Protein AF-0000000068153414 (afdb_homodimer)

Secondary structure (DSSP, 8-state):
---GGGG-HHHHHHHHHHHHHHHHHHHHHHHHHHHHHHHHHT--HHHIIIIIIHHHHTHHHHHHHHHHHHTT-HHHHHHHHHHHHHHHHHHHHHHHHHH-SS-GGGS---HHHHHHHHHHHHHHHHHHHHHHHTT-SSS-HHHHHHHHHHHHHHHHHHHHHHHHHS-----SSSS-HHHHHHHHHHHHHHHHTS-HHHHHHHHHHHHHHHHHHHHHHHHHHHHHHHHHSSHHHHHIIIIIHHHHTHHHHHHHHHHHHTT-HHHHHHHHHHHHHHHHHHHHHHHHHT-SS-GGGG--HHHHHHHHHHHHHHHHHHHHHHHHHTT-SS-THHHHHHHHHHHHHHHHHHHHHTTTSGGG-/---GGGG-HHHHHHHHHHHHHHHHHHHHHHHHHHHHHHHHHT--HHHIIIIIIHHHHTHHHHHHHHHHHHTT-HHHHHHHHHHHHHHHHHHHHHHHHHH-SS-GGGS---HHHHHHHHHHHHHHHHHHHHHHHTT-SSS-HHHHHHHHHHHHHHHHHHHHHHHHHS-----SSSS-HHHHHHHHHHHHHHHHTS-HHHHHHHHHHHHHHHHHHHHHHHHHHHHHHHHHSSHHHHHIIIIIHHHHTHHHHHHHHHHHHTT-HHHHHHHHHHHHHHHHHHHHHHHHHT-SS-GGGG--HHHHHHHHHHHHHHHHHHHHHHHHHTT-SS-THHHHHHHHHHHHHHHHHHHHHTTTSGGG-

Solvent-accessible surface area (backbone atoms only — not comparable to full-atom values): 34802 Å² total; per-residue (Å²): 124,86,60,50,71,75,60,42,62,68,52,29,50,49,49,27,51,54,20,28,50,46,30,24,56,30,39,47,51,34,52,53,37,50,51,38,48,35,65,70,68,58,50,54,69,58,50,39,42,38,53,50,46,12,48,59,63,35,40,36,50,48,25,22,20,47,47,18,12,65,72,68,37,38,52,28,22,55,21,21,47,38,25,25,46,34,48,49,54,33,49,52,24,50,42,36,61,76,58,33,80,80,28,59,35,70,44,67,70,49,59,66,49,50,39,36,48,24,51,42,43,31,52,38,33,50,52,30,39,46,28,57,62,44,77,56,79,56,77,52,71,60,47,54,40,49,48,46,44,51,52,45,53,49,50,52,51,52,54,46,54,54,47,66,73,41,60,84,61,54,61,61,77,79,67,54,50,63,54,58,51,45,44,54,43,52,64,35,44,72,50,61,78,55,54,71,66,56,41,48,50,50,35,50,52,27,50,51,48,21,40,55,23,13,39,43,34,33,49,24,42,48,32,45,12,65,72,71,65,56,33,40,42,51,36,10,27,46,58,48,11,51,37,46,41,39,26,53,51,55,51,34,45,52,28,46,72,69,64,35,37,69,56,30,50,35,46,49,40,29,24,41,45,49,48,59,42,44,52,38,55,28,29,65,57,38,45,90,63,45,41,55,66,76,40,46,57,56,54,32,44,40,29,35,46,31,41,34,39,48,25,43,50,48,35,38,29,50,48,35,56,62,74,50,85,73,61,72,54,52,41,27,47,48,28,44,51,50,51,54,52,45,51,53,50,47,61,64,44,52,66,68,70,61,60,82,110,124,85,60,49,70,76,60,44,63,69,53,29,49,50,49,27,52,53,20,28,49,47,29,24,56,30,40,47,50,35,50,55,37,48,50,36,50,34,65,72,68,61,51,53,70,57,50,39,41,36,53,50,46,12,50,60,63,35,40,36,50,48,24,22,21,47,47,17,11,66,72,68,36,38,50,26,22,53,22,22,48,37,26,24,48,35,44,48,54,34,49,52,25,48,42,36,62,75,60,32,77,81,26,59,30,69,42,66,71,49,59,66,48,51,42,37,46,25,50,40,43,31,51,38,32,51,52,29,40,46,29,55,61,44,75,55,80,58,76,53,71,61,47,54,38,50,49,46,44,50,51,45,54,50,49,52,52,52,53,47,54,55,49,67,72,41,64,83,64,50,63,62,78,78,68,52,49,60,54,57,51,46,43,55,44,51,66,36,45,72,51,59,77,55,52,71,66,57,40,48,53,51,32,51,50,27,49,51,51,20,39,54,21,14,40,43,34,33,49,23,42,47,32,45,11,63,72,70,66,55,33,40,44,50,35,10,28,46,58,48,11,51,37,44,40,39,25,55,51,55,50,35,46,51,27,46,73,69,65,35,41,68,56,32,50,35,46,48,39,30,23,41,46,50,48,59,40,43,52,37,54,28,28,64,56,38,46,91,61,45,42,55,66,76,41,46,56,57,53,33,44,40,29,36,47,30,42,33,39,49,24,43,49,48,36,38,31,50,48,34,55,60,74,49,86,74,61,72,56,52,42,26,48,49,28,43,50,51,52,54,52,44,50,54,52,49,62,64,42,51,65,71,69,59,60,81,109

Sequence (714 aa):
MLDFAGLGLWLNLAIFAGAAVAVWMAGVKITGYANAISEKTGVGQAFIGVVLLGGITSLPELAVGVTSSLSGDASLAVNSILGGIAMQVAILALADMLIGRRALTSVIPDPVVMLQGGFKILLLSIVAASIVVGDVPVLFSGLWMWLLAAVTGFGMWVLSRTQRDRPWIANDEEVTPEKEEERARKEAEDSKKKSLREVGWATAGCGAVIIVAGYLLSRSGDAIAEATGLGQSFIGAVLVAIATSLPEVSTVFSATRAGLYTMAMSDIFGTNLIDLSLLFIIDVTGGADAVMNGAGRFEAFAALIAITVTAIFFIGLVERRDRTILRMGYDSFAVLSVYLAGLVVLYFLRDTGGGGGMLDFAGLGLWLNLAIFAGAAVAVWMAGVKITGYANAISEKTGVGQAFIGVVLLGGITSLPELAVGVTSSLSGDASLAVNSILGGIAMQVAILALADMLIGRRALTSVIPDPVVMLQGGFKILLLSIVAASIVVGDVPVLFSGLWMWLLAAVTGFGMWVLSRTQRDRPWIANDEEVTPEKEEERARKEAEDSKKKSLREVGWATAGCGAVIIVAGYLLSRSGDAIAEATGLGQSFIGAVLVAIATSLPEVSTVFSATRAGLYTMAMSDIFGTNLIDLSLLFIIDVTGGADAVMNGAGRFEAFAALIAITVTAIFFIGLVERRDRTILRMGYDSFAVLSVYLAGLVVLYFLRDTGGGGG

Organism: Rhizobium meliloti (strain 1021) (NCBI:txid266834)

Radius of gyration: 26.13 Å; Cα contacts (8 Å, |Δi|>4): 1134; chains: 2; bounding box: 64×73×58 Å

Foldseek 3Di:
DPPLLPPDQVVLVVLLVVLLVLLLVLLQVLLLLLLLLCVVVVVDPQLSLLCVNLVLLCLLLLLLLLLCLLVLNLLLSLQLLLLLLLVLLLLLLVLQQPAPPVFLLLDQPDVLLVLLLVLLLVLLVLLLVLLVVFPPVPDPNLVSLVVSLVSLVVSSVVSVVVCVPDPPPPPPPPVDPCQVCVVSVVSSVVVNVPDSVVSVVSSVVSSVSSNVSSNSNNSSLCSNCVNVVLHSNLSSSPVSSCSSCSNLSVVLNVCVNSVNSVSNSSNSSSSSSVSSNSLSVSQVSSPDCRSSNLDHPLSSLSSVLSSVLSVLVVVSSVVSNVVDDDPSNPSSVVSNVSSVVSSVVSSVVSVPSPPVD/DPPLLPPDQVVLVVLLVVLLVLLLVLLQVLLLLLLLLCVVVVVDPQLSLLCVNLVLLCLLLLLLLLLCLLVLNLLLSLQLLLLLLLVLLLLLLVLQQPAPPVFLLLDQPDVLLVLLLVLLLVLLVLLLVLLVVFPPPPPPNLVSLVVSLVSLVVSSVVSVVVPVPDPPPPPPPPVDVCLVVVVSVVSSVVVNVPDSVVSVVSSVVSSVSSNVSSNSNNSSLCSNCVNVVLHSNLSSSPVSSVSSCSNLSVVLNVCVNSVNSVSNSSNSSSSSSVSSNSLSVSQVSSPDCRSSNLDHPLSSLSSVLSSVLSVLVVVSNVVSNVVDDDPSNPSSVVSNVSSVVSSVVSSVVSVPSPPVD

InterPro domains:
  IPR004837 Sodium/calcium exchanger membrane region [PF01699] (13-152)
  IPR004837 Sodium/calcium exchanger membrane region [PF01699] (204-347)
  IPR044880 NCX, central ion-binding domain superfamily [G3DSA:1.20.1420.30] (43-349)

pLDDT: mean 77.17, std 18.64, range [23.56, 96.69]

Structure (mmCIF, N/CA/C/O backbone):
data_AF-0000000068153414-model_v1
#
loop_
_entity.id
_entity.type
_entity.pdbx_description
1 polymer 'Sodium/calcium exchanger membrane region domain-containing protein'
#
loop_
_atom_site.group_PDB
_atom_site.id
_atom_site.type_symbol
_atom_site.label_atom_id
_atom_site.label_alt_id
_atom_site.label_comp_id
_atom_site.label_asym_id
_atom_site.label_entity_id
_atom_site.label_seq_id
_atom_site.pdbx_PDB_ins_code
_atom_site.Cartn_x
_atom_site.Cartn_y
_atom_site.Cartn_z
_atom_site.occupancy
_atom_site.B_iso_or_equiv
_atom_site.auth_seq_id
_atom_site.auth_comp_id
_atom_site.auth_asym_id
_atom_site.auth_atom_id
_atom_site.pdbx_PDB_model_num
ATOM 1 N N . MET A 1 1 ? -21.281 27.75 23.875 1 49.53 1 MET A N 1
ATOM 2 C CA . MET A 1 1 ? -20.531 27.359 22.672 1 49.53 1 MET A CA 1
ATOM 3 C C . MET A 1 1 ? -21.156 27.984 21.422 1 49.53 1 MET A C 1
ATOM 5 O O . MET A 1 1 ? -22.375 28.078 21.328 1 49.53 1 MET A O 1
ATOM 9 N N . LEU A 1 2 ? -20.422 28.891 20.906 1 62.88 2 LEU A N 1
ATOM 10 C CA . LEU A 1 2 ? -20.938 29.609 19.734 1 62.88 2 LEU A CA 1
ATOM 11 C C . LEU A 1 2 ? -21.625 28.641 18.766 1 62.88 2 LEU A C 1
ATOM 13 O O . LEU A 1 2 ? -21.109 27.562 18.5 1 62.88 2 LEU A O 1
ATOM 17 N N . ASP A 1 3 ? -22.797 28.781 18.625 1 73.12 3 ASP A N 1
ATOM 18 C CA . ASP A 1 3 ? -23.578 27.953 17.703 1 73.12 3 ASP A CA 1
ATOM 19 C C . ASP A 1 3 ? -23.156 28.203 16.266 1 73.12 3 ASP A C 1
ATOM 21 O O . ASP A 1 3 ? -23.672 29.109 15.602 1 73.12 3 ASP A O 1
ATOM 25 N N . PHE A 1 4 ? -22.25 27.547 15.812 1 81.69 4 PHE A N 1
ATOM 26 C CA . PHE A 1 4 ? -21.656 27.719 14.484 1 81.69 4 PHE A CA 1
ATOM 27 C C . PHE A 1 4 ? -22.688 27.406 13.398 1 81.69 4 PHE A C 1
ATOM 29 O O . PHE A 1 4 ? -22.688 28.047 12.344 1 81.69 4 PHE A O 1
ATOM 36 N N . ALA A 1 5 ? -23.531 26.516 13.633 1 73.94 5 ALA A N 1
ATOM 37 C CA . ALA A 1 5 ? -24.562 26.156 12.656 1 73.94 5 ALA A CA 1
ATOM 38 C C . ALA A 1 5 ? -25.516 27.328 12.398 1 73.94 5 ALA A C 1
ATOM 40 O O . ALA A 1 5 ? -26.016 27.484 11.281 1 73.94 5 ALA A O 1
ATOM 41 N N . GLY A 1 6 ? -25.656 28.109 13.406 1 78.31 6 GLY A N 1
ATOM 42 C CA . GLY A 1 6 ? -26.578 29.234 13.312 1 78.31 6 GLY A CA 1
ATOM 43 C C . GLY A 1 6 ? -25.969 30.453 12.641 1 78.31 6 GLY A C 1
ATOM 44 O O . G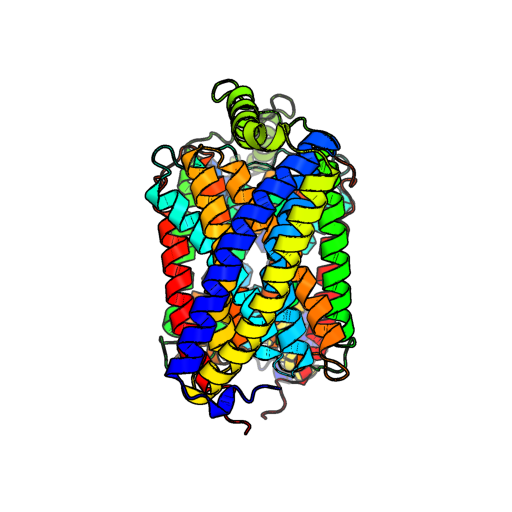LY A 1 6 ? -26.703 31.359 12.219 1 78.31 6 GLY A O 1
ATOM 45 N N . LEU A 1 7 ? -24.625 30.609 12.469 1 83.81 7 LEU A N 1
ATOM 46 C CA . LEU A 1 7 ? -23.938 31.797 11.953 1 83.81 7 LEU A CA 1
ATOM 47 C C . LEU A 1 7 ? -24.062 31.875 10.438 1 83.81 7 LEU A C 1
ATOM 49 O O . LEU A 1 7 ? -23.828 32.938 9.852 1 83.81 7 LEU A O 1
ATOM 53 N N . GLY A 1 8 ? -24.672 30.922 9.703 1 85 8 GLY A N 1
ATOM 54 C CA . GLY A 1 8 ? -24.75 30.938 8.25 1 85 8 GLY A CA 1
ATOM 55 C C . GLY A 1 8 ? -23.5 30.406 7.578 1 85 8 GLY A C 1
ATOM 56 O O . GLY A 1 8 ? -22.438 30.344 8.203 1 85 8 GLY A O 1
ATOM 57 N N . LEU A 1 9 ? -23.562 30.203 6.363 1 90.06 9 LEU A N 1
ATOM 58 C CA . LEU A 1 9 ? -22.5 29.562 5.594 1 90.06 9 LEU A CA 1
ATOM 59 C C . LEU A 1 9 ? -21.344 30.531 5.348 1 90.06 9 LEU A C 1
ATOM 61 O O . LEU A 1 9 ? -20.172 30.188 5.523 1 90.06 9 LEU A O 1
ATOM 65 N N . TRP A 1 10 ? -21.609 31.812 5.02 1 91.19 10 TRP A N 1
ATOM 66 C CA . TRP A 1 10 ? -20.594 32.781 4.656 1 91.19 10 TRP A CA 1
ATOM 67 C C . TRP A 1 10 ? -19.734 33.156 5.863 1 91.19 10 TRP A C 1
ATOM 69 O O . TRP A 1 10 ? -18.5 33.281 5.738 1 91.19 10 TRP A O 1
ATOM 79 N N . LEU A 1 11 ? -20.344 33.281 7 1 90.94 11 LEU A N 1
ATOM 80 C CA . LEU A 1 11 ? -19.578 33.562 8.203 1 90.94 11 LEU A CA 1
ATOM 81 C C . LEU A 1 11 ? -18.719 32.406 8.617 1 90.94 11 LEU A C 1
ATOM 83 O O . LEU A 1 11 ? -17.594 32.594 9.086 1 90.94 11 LEU A O 1
ATOM 87 N N . ASN A 1 12 ? -19.234 31.219 8.43 1 93.94 12 ASN A N 1
ATOM 88 C CA . ASN A 1 12 ? -18.438 30.047 8.734 1 93.94 12 ASN A CA 1
ATOM 89 C C . ASN A 1 12 ? -17.25 29.906 7.793 1 93.94 12 ASN A C 1
ATOM 91 O O . ASN A 1 12 ? -16.172 29.469 8.203 1 93.94 12 ASN A O 1
ATOM 95 N N . LEU A 1 13 ? -17.484 30.266 6.578 1 93.88 13 LEU A N 1
ATOM 96 C CA . LEU A 1 13 ? -16.391 30.234 5.617 1 93.88 13 LEU A CA 1
ATOM 97 C C . LEU A 1 13 ? -15.312 31.266 5.98 1 93.88 13 LEU A C 1
ATOM 99 O O . LEU A 1 13 ? -14.117 30.984 5.84 1 93.88 13 LEU A O 1
ATOM 103 N N . ALA A 1 14 ? -15.734 32.406 6.457 1 94.5 14 ALA A N 1
ATOM 104 C CA . ALA A 1 14 ? -14.789 33.438 6.867 1 94.5 14 ALA A CA 1
ATOM 105 C C . ALA A 1 14 ? -13.992 33 8.094 1 94.5 14 ALA A C 1
ATOM 107 O O . ALA A 1 14 ? -12.781 33.25 8.164 1 94.5 14 ALA A O 1
ATOM 108 N N . ILE A 1 15 ? -14.703 32.438 9.023 1 94.25 15 ILE A N 1
ATOM 109 C CA . ILE A 1 15 ? -14.055 31.938 10.227 1 94.25 15 ILE A CA 1
ATOM 110 C C . ILE A 1 15 ? -13.062 30.828 9.852 1 94.25 15 ILE A C 1
ATOM 112 O O . ILE A 1 15 ? -11.938 30.797 10.359 1 94.25 15 ILE A O 1
ATOM 116 N N . PHE A 1 16 ? -13.523 29.969 8.992 1 95.69 16 PHE A N 1
ATOM 117 C CA . PHE A 1 16 ? -12.672 28.875 8.531 1 95.69 16 PHE A CA 1
ATOM 118 C C . PHE A 1 16 ? -11.414 29.406 7.859 1 95.69 16 PHE A C 1
ATOM 120 O O . PHE A 1 16 ? -10.297 28.969 8.164 1 95.69 16 PHE A O 1
ATOM 127 N N . ALA A 1 17 ? -11.555 30.344 6.969 1 96.06 17 ALA A N 1
ATOM 128 C CA . ALA A 1 17 ? -10.422 30.938 6.258 1 96.06 17 ALA A CA 1
ATOM 129 C C . ALA A 1 17 ? -9.469 31.625 7.219 1 96.06 17 ALA A C 1
ATOM 131 O O . ALA A 1 17 ? -8.25 31.516 7.086 1 96.06 17 ALA A O 1
ATOM 132 N N . GLY A 1 18 ? -10.039 32.438 8.125 1 95.88 18 GLY A N 1
ATOM 133 C CA . GLY A 1 18 ? -9.219 33.094 9.125 1 95.88 18 GLY A CA 1
ATOM 134 C C . GLY A 1 18 ? -8.422 32.094 9.977 1 95.88 18 GLY A C 1
ATOM 135 O O . GLY A 1 18 ? -7.242 32.344 10.25 1 95.88 18 GLY A O 1
ATOM 136 N N . ALA A 1 19 ? -9.078 31.031 10.367 1 95.38 19 ALA A N 1
ATOM 137 C CA . ALA A 1 19 ? -8.414 30 11.156 1 95.38 19 ALA A CA 1
ATOM 138 C C . ALA A 1 19 ? -7.32 29.297 10.344 1 95.38 19 ALA A C 1
ATOM 140 O O . ALA A 1 19 ? -6.254 28.984 10.875 1 95.38 19 ALA A O 1
ATOM 141 N N . ALA A 1 20 ? -7.613 29.031 9.117 1 95.62 20 ALA A N 1
ATOM 142 C CA . ALA A 1 20 ? -6.633 28.406 8.234 1 95.62 20 ALA A CA 1
ATOM 143 C C . ALA A 1 20 ? -5.383 29.266 8.102 1 95.62 20 ALA A C 1
ATOM 145 O O . ALA A 1 20 ? -4.258 28.75 8.141 1 95.62 20 ALA A O 1
ATOM 146 N N . VAL A 1 21 ? -5.559 30.547 7.965 1 95.38 21 VAL A N 1
ATOM 147 C CA . VAL A 1 21 ? -4.441 31.484 7.852 1 95.38 21 VAL A CA 1
ATOM 148 C C . VAL A 1 21 ? -3.646 31.5 9.156 1 95.38 21 VAL A C 1
ATOM 150 O O . VAL A 1 21 ? -2.414 31.562 9.133 1 95.38 21 VAL A O 1
ATOM 153 N N . ALA A 1 22 ? -4.352 31.484 10.234 1 94.69 22 ALA A N 1
ATOM 154 C CA . ALA A 1 22 ? -3.689 31.469 11.531 1 94.69 22 ALA A CA 1
ATOM 155 C C . ALA A 1 22 ? -2.832 30.219 11.695 1 94.69 22 ALA A C 1
ATOM 157 O O . ALA A 1 22 ? -1.696 30.281 12.164 1 94.69 22 ALA A O 1
ATOM 158 N N . VAL A 1 23 ? -3.365 29.094 11.25 1 92.56 23 VAL A N 1
ATOM 159 C CA . VAL A 1 23 ? -2.629 27.844 11.32 1 92.56 23 VAL A CA 1
ATOM 160 C C . VAL A 1 23 ? -1.402 27.906 10.414 1 92.56 23 VAL A C 1
ATOM 162 O O . VAL A 1 23 ? -0.318 27.453 10.789 1 92.56 23 VAL A O 1
ATOM 165 N N . TRP A 1 24 ? -1.601 28.438 9.273 1 92.25 24 TRP A N 1
ATOM 166 C CA . TRP A 1 24 ? -0.515 28.547 8.312 1 92.25 24 TRP A CA 1
ATOM 167 C C . TRP A 1 24 ? 0.62 29.406 8.867 1 92.25 24 TRP A C 1
ATOM 169 O O . TRP A 1 24 ? 1.773 28.969 8.898 1 92.25 24 TRP A O 1
ATOM 179 N N . MET A 1 25 ? 0.356 30.609 9.375 1 92.25 25 MET A N 1
ATOM 180 C CA . MET A 1 25 ? 1.355 31.547 9.883 1 92.25 25 MET A CA 1
ATOM 181 C C . MET A 1 25 ? 2.033 31 11.133 1 92.25 25 MET A C 1
ATOM 183 O O . MET A 1 25 ? 3.262 31.016 11.234 1 92.25 25 MET A O 1
ATOM 187 N N . ALA A 1 26 ? 1.242 30.5 12.023 1 90.19 26 ALA A N 1
ATOM 188 C CA . ALA A 1 26 ? 1.794 29.938 13.258 1 90.19 26 ALA A CA 1
ATOM 189 C C . ALA A 1 26 ? 2.6 28.672 12.969 1 90.19 26 ALA A C 1
ATOM 191 O O . ALA A 1 26 ? 3.617 28.422 13.617 1 90.19 26 ALA A O 1
ATOM 192 N N . GLY A 1 27 ? 2.109 27.906 12.031 1 83.94 27 GLY A N 1
ATOM 193 C CA . GLY A 1 27 ? 2.801 26.688 11.664 1 83.94 27 GLY A CA 1
ATOM 194 C C . GLY A 1 27 ? 4.176 26.922 11.07 1 83.94 27 GLY A C 1
ATOM 195 O O . GLY A 1 27 ? 5.129 26.203 11.383 1 83.94 27 GLY A O 1
ATOM 196 N N . VAL A 1 28 ? 4.293 27.875 10.234 1 83.62 28 VAL A N 1
ATOM 197 C CA . VAL A 1 28 ? 5.574 28.219 9.625 1 83.62 28 VAL A CA 1
ATOM 198 C C . VAL A 1 28 ? 6.535 28.734 10.695 1 83.62 28 VAL A C 1
ATOM 200 O O . VAL A 1 28 ? 7.703 28.344 10.727 1 83.62 28 VAL A O 1
ATOM 203 N N . LYS A 1 29 ? 6.062 29.531 11.555 1 85.38 29 LYS A N 1
ATOM 204 C CA . LYS A 1 29 ? 6.898 30.125 12.594 1 85.38 29 LYS A CA 1
ATOM 205 C C . LYS A 1 29 ? 7.375 29.078 13.586 1 85.38 29 LYS A C 1
ATOM 207 O O . LYS A 1 29 ? 8.531 29.094 14.008 1 85.38 29 LYS A O 1
ATOM 212 N N . ILE A 1 30 ? 6.469 28.219 13.922 1 81 30 ILE A N 1
ATOM 213 C CA . ILE A 1 30 ? 6.797 27.234 14.938 1 81 30 ILE A CA 1
ATOM 214 C C . ILE A 1 30 ? 7.883 26.297 14.406 1 81 30 ILE A C 1
ATOM 216 O O . ILE A 1 30 ? 8.719 25.797 15.172 1 81 30 ILE A O 1
ATOM 220 N N . THR A 1 31 ? 7.852 25.969 13.141 1 75.44 31 THR A N 1
ATOM 221 C CA . THR A 1 31 ? 8.891 25.141 12.523 1 75.44 31 THR A CA 1
ATOM 222 C C . THR A 1 31 ? 10.25 25.812 12.648 1 75.44 31 THR A C 1
ATOM 224 O O . THR A 1 31 ? 11.258 25.141 12.914 1 75.44 31 THR A O 1
ATOM 227 N N . GLY A 1 32 ? 10.312 27.125 12.453 1 75.38 32 GLY A N 1
ATOM 228 C CA . GLY A 1 32 ? 11.547 27.859 12.656 1 75.38 32 GLY A CA 1
ATOM 229 C C . GLY A 1 32 ? 12.055 27.812 14.086 1 75.38 32 GLY A C 1
ATOM 230 O O . GLY A 1 32 ? 13.25 27.625 14.32 1 75.38 32 GLY A O 1
ATOM 231 N N . TYR A 1 33 ? 11.125 27.938 15 1 77.69 33 TYR A N 1
ATOM 232 C CA . TYR A 1 33 ? 11.492 27.859 16.406 1 77.69 33 TYR A CA 1
ATOM 233 C C . TYR A 1 33 ? 11.977 26.469 16.781 1 77.69 33 TYR A C 1
ATOM 235 O O . TYR A 1 33 ? 12.883 26.312 17.609 1 77.69 33 TYR A O 1
ATOM 243 N N . ALA A 1 34 ? 11.312 25.438 16.172 1 72.44 34 ALA A N 1
ATOM 244 C CA . ALA A 1 34 ? 11.727 24.062 16.422 1 72.44 34 ALA A CA 1
ATOM 245 C C . ALA A 1 34 ? 13.164 23.828 15.961 1 72.44 34 ALA A C 1
ATOM 247 O O . ALA A 1 34 ? 13.938 23.141 16.625 1 72.44 34 ALA A O 1
ATOM 248 N N . ASN A 1 35 ? 13.445 24.359 14.875 1 69.62 35 ASN A N 1
ATOM 249 C CA . ASN A 1 35 ? 14.805 24.266 14.367 1 69.62 35 ASN A CA 1
ATOM 250 C C . ASN A 1 35 ? 15.805 24.953 15.297 1 69.62 35 ASN A C 1
ATOM 252 O O . ASN A 1 35 ? 16.906 24.453 15.523 1 69.62 35 ASN A O 1
ATOM 256 N N . ALA A 1 36 ? 15.461 26.094 15.828 1 71.31 36 ALA A N 1
ATOM 257 C CA . ALA A 1 36 ? 16.312 26.844 16.75 1 71.31 36 ALA A CA 1
ATOM 258 C C . ALA A 1 36 ? 16.531 26.047 18.047 1 71.31 36 ALA A C 1
ATOM 260 O O . ALA A 1 36 ? 17.641 26.031 18.578 1 71.31 36 ALA A O 1
ATOM 261 N N . ILE A 1 37 ? 15.508 25.422 18.5 1 72.31 37 ILE A N 1
ATOM 262 C CA . ILE A 1 37 ? 15.594 24.609 19.703 1 72.31 37 ILE A CA 1
ATOM 263 C C . ILE A 1 37 ? 16.516 23.422 19.453 1 72.31 37 ILE A C 1
ATOM 265 O O . ILE A 1 37 ? 17.328 23.062 20.312 1 72.31 37 ILE A O 1
ATOM 269 N N . SER A 1 38 ? 16.375 22.766 18.281 1 68.5 38 SER A N 1
ATOM 270 C CA . SER A 1 38 ? 17.219 21.609 17.938 1 68.5 38 SER A CA 1
ATOM 271 C C . SER A 1 38 ? 18.688 22.016 17.875 1 68.5 38 SER A C 1
ATOM 273 O O . SER A 1 38 ? 19.562 21.266 18.312 1 68.5 38 SER A O 1
ATOM 275 N N . GLU A 1 39 ? 18.953 23.078 17.328 1 66.62 39 GLU A N 1
ATOM 276 C CA . GLU A 1 39 ? 20.328 23.562 17.219 1 66.62 39 GLU A CA 1
ATOM 277 C C . GLU A 1 39 ? 20.922 23.875 18.578 1 66.62 39 GLU A C 1
ATOM 279 O O . GLU A 1 39 ? 22.109 23.609 18.828 1 66.62 39 GLU A O 1
ATOM 284 N N . LYS A 1 40 ? 20.156 24.406 19.344 1 70.25 40 LYS A N 1
ATOM 285 C CA . LYS A 1 40 ? 20.641 24.828 20.641 1 70.25 40 LYS A CA 1
ATOM 286 C C . LYS A 1 40 ? 20.797 23.641 21.594 1 70.25 40 LYS A C 1
ATOM 288 O O . LYS A 1 40 ? 21.656 23.641 22.453 1 70.25 40 LYS A O 1
ATOM 293 N N . THR A 1 41 ? 19.922 22.703 21.547 1 68.88 41 THR A N 1
ATOM 294 C CA . THR A 1 41 ? 19.953 21.562 22.453 1 68.88 41 THR A CA 1
ATOM 295 C C . THR A 1 41 ? 20.875 20.469 21.906 1 68.88 41 THR A C 1
ATOM 297 O O . THR A 1 41 ? 21.266 19.562 22.641 1 68.88 41 THR A O 1
ATOM 300 N N . GLY A 1 42 ? 21.312 20.5 20.672 1 57.34 42 GLY A N 1
ATOM 301 C CA . GLY A 1 42 ? 22.172 19.5 20.062 1 57.34 42 GLY A CA 1
ATOM 302 C C . GLY A 1 42 ? 21.469 18.203 19.734 1 57.34 42 GLY A C 1
ATOM 303 O O . GLY A 1 42 ? 22.109 17.172 19.547 1 57.34 42 GLY A O 1
ATOM 304 N N . VAL A 1 43 ? 20.281 18.109 20.141 1 52.47 43 VAL A N 1
ATOM 305 C CA . VAL A 1 43 ? 19.594 16.859 19.828 1 52.47 43 VAL A CA 1
ATOM 306 C C . VAL A 1 43 ? 19.719 16.547 18.344 1 52.47 43 VAL A C 1
ATOM 308 O O . VAL A 1 43 ? 19.656 17.453 17.516 1 52.47 43 VAL A O 1
ATOM 311 N N . GLY A 1 44 ? 20.344 15.617 17.953 1 47.34 44 GLY A N 1
ATOM 312 C CA . GLY A 1 44 ? 20.688 15.211 16.609 1 47.34 44 GLY A CA 1
ATOM 313 C C . GLY A 1 44 ? 19.609 15.555 15.594 1 47.34 44 GLY A C 1
ATOM 314 O O . GLY A 1 44 ? 18.422 15.562 15.922 1 47.34 44 GLY A O 1
ATOM 315 N N . GLN A 1 45 ? 20 16.453 14.672 1 44.84 45 GLN A N 1
ATOM 316 C CA . GLN A 1 45 ? 19.203 17 13.578 1 44.84 45 GLN A CA 1
ATOM 317 C C . GLN A 1 45 ? 18.219 15.953 13.039 1 44.84 45 GLN A C 1
ATOM 319 O O . GLN A 1 45 ? 17.109 16.297 12.648 1 44.84 45 GLN A O 1
ATOM 324 N N . ALA A 1 46 ? 18.672 14.719 13.102 1 46.66 46 ALA A N 1
ATOM 325 C CA . ALA A 1 46 ? 17.859 13.742 12.375 1 46.66 46 ALA A CA 1
ATOM 326 C C . ALA A 1 46 ? 16.594 13.398 13.148 1 46.66 46 ALA A C 1
ATOM 328 O O . ALA A 1 46 ? 15.508 13.336 12.57 1 46.66 46 ALA A O 1
ATOM 329 N N . PHE A 1 47 ? 16.797 13.062 14.5 1 48.53 47 PHE A N 1
ATOM 330 C CA . PHE A 1 47 ? 15.664 12.688 15.336 1 48.53 47 PHE A CA 1
ATOM 331 C C . PHE A 1 47 ? 14.711 13.859 15.5 1 48.53 47 PHE A C 1
ATOM 333 O O . PHE A 1 47 ? 13.492 13.688 15.469 1 48.53 47 PHE A O 1
ATOM 340 N N . ILE A 1 48 ? 15.273 14.953 15.703 1 49.75 48 ILE A N 1
ATOM 341 C CA . ILE A 1 48 ? 14.484 16.156 15.898 1 49.75 48 ILE A CA 1
ATOM 342 C C . ILE A 1 48 ? 13.641 16.422 14.656 1 49.75 48 ILE A C 1
ATOM 344 O O . ILE A 1 48 ? 12.492 16.875 14.766 1 49.75 48 ILE A O 1
ATOM 348 N N . GLY A 1 49 ? 14.297 16.016 13.539 1 51.44 49 GLY A N 1
ATOM 349 C CA . GLY A 1 49 ? 13.547 16.312 12.328 1 51.44 49 GLY A CA 1
ATOM 350 C C . GLY A 1 49 ? 12.242 15.547 12.227 1 51.44 49 GLY A C 1
ATOM 351 O O . GLY A 1 49 ? 11.195 16.125 11.945 1 51.44 49 GLY A O 1
ATOM 352 N N . VAL A 1 50 ? 12.438 14.25 12.594 1 56.72 50 VAL A N 1
ATOM 353 C CA . VAL A 1 50 ? 11.258 13.453 12.297 1 56.72 50 VAL A CA 1
ATOM 354 C C . VAL A 1 50 ? 10.211 13.648 13.398 1 56.72 50 VAL A C 1
ATOM 356 O O . VAL A 1 50 ? 9.031 13.883 13.109 1 56.72 50 VAL A O 1
ATOM 359 N N . VAL A 1 51 ? 10.758 13.617 14.695 1 60.97 51 VAL A N 1
ATOM 360 C CA . VAL A 1 51 ? 9.781 13.578 15.781 1 60.97 51 VAL A CA 1
ATOM 361 C C . VAL A 1 51 ? 9.375 15 16.156 1 60.97 51 VAL A C 1
ATOM 363 O O . VAL A 1 51 ? 8.188 15.289 16.328 1 60.97 51 VAL A O 1
ATOM 366 N N . LEU A 1 52 ? 10.461 15.844 16.266 1 61.12 52 LEU A N 1
ATOM 367 C CA . LEU A 1 52 ? 10.148 17.188 16.734 1 61.12 52 LEU A CA 1
ATOM 368 C C . LEU A 1 52 ? 9.469 18 15.648 1 61.12 52 LEU A C 1
ATOM 370 O O . LEU A 1 52 ? 8.414 18.609 15.883 1 61.12 52 LEU A O 1
ATOM 374 N N . LEU A 1 53 ? 10.109 17.938 14.461 1 62.72 53 LEU A N 1
ATOM 375 C CA . LEU A 1 53 ? 9.531 18.719 13.375 1 62.72 53 LEU A CA 1
ATOM 376 C C . LEU A 1 53 ? 8.219 18.094 12.906 1 62.72 53 LEU A C 1
ATOM 378 O O . LEU A 1 53 ? 7.242 18.812 12.656 1 62.72 53 LEU A O 1
ATOM 382 N N . GLY A 1 54 ? 8.25 16.766 12.859 1 67.88 54 GLY A N 1
ATOM 383 C CA . GLY A 1 54 ? 7.023 16.078 12.484 1 67.88 54 GLY A CA 1
ATOM 384 C C . GLY A 1 54 ? 5.902 16.266 13.484 1 67.88 54 GLY A C 1
ATOM 385 O O . GLY A 1 54 ? 4.75 16.484 13.102 1 67.88 54 GLY A O 1
ATOM 386 N N . GLY A 1 55 ? 6.301 16.266 14.758 1 74.44 55 GLY A N 1
ATOM 387 C CA . GLY A 1 55 ? 5.32 16.438 15.82 1 74.44 55 GLY A CA 1
ATOM 388 C C . GLY A 1 55 ? 4.746 17.844 15.875 1 74.44 55 GLY A C 1
ATOM 389 O O . GLY A 1 55 ? 3.537 18.016 16.016 1 74.44 55 GLY A O 1
ATOM 390 N N . ILE A 1 56 ? 5.668 18.781 15.672 1 73.31 56 ILE A N 1
ATOM 391 C CA . ILE A 1 56 ? 5.266 20.188 15.773 1 73.31 56 ILE A CA 1
ATOM 392 C C . ILE A 1 56 ? 4.422 20.562 14.555 1 73.31 56 ILE A C 1
ATOM 394 O O . ILE A 1 56 ? 3.428 21.281 14.68 1 73.31 56 ILE A O 1
ATOM 398 N N . THR A 1 57 ? 4.801 19.969 13.383 1 74.31 57 THR A N 1
ATOM 399 C CA . THR A 1 57 ? 4.074 20.312 12.164 1 74.31 57 THR A CA 1
ATOM 400 C C . THR A 1 57 ? 2.727 19.594 12.125 1 74.31 57 THR A C 1
ATOM 402 O O . THR A 1 57 ? 1.845 19.969 11.344 1 74.31 57 THR A O 1
ATOM 405 N N . SER A 1 58 ? 2.592 18.625 12.984 1 86.56 58 SER A N 1
ATOM 406 C CA . SER A 1 58 ? 1.339 17.875 13.016 1 86.56 58 SER A CA 1
ATOM 407 C C . SER A 1 58 ? 0.381 18.438 14.062 1 86.56 58 SER A C 1
ATOM 409 O O . SER A 1 58 ? -0.682 17.875 14.305 1 86.56 58 SER A O 1
ATOM 411 N N . LEU A 1 59 ? 0.753 19.547 14.703 1 86.94 59 LEU A N 1
ATOM 412 C CA . LEU A 1 59 ? -0.069 20.125 15.758 1 86.94 59 LEU A CA 1
ATOM 413 C C . LEU A 1 59 ? -1.431 20.547 15.219 1 86.94 59 LEU A C 1
ATOM 415 O O . LEU A 1 59 ? -2.455 20.344 15.875 1 86.94 59 LEU A O 1
ATOM 419 N N . PRO A 1 60 ? -1.453 21.172 14 1 88.69 60 PRO A N 1
ATOM 420 C CA . PRO A 1 60 ? -2.766 21.516 13.445 1 88.69 60 PRO A CA 1
ATOM 421 C C . PRO A 1 60 ? -3.672 20.297 13.289 1 88.69 60 PRO A C 1
ATOM 423 O O . PRO A 1 60 ? -4.855 20.359 13.641 1 88.69 60 PRO A O 1
ATOM 426 N N . GLU A 1 61 ? -3.178 19.219 12.812 1 92.06 61 GLU A N 1
ATOM 427 C CA . GLU A 1 61 ? -3.938 17.984 12.664 1 92.06 61 GLU A CA 1
ATOM 428 C C . GLU A 1 61 ? -4.402 17.453 14.016 1 92.06 61 GLU A C 1
ATOM 430 O O . GLU A 1 61 ? -5.527 16.969 14.148 1 92.06 61 GLU A O 1
ATOM 435 N N . LEU A 1 62 ? -3.51 17.562 14.945 1 90.19 62 LEU A N 1
ATOM 436 C CA . LEU A 1 62 ? -3.854 17.109 16.297 1 90.19 62 LEU A CA 1
ATOM 437 C C . LEU A 1 62 ? -4.988 17.938 16.875 1 90.19 62 LEU A C 1
ATOM 439 O O . LEU A 1 62 ? -5.945 17.391 17.422 1 90.19 62 LEU A O 1
ATOM 443 N N . ALA A 1 63 ? -4.855 19.203 16.734 1 91.06 63 ALA A N 1
ATOM 444 C CA . ALA A 1 63 ? -5.859 20.109 17.266 1 91.06 63 ALA A CA 1
ATOM 445 C C . ALA A 1 63 ? -7.223 19.875 16.625 1 91.06 63 ALA A C 1
ATOM 447 O O . ALA A 1 63 ? -8.234 19.75 17.328 1 91.06 63 ALA A O 1
ATOM 448 N N . VAL A 1 64 ? -7.203 19.781 15.352 1 92 64 VAL A N 1
ATOM 449 C CA . VAL A 1 64 ? -8.453 19.562 14.633 1 92 64 VAL A CA 1
ATOM 450 C C . VAL A 1 64 ? -8.984 18.172 14.938 1 92 64 VAL A C 1
ATOM 452 O O . VAL A 1 64 ? -10.188 17.984 15.18 1 92 64 VAL A O 1
ATOM 455 N N . GLY A 1 65 ? -8.148 17.188 14.922 1 91.56 65 GLY A N 1
ATOM 456 C CA . GLY A 1 65 ? -8.555 15.82 15.156 1 91.56 65 GLY A CA 1
ATOM 457 C C . GLY A 1 65 ? -9.172 15.594 16.531 1 91.56 65 GLY A C 1
ATOM 458 O O . GLY A 1 65 ? -10.258 15.023 16.641 1 91.56 65 GLY A O 1
ATOM 459 N N . VAL A 1 66 ? -8.555 16.078 17.547 1 88.56 66 VAL A N 1
ATOM 460 C CA . VAL A 1 66 ? -9 15.867 18.922 1 88.56 66 VAL A CA 1
ATOM 461 C C . VAL A 1 66 ? -10.281 16.656 19.172 1 88.56 66 VAL A C 1
ATOM 463 O O . VAL A 1 66 ? -11.227 16.156 19.781 1 88.56 66 VAL A O 1
ATOM 466 N N . THR A 1 67 ? -10.344 17.859 18.656 1 88.88 67 THR A N 1
ATOM 467 C CA . THR A 1 67 ? -11.523 18.688 18.859 1 88.88 67 THR A CA 1
ATOM 468 C C . THR A 1 67 ? -12.727 18.094 18.141 1 88.88 67 THR A C 1
ATOM 470 O O . THR A 1 67 ? -13.836 18.047 18.688 1 88.88 67 THR A O 1
ATOM 473 N N . SER A 1 68 ? -12.461 17.656 16.938 1 89.38 68 SER A N 1
ATOM 474 C CA . SER A 1 68 ? -13.547 17.047 16.172 1 89.38 68 SER A CA 1
ATOM 475 C C . SER A 1 68 ? -14.039 15.758 16.828 1 89.38 68 SER A C 1
ATOM 477 O O . SER A 1 68 ? -15.242 15.492 16.875 1 89.38 68 SER A O 1
ATOM 479 N N . SER A 1 69 ? -13.172 14.992 17.281 1 86.12 69 SER A N 1
ATOM 480 C CA . SER A 1 69 ? -13.539 13.742 17.938 1 86.12 69 SER A CA 1
ATOM 481 C C . SER A 1 69 ? -14.328 13.992 19.219 1 86.12 69 SER A C 1
ATOM 483 O O . SER A 1 69 ? -15.32 13.312 19.484 1 86.12 69 SER A O 1
ATOM 485 N N . LEU A 1 70 ? -13.953 14.984 20 1 84.94 70 LEU A N 1
ATOM 486 C CA . LEU A 1 70 ? -14.602 15.312 21.266 1 84.94 70 LEU A CA 1
ATOM 487 C C . LEU A 1 70 ? -15.992 15.898 21.031 1 84.94 70 LEU A C 1
ATOM 489 O O . LEU A 1 70 ? -16.891 15.734 21.844 1 84.94 70 LEU A O 1
ATOM 493 N N . SER A 1 71 ? -16.172 16.469 19.891 1 85.25 71 SER A N 1
ATOM 494 C CA . SER A 1 71 ? -17.453 17.094 19.547 1 85.25 71 SER A CA 1
ATOM 495 C C . SER A 1 71 ? -18.391 16.109 18.859 1 85.25 71 SER A C 1
ATOM 497 O O . SER A 1 71 ? -19.469 16.469 18.422 1 85.25 71 SER A O 1
ATOM 499 N N . GLY A 1 72 ? -17.859 14.852 18.594 1 80.94 72 GLY A N 1
ATOM 500 C CA . GLY A 1 72 ? -18.703 13.812 18.031 1 80.94 72 GLY A CA 1
ATOM 501 C C . GLY A 1 72 ? -18.594 13.711 16.516 1 80.94 72 GLY A C 1
ATOM 502 O O . GLY A 1 72 ? -19.391 13.039 15.875 1 80.94 72 GLY A O 1
ATOM 503 N N . ASP A 1 73 ? -17.75 14.484 16 1 86 73 ASP A N 1
ATOM 504 C CA . ASP A 1 73 ? -17.562 14.445 14.555 1 86 73 ASP A CA 1
ATOM 505 C C . ASP A 1 73 ? -16.312 13.633 14.18 1 86 73 ASP A C 1
ATOM 507 O O . ASP A 1 73 ? -15.367 14.172 13.602 1 86 73 ASP A O 1
ATOM 511 N N . ALA A 1 74 ? -16.453 12.391 14.383 1 84.12 74 ALA A N 1
ATOM 512 C CA . ALA A 1 74 ? -15.328 11.484 14.203 1 84.12 74 ALA A CA 1
ATOM 513 C C . ALA A 1 74 ? -14.961 11.359 12.727 1 84.12 74 ALA A C 1
ATOM 515 O O . ALA A 1 74 ? -13.781 11.195 12.391 1 84.12 74 ALA A O 1
ATOM 516 N N . SER A 1 75 ? -15.953 11.469 11.93 1 87.62 75 SER A N 1
ATOM 517 C CA . SER A 1 75 ? -15.711 11.352 10.492 1 87.62 75 SER A CA 1
ATOM 518 C C . SER A 1 75 ? -14.844 12.5 9.984 1 87.62 75 SER A C 1
ATOM 520 O O . SER A 1 75 ? -13.961 12.297 9.148 1 87.62 75 SER A O 1
ATOM 522 N N . LEU A 1 76 ? -15.125 13.641 10.523 1 89.5 76 LEU A N 1
ATOM 523 C CA . LEU A 1 76 ? -14.328 14.805 10.133 1 89.5 76 LEU A CA 1
ATOM 524 C C . LEU A 1 76 ? -12.883 14.648 10.578 1 89.5 76 LEU A C 1
ATOM 526 O O . LEU A 1 76 ? -11.961 14.961 9.828 1 89.5 76 LEU A O 1
ATOM 530 N N . ALA A 1 77 ? -12.695 14.148 11.734 1 90.12 77 ALA A N 1
ATOM 531 C CA . ALA A 1 77 ? -11.367 13.961 12.305 1 90.12 77 ALA A CA 1
ATOM 532 C C . ALA A 1 77 ? -10.562 12.953 11.484 1 90.12 77 ALA A C 1
ATOM 534 O O . ALA A 1 77 ? -9.453 13.258 11.031 1 90.12 77 ALA A O 1
ATOM 535 N N . VAL A 1 78 ? -11.141 11.805 11.266 1 90.81 78 VAL A N 1
ATOM 536 C CA . VAL A 1 78 ? -10.461 10.711 10.578 1 90.81 78 VAL A CA 1
ATOM 537 C C . VAL A 1 78 ? -10.125 11.125 9.148 1 90.81 78 VAL A C 1
ATOM 539 O O . VAL A 1 78 ? -9 10.922 8.68 1 90.81 78 VAL A O 1
ATOM 542 N N . ASN A 1 79 ? -11.008 11.758 8.539 1 93.19 79 ASN A N 1
ATOM 543 C CA . ASN A 1 79 ? -10.828 12.07 7.125 1 93.19 79 ASN A CA 1
ATOM 544 C C . ASN A 1 79 ? -9.93 13.289 6.934 1 93.19 79 ASN A C 1
ATOM 546 O O . ASN A 1 79 ? -9.289 13.438 5.891 1 93.19 79 ASN A O 1
ATOM 550 N N . SER A 1 80 ? -9.891 14.188 7.914 1 94.56 80 SER A N 1
ATOM 551 C CA . SER A 1 80 ? -8.906 15.266 7.828 1 94.56 80 SER A CA 1
ATOM 552 C C . SER A 1 80 ? -7.484 14.719 7.824 1 94.56 80 SER A C 1
ATOM 554 O O . SER A 1 80 ? -6.609 15.25 7.137 1 94.56 80 SER A O 1
ATOM 556 N N . ILE A 1 81 ? -7.285 13.656 8.562 1 94.31 81 ILE A N 1
ATOM 557 C CA . ILE A 1 81 ? -5.965 13.047 8.648 1 94.31 81 ILE A CA 1
ATOM 558 C C . ILE A 1 81 ? -5.664 12.281 7.359 1 94.31 81 ILE A C 1
ATOM 560 O O . ILE A 1 81 ? -4.621 12.492 6.734 1 94.31 81 ILE A O 1
ATOM 564 N N . LEU A 1 82 ? -6.566 11.406 6.949 1 95 82 LEU A N 1
ATOM 565 C CA . LEU A 1 82 ? -6.359 10.594 5.758 1 95 82 LEU A CA 1
ATOM 566 C C . LEU A 1 82 ? -6.238 11.469 4.516 1 95 82 LEU A C 1
ATOM 568 O O . LEU A 1 82 ? -5.359 11.25 3.676 1 95 82 LEU A O 1
ATOM 572 N N . GLY A 1 83 ? -7.129 12.453 4.445 1 94.75 83 GLY A N 1
ATOM 573 C CA . GLY A 1 83 ? -7.043 13.398 3.338 1 94.75 83 GLY A CA 1
ATOM 574 C C . GLY A 1 83 ? -5.762 14.211 3.346 1 94.75 83 GLY A C 1
ATOM 575 O O . GLY A 1 83 ? -5.191 14.484 2.291 1 94.75 83 GLY A O 1
ATOM 576 N N . GLY A 1 84 ? -5.363 14.602 4.492 1 95 84 GLY A N 1
ATOM 577 C CA . GLY A 1 84 ? -4.125 15.352 4.629 1 95 84 GLY A CA 1
ATOM 578 C C . GLY A 1 84 ? -2.904 14.578 4.168 1 95 84 GLY A C 1
ATOM 579 O O . GLY A 1 84 ? -2.008 15.141 3.537 1 95 84 GLY A O 1
ATOM 580 N N . ILE A 1 85 ? -2.854 13.312 4.457 1 95.5 85 ILE A N 1
ATOM 581 C CA . ILE A 1 85 ? -1.725 12.469 4.09 1 95.5 85 ILE A CA 1
ATOM 582 C C . ILE A 1 85 ? -1.596 12.406 2.57 1 95.5 85 ILE A C 1
ATOM 584 O O . ILE A 1 85 ? -0.499 12.562 2.027 1 95.5 85 ILE A O 1
ATOM 588 N N . ALA A 1 86 ? -2.707 12.18 1.913 1 94.81 86 ALA A N 1
ATOM 589 C CA . ALA A 1 86 ? -2.693 12.141 0.454 1 94.81 86 ALA A CA 1
ATOM 590 C C . ALA A 1 86 ? -2.33 13.5 -0.132 1 94.81 86 ALA A C 1
ATOM 592 O O . ALA A 1 86 ? -1.544 13.586 -1.077 1 94.81 86 ALA A O 1
ATOM 593 N N . MET A 1 87 ? -2.83 14.531 0.439 1 94.31 87 MET A N 1
ATOM 594 C CA . MET A 1 87 ? -2.584 15.891 -0.05 1 94.31 87 MET A CA 1
ATOM 595 C C . MET A 1 87 ? -1.121 16.281 0.133 1 94.31 87 MET A C 1
ATOM 597 O O . MET A 1 87 ? -0.528 16.906 -0.743 1 94.31 87 MET A O 1
ATOM 601 N N . GLN A 1 88 ? -0.565 15.953 1.206 1 93.69 88 GLN A N 1
ATOM 602 C CA . GLN A 1 88 ? 0.817 16.312 1.498 1 93.69 88 GLN A CA 1
ATOM 603 C C . GLN A 1 88 ? 1.778 15.672 0.501 1 93.69 88 GLN A C 1
ATOM 605 O O . GLN A 1 88 ? 2.777 16.281 0.114 1 93.69 88 GLN A O 1
ATOM 610 N N . VAL A 1 89 ? 1.468 14.469 0.083 1 92.38 89 VAL A N 1
ATOM 611 C CA . VAL A 1 89 ? 2.273 13.852 -0.967 1 92.38 89 VAL A CA 1
ATOM 612 C C . VAL A 1 89 ? 2.059 14.594 -2.285 1 92.38 89 VAL A C 1
ATOM 614 O O . VAL A 1 89 ? 3 14.789 -3.057 1 92.38 89 VAL A O 1
ATOM 617 N N . ALA A 1 90 ? 0.837 15.031 -2.496 1 92.69 90 ALA A N 1
ATOM 618 C CA . ALA A 1 90 ? 0.538 15.812 -3.693 1 92.69 90 ALA A CA 1
ATOM 619 C C . ALA A 1 90 ? 1.299 17.125 -3.689 1 92.69 90 ALA A C 1
ATOM 621 O O . ALA A 1 90 ? 1.751 17.594 -4.738 1 92.69 90 ALA A O 1
ATOM 622 N N . ILE A 1 91 ? 1.434 17.719 -2.527 1 91.06 91 ILE A N 1
ATOM 623 C CA . ILE A 1 91 ? 2.191 18.953 -2.379 1 91.06 91 ILE A CA 1
ATOM 624 C C . ILE A 1 91 ? 3.654 18.719 -2.736 1 91.06 91 ILE A C 1
ATOM 626 O O . ILE A 1 91 ? 4.277 19.531 -3.422 1 91.06 91 ILE A O 1
ATOM 630 N N . LEU A 1 92 ? 4.184 17.609 -2.252 1 88.44 92 LEU A N 1
ATOM 631 C CA . LEU A 1 92 ? 5.555 17.234 -2.586 1 88.44 92 LEU A CA 1
ATOM 632 C C . LEU A 1 92 ? 5.727 17.094 -4.094 1 88.44 92 LEU A C 1
ATOM 634 O O . LEU A 1 92 ? 6.699 17.578 -4.668 1 88.44 92 LEU A O 1
ATOM 638 N N . ALA A 1 93 ? 4.781 16.422 -4.711 1 89.12 93 ALA A N 1
ATOM 639 C CA . ALA A 1 93 ? 4.82 16.234 -6.16 1 89.12 93 ALA A CA 1
ATOM 640 C C . ALA A 1 93 ? 4.703 17.578 -6.891 1 89.12 93 ALA A C 1
ATOM 642 O O . ALA A 1 93 ? 5.375 17.797 -7.902 1 89.12 93 ALA A O 1
ATOM 643 N N . LEU A 1 94 ? 3.846 18.422 -6.359 1 88.25 94 LEU A N 1
ATOM 644 C CA . LEU A 1 94 ? 3.666 19.75 -6.965 1 88.25 94 LEU A CA 1
ATOM 645 C C . LEU A 1 94 ? 4.941 20.578 -6.852 1 88.25 94 LEU A C 1
ATOM 647 O O . LEU A 1 94 ? 5.344 21.234 -7.812 1 88.25 94 LEU A O 1
ATOM 651 N N . ALA A 1 95 ? 5.562 20.547 -5.719 1 86.12 95 ALA A N 1
ATOM 652 C CA . ALA A 1 95 ? 6.82 21.266 -5.512 1 86.12 95 ALA A CA 1
ATOM 653 C C . ALA A 1 95 ? 7.91 20.734 -6.438 1 86.12 95 ALA A C 1
ATOM 655 O O . ALA A 1 95 ? 8.703 21.5 -6.977 1 86.12 95 ALA A O 1
ATOM 656 N N . ASP A 1 96 ? 7.914 19.453 -6.527 1 82.31 96 ASP A N 1
ATOM 657 C CA . ASP A 1 96 ? 8.891 18.828 -7.418 1 82.31 96 ASP A CA 1
ATOM 658 C C . ASP A 1 96 ? 8.664 19.266 -8.867 1 82.31 96 ASP A C 1
ATOM 660 O O . ASP A 1 96 ? 9.617 19.516 -9.602 1 82.31 96 ASP A O 1
ATOM 664 N N . MET A 1 97 ? 7.449 19.328 -9.242 1 80.69 97 MET A N 1
ATOM 665 C CA . MET A 1 97 ? 7.086 19.688 -10.609 1 80.69 97 MET A CA 1
ATOM 666 C C . MET A 1 97 ? 7.438 21.141 -10.906 1 80.69 97 MET A C 1
ATOM 668 O O . MET A 1 97 ? 7.898 21.453 -12 1 80.69 97 MET A O 1
ATOM 672 N N . LEU A 1 98 ? 7.289 22.047 -10 1 78.38 98 LEU A N 1
ATOM 673 C CA . LEU A 1 98 ? 7.434 23.469 -10.227 1 78.38 98 LEU A CA 1
ATOM 674 C C . LEU A 1 98 ? 8.891 23.906 -10.07 1 78.38 98 LEU A C 1
ATOM 676 O O . LEU A 1 98 ? 9.352 24.812 -10.781 1 78.38 98 LEU A O 1
ATOM 680 N N . ILE A 1 99 ? 9.578 23.406 -9.18 1 69.38 99 ILE A N 1
ATOM 681 C CA . ILE A 1 99 ? 10.906 23.922 -8.852 1 69.38 99 ILE A CA 1
ATOM 682 C C . ILE A 1 99 ? 11.969 22.938 -9.336 1 69.38 99 ILE A C 1
ATOM 684 O O . ILE A 1 99 ? 13.078 23.344 -9.68 1 69.38 99 ILE A O 1
ATOM 688 N N . GLY A 1 100 ? 11.773 21.672 -9.305 1 58.44 100 GLY A N 1
ATOM 689 C CA . GLY A 1 100 ? 12.797 20.656 -9.469 1 58.44 100 GLY A CA 1
ATOM 690 C C . GLY A 1 100 ? 13.32 20.562 -10.891 1 58.44 100 GLY A C 1
ATOM 691 O O . GLY A 1 100 ? 12.695 19.938 -11.75 1 58.44 100 GLY A O 1
ATOM 692 N N . ARG A 1 101 ? 13.906 21.859 -11.375 1 51.31 101 ARG A N 1
ATOM 693 C CA . ARG A 1 101 ? 14.648 21.641 -12.609 1 51.31 101 ARG A CA 1
ATOM 694 C C . ARG A 1 101 ? 15.375 20.297 -12.57 1 51.31 101 ARG A C 1
ATOM 696 O O . ARG A 1 101 ? 15.484 19.609 -13.594 1 51.31 101 ARG A O 1
ATOM 703 N N . ARG A 1 102 ? 16.531 20.359 -11.656 1 48.5 102 ARG A N 1
ATOM 704 C CA . ARG A 1 102 ? 17.281 19.125 -11.414 1 48.5 102 ARG A CA 1
ATOM 705 C C . ARG A 1 102 ? 16.484 18.172 -10.523 1 48.5 102 ARG A C 1
ATOM 707 O O . ARG A 1 102 ? 16.172 18.5 -9.375 1 48.5 102 ARG A O 1
ATOM 714 N N . ALA A 1 103 ? 15.609 17.406 -10.992 1 44.12 103 ALA A N 1
ATOM 715 C CA . ALA A 1 103 ? 14.5 16.562 -10.562 1 44.12 103 ALA A CA 1
ATOM 716 C C . ALA A 1 103 ? 14.734 16.031 -9.148 1 44.12 103 ALA A C 1
ATOM 718 O O . ALA A 1 103 ? 15.859 15.688 -8.789 1 44.12 103 ALA A O 1
ATOM 719 N N . LEU A 1 104 ? 14.07 16.5 -8.047 1 43.97 104 LEU A N 1
ATOM 720 C CA . LEU A 1 104 ? 14.047 15.977 -6.684 1 43.97 104 LEU A CA 1
ATOM 721 C C . LEU A 1 104 ? 14.617 14.562 -6.637 1 43.97 104 LEU A C 1
ATOM 723 O O . LEU A 1 104 ? 15.266 14.18 -5.66 1 43.97 104 LEU A O 1
ATOM 727 N N . THR A 1 105 ? 14.25 13.781 -7.734 1 45 105 THR A N 1
ATOM 728 C CA . THR A 1 105 ? 14.453 12.344 -7.801 1 45 105 THR A CA 1
ATOM 729 C C . THR A 1 105 ? 15.883 12.008 -8.219 1 45 105 THR A C 1
ATOM 731 O O . THR A 1 105 ? 16.234 10.844 -8.391 1 45 105 THR A O 1
ATOM 734 N N . SER A 1 106 ? 16.641 13.047 -8.641 1 45.25 106 SER A N 1
ATOM 735 C CA . SER A 1 106 ? 18.016 12.695 -8.984 1 45.25 106 SER A CA 1
ATOM 736 C C . SER A 1 106 ? 18.812 12.32 -7.738 1 45.25 106 SER A C 1
ATOM 738 O O . SER A 1 106 ? 20.016 12.047 -7.824 1 45.25 106 SER A O 1
ATOM 740 N N . VAL A 1 107 ? 18.25 12.469 -6.723 1 49.44 107 VAL A N 1
ATOM 741 C CA . VAL A 1 107 ? 18.969 12.188 -5.48 1 49.44 107 VAL A CA 1
ATOM 742 C C . VAL A 1 107 ? 18.859 10.703 -5.145 1 49.44 107 VAL A C 1
ATOM 744 O O . VAL A 1 107 ? 17.812 10.086 -5.387 1 49.44 107 VAL A O 1
ATOM 747 N N . ILE A 1 108 ? 19.938 10.062 -5.094 1 51.16 108 ILE A N 1
ATOM 748 C CA . ILE A 1 108 ? 20.031 8.703 -4.578 1 51.16 108 ILE A CA 1
ATOM 749 C C . ILE A 1 108 ? 18.953 8.477 -3.52 1 51.16 108 ILE A C 1
ATOM 751 O O . ILE A 1 108 ? 18.781 9.289 -2.613 1 51.16 108 ILE A O 1
ATOM 755 N N . PRO A 1 109 ? 18.172 7.578 -3.855 1 61.22 109 PRO A N 1
ATOM 756 C CA . PRO A 1 109 ? 17.125 7.297 -2.863 1 61.22 109 PRO A CA 1
ATOM 757 C C . PRO A 1 109 ? 17.688 7.164 -1.447 1 61.22 109 PRO A C 1
ATOM 759 O O . PRO A 1 109 ? 18.547 6.316 -1.197 1 61.22 109 PRO A O 1
ATOM 762 N N . ASP A 1 110 ? 17.453 8.172 -0.554 1 72.12 110 ASP A N 1
ATOM 763 C CA . ASP A 1 110 ? 17.812 8.172 0.86 1 72.12 110 ASP A CA 1
ATOM 764 C C . ASP A 1 110 ? 17.094 7.055 1.613 1 72.12 110 ASP A C 1
ATOM 766 O O . ASP A 1 110 ? 15.875 6.902 1.5 1 72.12 110 ASP A O 1
ATOM 770 N N . PRO A 1 111 ? 17.875 6.141 2.213 1 76.25 111 PRO A N 1
ATOM 771 C CA . PRO A 1 111 ? 17.281 5.012 2.932 1 76.25 111 PRO A CA 1
ATOM 772 C C . PRO A 1 111 ? 16.234 5.449 3.963 1 76.25 111 PRO A C 1
ATOM 774 O O . PRO A 1 111 ? 15.273 4.727 4.215 1 76.25 111 PRO A O 1
ATOM 777 N N . VAL A 1 112 ? 16.484 6.609 4.523 1 79.94 112 VAL A N 1
ATOM 778 C CA . VAL A 1 112 ? 15.547 7.098 5.539 1 79.94 112 VAL A CA 1
ATOM 779 C C . VAL A 1 112 ? 14.195 7.402 4.898 1 79.94 112 VAL A C 1
ATOM 781 O O . VAL A 1 112 ? 13.148 7.035 5.441 1 79.94 112 VAL A O 1
ATOM 784 N N . VAL A 1 113 ? 14.258 8.023 3.771 1 82.56 113 VAL A N 1
ATOM 785 C CA . VAL A 1 113 ? 13.031 8.367 3.053 1 82.56 113 VAL A CA 1
ATOM 786 C C . VAL A 1 113 ? 12.32 7.086 2.613 1 82.56 113 VAL A C 1
ATOM 788 O O . VAL A 1 113 ? 11.094 6.992 2.701 1 82.56 113 VAL A O 1
ATOM 791 N N . MET A 1 114 ? 13.094 6.137 2.252 1 85.06 114 MET A N 1
ATOM 792 C CA . MET A 1 114 ? 12.523 4.867 1.81 1 85.06 114 MET A CA 1
ATOM 793 C C . MET A 1 114 ? 11.883 4.121 2.977 1 85.06 114 MET A C 1
ATOM 795 O O . MET A 1 114 ? 10.82 3.521 2.826 1 85.06 114 MET A O 1
ATOM 799 N N . LEU A 1 115 ? 12.547 4.156 4.062 1 86.44 115 LEU A N 1
ATOM 800 C CA . LEU A 1 115 ? 12.016 3.506 5.258 1 86.44 115 LEU A CA 1
ATOM 801 C C . LEU A 1 115 ? 10.734 4.188 5.723 1 86.44 115 LEU A C 1
ATOM 803 O O . LEU A 1 115 ? 9.766 3.514 6.086 1 86.44 115 LEU A O 1
ATOM 807 N N . GLN A 1 116 ? 10.75 5.496 5.691 1 87.38 116 GLN A N 1
ATOM 808 C CA . GLN A 1 116 ? 9.555 6.246 6.082 1 87.38 116 GLN A CA 1
ATOM 809 C C . GLN A 1 116 ? 8.383 5.93 5.164 1 87.38 116 GLN A C 1
ATOM 811 O O . GLN A 1 116 ? 7.25 5.766 5.629 1 87.38 116 GLN A O 1
ATOM 816 N N . GLY A 1 117 ? 8.727 5.867 3.914 1 89 117 GLY A N 1
ATOM 817 C CA . GLY A 1 117 ? 7.684 5.52 2.959 1 89 117 GLY A CA 1
ATOM 818 C C . GLY A 1 117 ? 7.125 4.125 3.17 1 89 117 GLY A C 1
ATOM 819 O O . GLY A 1 117 ? 5.91 3.92 3.082 1 89 117 GLY A O 1
ATOM 820 N N . GLY A 1 118 ? 8.008 3.186 3.449 1 91.75 118 GLY A N 1
ATOM 821 C CA . GLY A 1 118 ? 7.57 1.827 3.73 1 91.75 118 GLY A CA 1
ATOM 822 C C . GLY A 1 118 ? 6.656 1.733 4.938 1 91.75 118 GLY A C 1
ATOM 823 O O . GLY A 1 118 ? 5.617 1.077 4.887 1 91.75 118 GLY A O 1
ATOM 824 N N . PHE A 1 119 ? 7.039 2.365 6.004 1 92.38 119 PHE A N 1
ATOM 825 C CA . PHE A 1 119 ? 6.227 2.361 7.215 1 92.38 119 PHE A CA 1
ATOM 826 C C . PHE A 1 119 ? 4.887 3.041 6.969 1 92.38 119 PHE A C 1
ATOM 828 O O . PHE A 1 119 ? 3.863 2.623 7.516 1 92.38 119 PHE A O 1
ATOM 835 N N . LYS A 1 120 ? 4.949 4.129 6.199 1 93.81 120 LYS A N 1
ATOM 836 C CA . LYS A 1 120 ? 3.715 4.836 5.875 1 93.81 120 LYS A CA 1
ATOM 837 C C . LYS A 1 120 ? 2.723 3.91 5.176 1 93.81 120 LYS A C 1
ATOM 839 O O . LYS A 1 120 ? 1.546 3.863 5.543 1 93.81 120 LYS A O 1
ATOM 844 N N . ILE A 1 121 ? 3.193 3.143 4.195 1 95.88 121 ILE A N 1
ATOM 845 C CA . ILE A 1 121 ? 2.342 2.209 3.471 1 95.88 121 ILE A CA 1
ATOM 846 C C . ILE A 1 121 ? 1.812 1.142 4.426 1 95.88 121 ILE A C 1
ATOM 848 O O . ILE A 1 121 ? 0.632 0.79 4.383 1 95.88 121 ILE A O 1
ATOM 852 N N . LEU A 1 122 ? 2.664 0.676 5.266 1 95.62 122 LEU A N 1
ATOM 853 C CA . LEU A 1 122 ? 2.287 -0.337 6.246 1 95.62 122 LEU A CA 1
ATOM 854 C C . LEU A 1 122 ? 1.181 0.178 7.16 1 95.62 122 LEU A C 1
ATOM 856 O O . LEU A 1 122 ? 0.164 -0.494 7.352 1 95.62 122 LEU A O 1
ATOM 860 N N . LEU A 1 123 ? 1.352 1.335 7.688 1 96.06 123 LEU A N 1
ATOM 861 C CA . LEU A 1 123 ? 0.384 1.906 8.617 1 96.06 123 LEU A CA 1
ATOM 862 C C . LEU A 1 123 ? -0.943 2.182 7.922 1 96.06 123 LEU A C 1
ATOM 864 O O . LEU A 1 123 ? -2.01 1.922 8.484 1 96.06 123 LEU A O 1
ATOM 868 N N . LEU A 1 124 ? -0.875 2.727 6.699 1 96.62 124 LEU A N 1
ATOM 869 C CA . LEU A 1 124 ? -2.088 2.984 5.934 1 96.62 124 LEU A CA 1
ATOM 870 C C . LEU A 1 124 ? -2.834 1.685 5.645 1 96.62 124 LEU A C 1
ATOM 872 O O . LEU A 1 124 ? -4.066 1.662 5.637 1 96.62 124 LEU A O 1
ATOM 876 N N . SER A 1 125 ? -2.059 0.652 5.367 1 95.44 125 SER A N 1
ATOM 877 C CA . SER A 1 125 ? -2.682 -0.644 5.117 1 95.44 125 SER A CA 1
ATOM 878 C C . SER A 1 125 ? -3.402 -1.156 6.363 1 95.44 125 SER A C 1
ATOM 880 O O . SER A 1 125 ? -4.477 -1.756 6.262 1 95.44 125 SER A O 1
ATOM 882 N N . ILE A 1 126 ? -2.854 -0.958 7.52 1 92.81 126 ILE A N 1
ATOM 883 C CA . ILE A 1 126 ? -3.477 -1.354 8.773 1 92.81 126 ILE A CA 1
ATOM 884 C C . ILE A 1 126 ? -4.773 -0.571 8.977 1 92.81 126 ILE A C 1
ATOM 886 O O . ILE A 1 126 ? -5.793 -1.141 9.367 1 92.81 126 ILE A O 1
ATOM 890 N N . VAL A 1 127 ? -4.723 0.691 8.672 1 92 127 VAL A N 1
ATOM 891 C CA . VAL A 1 127 ? -5.906 1.533 8.805 1 92 127 VAL A CA 1
ATOM 892 C C . VAL A 1 127 ? -6.996 1.051 7.855 1 92 127 VAL A C 1
ATOM 894 O O . VAL A 1 127 ? -8.148 0.866 8.266 1 92 127 VAL A O 1
ATOM 897 N N . ALA A 1 128 ? -6.625 0.857 6.609 1 92.75 128 ALA A N 1
ATOM 898 C CA . ALA A 1 128 ? -7.594 0.383 5.625 1 92.75 128 ALA A CA 1
ATOM 899 C C . ALA A 1 128 ? -8.164 -0.976 6.023 1 92.75 128 ALA A C 1
ATOM 901 O O . ALA A 1 128 ? -9.359 -1.221 5.879 1 92.75 128 ALA A O 1
ATOM 902 N N . ALA A 1 129 ? -7.316 -1.864 6.523 1 90.88 129 ALA A N 1
ATOM 903 C CA . ALA A 1 129 ? -7.75 -3.186 6.965 1 90.88 129 ALA A CA 1
ATOM 904 C C . ALA A 1 129 ? -8.734 -3.08 8.133 1 90.88 129 ALA A C 1
ATOM 906 O O . ALA A 1 129 ? -9.719 -3.814 8.188 1 90.88 129 ALA A O 1
ATOM 907 N N . SER A 1 130 ? -8.469 -2.189 9.055 1 87.69 130 SER A N 1
ATOM 908 C CA . SER A 1 130 ? -9.352 -2.002 10.195 1 87.69 130 SER A CA 1
ATOM 909 C C . SER A 1 130 ? -10.742 -1.56 9.758 1 87.69 130 SER A C 1
ATOM 911 O O . SER A 1 130 ? -11.742 -1.961 10.352 1 87.69 130 SER A O 1
ATOM 913 N N . ILE A 1 131 ? -10.836 -0.766 8.734 1 86.62 131 ILE A N 1
ATOM 914 C CA . ILE A 1 131 ? -12.102 -0.244 8.234 1 86.62 131 ILE A CA 1
ATOM 915 C C . ILE A 1 131 ? -12.859 -1.343 7.484 1 86.62 131 ILE A C 1
ATOM 917 O O . ILE A 1 131 ? -14.07 -1.495 7.648 1 86.62 131 ILE A O 1
ATOM 921 N N . VAL A 1 132 ? -12.117 -2.121 6.707 1 85.81 132 VAL A N 1
ATOM 922 C CA . VAL A 1 132 ? -12.727 -3.156 5.879 1 85.81 132 VAL A CA 1
ATOM 923 C C . VAL A 1 132 ? -13.258 -4.281 6.766 1 85.81 132 VAL A C 1
ATOM 925 O O . VAL A 1 132 ? -14.328 -4.836 6.504 1 85.81 132 VAL A O 1
ATOM 928 N N . VAL A 1 133 ? -12.461 -4.676 7.738 1 82.19 133 VAL A N 1
ATOM 929 C CA . VAL A 1 133 ? -12.875 -5.754 8.625 1 82.19 133 VAL A CA 1
ATOM 930 C C . VAL A 1 133 ? -14.062 -5.301 9.469 1 82.19 133 VAL A C 1
ATOM 932 O O . VAL A 1 133 ? -15 -6.066 9.695 1 82.19 133 VAL A O 1
ATOM 935 N N . GLY A 1 134 ? -14.234 -4.031 9.68 1 70.75 134 GLY A N 1
ATOM 936 C CA . GLY A 1 134 ? -15.352 -3.484 10.438 1 70.75 134 GLY A CA 1
ATOM 937 C C . GLY A 1 134 ? -15.438 -4.043 11.844 1 70.75 134 GLY A C 1
ATOM 938 O O . GLY A 1 134 ? -14.414 -4.262 12.5 1 70.75 134 GLY A O 1
ATOM 939 N N . ASP A 1 135 ? -16.812 -4.25 12.367 1 58.38 135 ASP A N 1
ATOM 940 C CA . ASP A 1 135 ? -17.203 -4.645 13.711 1 58.38 135 ASP A CA 1
ATOM 941 C C . ASP A 1 135 ? -17.094 -6.156 13.898 1 58.38 135 ASP A C 1
ATOM 943 O O . ASP A 1 135 ? -17.75 -6.73 14.773 1 58.38 135 ASP A O 1
ATOM 947 N N . VAL A 1 136 ? -16.578 -6.789 12.953 1 54.19 136 VAL A N 1
ATOM 948 C CA . VAL A 1 136 ? -16.594 -8.211 13.281 1 54.19 136 VAL A CA 1
ATOM 949 C C . VAL A 1 136 ? -16.031 -8.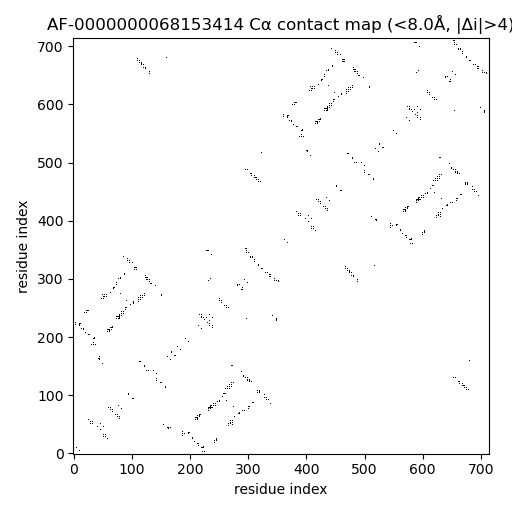43 14.688 1 54.19 136 VAL A C 1
ATOM 951 O O . VAL A 1 136 ? -15.039 -7.809 15.062 1 54.19 136 VAL A O 1
ATOM 954 N N . PRO A 1 137 ? -16.984 -8.805 15.617 1 45 137 PRO A N 1
ATOM 955 C CA . PRO A 1 137 ? -16.641 -9.109 17 1 45 137 PRO A CA 1
ATOM 956 C C . PRO A 1 137 ? -15.227 -9.656 17.172 1 45 137 PRO A C 1
ATOM 958 O O . PRO A 1 137 ? -14.875 -10.156 18.234 1 45 137 PRO A O 1
ATOM 961 N N . VAL A 1 138 ? -14.773 -9.969 16.172 1 48.03 138 VAL A N 1
ATOM 962 C CA . VAL A 1 138 ? -13.484 -10.531 16.562 1 48.03 138 VAL A CA 1
ATOM 963 C C . VAL A 1 138 ? -12.734 -9.547 17.453 1 48.03 138 VAL A C 1
ATOM 965 O O . VAL A 1 138 ? -13.25 -8.469 17.766 1 48.03 138 VAL A O 1
ATOM 968 N N . LEU A 1 139 ? -11.312 -9.188 17.094 1 50.72 139 LEU A N 1
ATOM 969 C CA . LEU A 1 139 ? -10.5 -8.438 18.047 1 50.72 139 LEU A CA 1
ATOM 970 C C . LEU A 1 139 ? -11 -7.004 18.172 1 50.72 139 LEU A C 1
ATOM 972 O O . LEU A 1 139 ? -11.414 -6.391 17.188 1 50.72 139 LEU A O 1
ATOM 976 N N . PHE A 1 140 ? -11.422 -6.543 19.266 1 49.78 140 PHE A N 1
ATOM 977 C CA . PHE A 1 140 ? -11.828 -5.227 19.734 1 49.78 140 PHE A CA 1
ATOM 978 C C . PHE A 1 140 ? -11.227 -4.125 18.875 1 49.78 140 PHE A C 1
ATOM 980 O O . PHE A 1 140 ? -10.07 -4.215 18.469 1 49.78 140 PHE A O 1
ATOM 987 N N . SER A 1 141 ? -12.211 -3.561 17.938 1 56.09 141 SER A N 1
ATOM 988 C CA . SER A 1 141 ? -11.82 -2.355 17.219 1 56.09 141 SER A CA 1
ATOM 989 C C . SER A 1 141 ? -10.602 -1.697 17.859 1 56.09 141 SER A C 1
ATOM 991 O O . SER A 1 141 ? -9.727 -1.186 17.156 1 56.09 141 SER A O 1
ATOM 993 N N . GLY A 1 142 ? -10.562 -2.008 19.062 1 65.94 142 GLY A N 1
ATOM 994 C CA . GLY A 1 142 ? -9.484 -1.424 19.828 1 65.94 142 GLY A CA 1
ATOM 995 C C . GLY A 1 142 ? -8.133 -2.043 19.531 1 65.94 142 GLY A C 1
ATOM 996 O O . GLY A 1 142 ? -7.102 -1.379 19.656 1 65.94 142 GLY A O 1
ATOM 997 N N . LEU A 1 143 ? -8.227 -3.256 18.922 1 76.56 143 LEU A N 1
ATOM 998 C CA . LEU A 1 143 ? -6.957 -3.943 18.719 1 76.56 143 LEU A CA 1
ATOM 999 C C . LEU A 1 143 ? -6.203 -3.357 17.531 1 76.56 143 LEU A C 1
ATOM 1001 O O . LEU A 1 143 ? -4.977 -3.23 17.578 1 76.56 143 LEU A O 1
ATOM 1005 N N . TRP A 1 144 ? -6.988 -2.977 16.547 1 82.44 144 TRP A N 1
ATOM 1006 C CA . TRP A 1 144 ? -6.359 -2.41 15.367 1 82.44 144 TRP A CA 1
ATOM 1007 C C . TRP A 1 144 ? -5.656 -1.097 15.695 1 82.44 144 TRP A C 1
ATOM 1009 O O . TRP A 1 144 ? -4.562 -0.828 15.195 1 82.44 144 TRP A O 1
ATOM 1019 N N . MET A 1 145 ? -6.246 -0.305 16.578 1 82.56 145 MET A N 1
ATOM 1020 C CA . MET A 1 145 ? -5.656 0.986 16.922 1 82.56 145 MET A CA 1
ATOM 1021 C C . MET A 1 145 ? -4.43 0.804 17.812 1 82.56 145 MET A C 1
ATOM 1023 O O . MET A 1 145 ? -3.463 1.561 17.703 1 82.56 145 MET A O 1
ATOM 1027 N N . TRP A 1 146 ? -4.508 -0.223 18.641 1 84 146 TRP A N 1
ATOM 1028 C CA . TRP A 1 146 ? -3.326 -0.529 19.438 1 84 146 TRP A CA 1
ATOM 1029 C C . TRP A 1 146 ? -2.189 -1.034 18.547 1 84 146 TRP A C 1
ATOM 1031 O O . TRP A 1 146 ? -1.021 -0.718 18.781 1 84 146 TRP A O 1
ATOM 1041 N N . LEU A 1 147 ? -2.598 -1.823 17.547 1 87.81 147 LEU A N 1
ATOM 1042 C CA . LEU A 1 147 ? -1.601 -2.281 16.594 1 87.81 147 LEU A CA 1
ATOM 1043 C C . LEU A 1 147 ? -0.987 -1.104 15.844 1 87.81 147 LEU A C 1
ATOM 1045 O O . LEU A 1 147 ? 0.228 -1.06 15.633 1 87.81 147 LEU A O 1
ATOM 1049 N N . LEU A 1 148 ? -1.85 -0.182 15.484 1 89.38 148 LEU A N 1
ATOM 1050 C CA . LEU A 1 148 ? -1.382 1.014 14.797 1 89.38 148 LEU A CA 1
ATOM 1051 C C . LEU A 1 148 ? -0.386 1.785 15.656 1 89.38 148 LEU A C 1
ATOM 1053 O O . LEU A 1 148 ? 0.681 2.178 15.172 1 89.38 148 LEU A O 1
ATOM 1057 N N . ALA A 1 149 ? -0.712 1.95 16.938 1 88.38 149 ALA A N 1
ATOM 1058 C CA . ALA A 1 149 ? 0.154 2.67 17.875 1 88.38 149 ALA A CA 1
ATOM 1059 C C . ALA A 1 149 ? 1.478 1.937 18.062 1 88.38 149 ALA A C 1
ATOM 1061 O O . ALA A 1 149 ? 2.545 2.557 18.062 1 88.38 149 ALA A O 1
ATOM 1062 N N . ALA A 1 150 ? 1.403 0.646 18.156 1 90.88 150 ALA A N 1
ATOM 1063 C CA . ALA A 1 150 ? 2.6 -0.162 18.375 1 90.88 150 ALA A CA 1
ATOM 1064 C C . ALA A 1 150 ? 3.529 -0.113 17.172 1 90.88 150 ALA A C 1
ATOM 1066 O O . ALA A 1 150 ? 4.742 0.062 17.312 1 90.88 150 ALA A O 1
ATOM 1067 N N . VAL A 1 151 ? 2.963 -0.25 16.016 1 91.56 151 VAL A N 1
ATOM 1068 C CA . VAL A 1 151 ? 3.77 -0.258 14.805 1 91.56 151 VAL A CA 1
ATOM 1069 C C . VAL A 1 151 ? 4.367 1.128 14.578 1 91.56 151 VAL A C 1
ATOM 1071 O O . VAL A 1 151 ? 5.508 1.25 14.117 1 91.56 151 VAL A O 1
ATOM 1074 N N . THR A 1 152 ? 3.598 2.191 14.852 1 90.12 152 THR A N 1
ATOM 1075 C CA . THR A 1 152 ? 4.141 3.539 14.719 1 90.12 152 THR A CA 1
ATOM 1076 C C . THR A 1 152 ? 5.305 3.75 15.68 1 90.12 152 THR A C 1
ATOM 1078 O O . THR A 1 152 ? 6.34 4.301 15.297 1 90.12 152 THR A O 1
ATOM 1081 N N . GLY A 1 153 ? 5.102 3.334 16.938 1 87 153 GLY A N 1
ATOM 1082 C CA . GLY A 1 153 ? 6.188 3.43 17.906 1 87 153 GLY A CA 1
ATOM 1083 C C . GLY A 1 153 ? 7.434 2.674 17.484 1 87 153 GLY A C 1
ATOM 1084 O O . GLY A 1 153 ? 8.547 3.193 17.578 1 87 153 GLY A O 1
ATOM 1085 N N . PHE A 1 154 ? 7.18 1.513 16.984 1 87.62 154 PHE A N 1
ATOM 1086 C CA . PHE A 1 154 ? 8.281 0.695 16.5 1 87.62 154 PHE A CA 1
ATOM 1087 C C . PHE A 1 154 ? 8.953 1.354 15.297 1 87.62 154 PHE A C 1
ATOM 1089 O O . PHE A 1 154 ? 10.188 1.365 15.195 1 87.62 154 PHE A O 1
ATOM 1096 N N . GLY A 1 155 ? 8.18 1.828 14.367 1 85.31 155 GLY A N 1
ATOM 1097 C CA . GLY A 1 155 ? 8.727 2.518 13.211 1 85.31 155 GLY A CA 1
ATOM 1098 C C . GLY A 1 155 ? 9.57 3.725 13.586 1 85.31 155 GLY A C 1
ATOM 1099 O O . GLY A 1 155 ? 10.656 3.92 13.039 1 85.31 155 GLY A O 1
ATOM 1100 N N . MET A 1 156 ? 9.086 4.516 14.539 1 82.69 156 MET A N 1
ATOM 1101 C CA . MET A 1 156 ? 9.828 5.691 14.992 1 82.69 156 MET A CA 1
ATOM 1102 C C . MET A 1 156 ? 11.133 5.281 15.664 1 82.69 156 MET A C 1
ATOM 1104 O O . MET A 1 156 ? 12.148 5.965 15.523 1 82.69 156 MET A O 1
ATOM 1108 N N . TRP A 1 157 ? 11.055 4.191 16.375 1 81.62 157 TRP A N 1
ATOM 1109 C CA . TRP A 1 157 ? 12.25 3.672 17.031 1 81.62 157 TRP A CA 1
ATOM 1110 C C . TRP A 1 157 ? 13.289 3.24 16 1 81.62 157 TRP A C 1
ATOM 1112 O O . TRP A 1 157 ? 14.469 3.578 16.125 1 81.62 157 TRP A O 1
ATOM 1122 N N . VAL A 1 158 ? 12.883 2.561 14.984 1 80.56 158 VAL A N 1
ATOM 1123 C CA . VAL A 1 158 ? 13.773 2.1 13.922 1 80.56 158 VAL A CA 1
ATOM 1124 C C . VAL A 1 158 ? 14.367 3.301 13.188 1 80.56 158 VAL A C 1
ATOM 1126 O O . VAL A 1 158 ? 15.562 3.324 12.891 1 80.56 158 VAL A O 1
ATOM 1129 N N . LEU A 1 159 ? 13.562 4.25 12.898 1 79.75 159 LEU A N 1
ATOM 1130 C CA . LEU A 1 159 ? 14 5.438 12.172 1 79.75 159 LEU A CA 1
ATOM 1131 C C . LEU A 1 159 ? 14.992 6.242 13 1 79.75 159 LEU A C 1
ATOM 1133 O O . LEU A 1 159 ? 15.93 6.828 12.453 1 79.75 159 LEU A O 1
ATOM 1137 N N . SER A 1 160 ? 14.859 6.301 14.312 1 74.5 160 SER A N 1
ATOM 1138 C CA . SER A 1 160 ? 15.758 7.027 15.195 1 74.5 160 SER A CA 1
ATOM 1139 C C . SER A 1 160 ? 17.125 6.367 15.258 1 74.5 160 SER A C 1
ATOM 1141 O O . SER A 1 160 ? 18.141 7.043 15.43 1 74.5 160 SER A O 1
ATOM 1143 N N . ARG A 1 161 ? 17.125 5.102 15.086 1 71.56 161 ARG A N 1
ATOM 1144 C CA . ARG A 1 161 ? 18.391 4.355 15.141 1 71.56 161 ARG A CA 1
ATOM 1145 C C . ARG A 1 161 ? 19.141 4.457 13.812 1 71.56 161 ARG A C 1
ATOM 1147 O O . ARG A 1 161 ? 20.375 4.438 13.789 1 71.56 161 ARG A O 1
ATOM 1154 N N . THR A 1 162 ? 18.422 4.418 12.797 1 67 162 THR A N 1
ATOM 1155 C CA . THR A 1 162 ? 19.031 4.504 11.477 1 67 162 THR A CA 1
ATOM 1156 C C . THR A 1 162 ? 19.688 5.867 11.273 1 67 162 THR A C 1
ATOM 1158 O O . THR A 1 162 ? 20.75 5.973 10.641 1 67 162 THR A O 1
ATOM 1161 N N . GLN A 1 163 ? 19.125 6.871 11.648 1 57.31 163 GLN A N 1
ATOM 1162 C CA . GLN A 1 163 ? 19.641 8.227 11.508 1 57.31 163 GLN A CA 1
ATOM 1163 C C . GLN A 1 163 ? 20.875 8.438 12.375 1 57.31 163 GLN A C 1
ATOM 1165 O O . GLN A 1 163 ? 21.734 9.273 12.055 1 57.31 163 GLN A O 1
ATOM 1170 N N . ARG A 1 164 ? 21.078 7.711 13.484 1 51.5 164 ARG A N 1
ATOM 1171 C CA . ARG A 1 164 ? 22.25 7.863 14.352 1 51.5 164 ARG A CA 1
ATOM 1172 C C . ARG A 1 164 ? 23.516 7.387 13.648 1 51.5 164 ARG A C 1
ATOM 1174 O O . ARG A 1 164 ? 24.594 7.953 13.844 1 51.5 164 ARG A O 1
ATOM 1181 N N . ASP A 1 165 ? 23.531 6.289 12.945 1 44.97 165 ASP A N 1
ATOM 1182 C CA . ASP A 1 165 ? 24.75 5.699 12.406 1 44.97 165 ASP A CA 1
ATOM 1183 C C . ASP A 1 165 ? 25.172 6.387 11.109 1 44.97 165 ASP A C 1
ATOM 1185 O O . ASP A 1 165 ? 26.25 6.133 10.586 1 44.97 165 ASP A O 1
ATOM 1189 N N . ARG A 1 166 ? 24.438 6.809 10.477 1 41.06 166 ARG A N 1
ATOM 1190 C CA . ARG A 1 166 ? 24.906 7.496 9.273 1 41.06 166 ARG A CA 1
ATOM 1191 C C . ARG A 1 166 ? 24.859 9.008 9.453 1 41.06 166 ARG A C 1
ATOM 1193 O O . ARG A 1 166 ? 23.781 9.578 9.625 1 41.06 166 ARG A O 1
ATOM 1200 N N . PRO A 1 167 ? 25.969 9.539 9.961 1 30.47 167 PRO A N 1
ATOM 1201 C CA . PRO A 1 167 ? 25.906 11 9.852 1 30.47 167 PRO A CA 1
ATOM 1202 C C . PRO A 1 167 ? 25.125 11.469 8.625 1 30.47 167 PRO A C 1
ATOM 1204 O O . PRO A 1 167 ? 25.031 10.742 7.633 1 30.47 167 PRO A O 1
ATOM 1207 N N . TRP A 1 168 ? 24.047 12.148 8.734 1 30.45 168 TRP A N 1
ATOM 1208 C CA . TRP A 1 168 ? 23.578 12.75 7.488 1 30.45 168 TRP A CA 1
ATOM 1209 C C . TRP A 1 168 ? 24.688 12.781 6.445 1 30.45 168 TRP A C 1
ATOM 1211 O O . TRP A 1 168 ? 25.625 13.57 6.555 1 30.45 168 TRP A O 1
ATOM 1221 N N . ILE A 1 169 ? 25.422 11.766 6.27 1 29.45 169 ILE A N 1
ATOM 1222 C CA . ILE A 1 169 ? 26.344 11.906 5.152 1 29.45 169 ILE A CA 1
ATOM 1223 C C . ILE A 1 169 ? 25.609 12.461 3.936 1 29.45 169 ILE A C 1
ATOM 1225 O O . ILE A 1 169 ? 24.672 11.844 3.432 1 29.45 169 ILE A O 1
ATOM 1229 N N . ALA A 1 170 ? 25.531 13.672 3.779 1 29.14 170 ALA A N 1
ATOM 1230 C CA . ALA A 1 170 ? 25.531 14.336 2.477 1 29.14 170 ALA A CA 1
ATOM 1231 C C . ALA A 1 170 ? 26.25 13.477 1.43 1 29.14 170 ALA A C 1
ATOM 1233 O O . ALA A 1 170 ? 27.469 13.539 1.302 1 29.14 170 ALA A O 1
ATOM 1234 N N . ASN A 1 171 ? 26.094 12.281 1.468 1 27.8 171 ASN A N 1
ATOM 1235 C CA . ASN A 1 171 ? 26.953 11.445 0.629 1 27.8 171 ASN A CA 1
ATOM 1236 C C . ASN A 1 171 ? 27.172 12.07 -0.744 1 27.8 171 ASN A C 1
ATOM 1238 O O . ASN A 1 171 ? 27.797 11.461 -1.616 1 27.8 171 ASN A O 1
ATOM 1242 N N . ASP A 1 172 ? 26.156 12.43 -1.585 1 29.03 172 ASP A N 1
ATOM 1243 C CA . ASP A 1 172 ? 26.906 12.906 -2.744 1 29.03 172 ASP A CA 1
ATOM 1244 C C . ASP A 1 172 ? 27.984 13.914 -2.33 1 29.03 172 ASP A C 1
ATOM 1246 O O . ASP A 1 172 ? 27.719 14.836 -1.562 1 29.03 172 ASP A O 1
ATOM 1250 N N . GLU A 1 173 ? 29.234 13.688 -2.275 1 31.11 173 GLU A N 1
ATOM 1251 C CA . GLU A 1 173 ? 30.406 14.539 -2.441 1 31.11 173 GLU A CA 1
ATOM 1252 C C . GLU A 1 173 ? 30.047 15.883 -3.061 1 31.11 173 GLU A C 1
ATOM 1254 O O . GLU A 1 173 ? 30.672 16.906 -2.756 1 31.11 173 GLU A O 1
ATOM 1259 N N . GLU A 1 174 ? 29.469 15.93 -4.246 1 31.67 174 GLU A N 1
ATOM 1260 C CA . GLU A 1 174 ? 29.422 17.188 -4.988 1 31.67 174 GLU A CA 1
ATOM 1261 C C . GLU A 1 174 ? 28.328 18.109 -4.426 1 31.67 174 GLU A C 1
ATOM 1263 O O . GLU A 1 174 ? 28.219 19.266 -4.836 1 31.67 174 GLU A O 1
ATOM 1268 N N . VAL A 1 175 ? 27.078 17.688 -4.203 1 34.25 175 VAL A N 1
ATOM 1269 C CA . VAL A 1 175 ? 26.312 18.797 -3.619 1 34.25 175 VAL A CA 1
ATOM 1270 C C . VAL A 1 175 ? 26.641 18.922 -2.133 1 34.25 175 VAL A C 1
ATOM 1272 O O . VAL A 1 175 ? 26.516 17.953 -1.375 1 34.25 175 VAL A O 1
ATOM 1275 N N . THR A 1 176 ? 27.594 19.781 -1.521 1 32.38 176 THR A N 1
ATOM 1276 C CA . THR A 1 176 ? 28.234 20.234 -0.297 1 32.38 176 THR A CA 1
ATOM 1277 C C . THR A 1 176 ? 27.234 20.297 0.854 1 32.38 176 THR A C 1
ATOM 1279 O O . THR A 1 176 ? 26.219 21 0.768 1 32.38 176 THR A O 1
ATOM 1282 N N . PRO A 1 177 ? 26.922 19.359 1.725 1 36.5 177 PRO A N 1
ATOM 1283 C CA . PRO A 1 177 ? 26.375 19.547 3.072 1 36.5 177 PRO A CA 1
ATOM 1284 C C . PRO A 1 177 ? 26.609 20.969 3.611 1 36.5 177 PRO A C 1
ATOM 1286 O O . PRO A 1 177 ? 25.938 21.391 4.555 1 36.5 177 PRO A O 1
ATOM 1289 N N . GLU A 1 178 ? 27.703 21.469 3.336 1 36.38 178 GLU A N 1
ATOM 1290 C CA . GLU A 1 178 ? 28.109 22.781 3.814 1 36.38 178 GLU A CA 1
ATOM 1291 C C . GLU A 1 178 ? 27.062 23.844 3.486 1 36.38 178 GLU A C 1
ATOM 1293 O O . GLU A 1 178 ? 26.859 24.781 4.258 1 36.38 178 GLU A O 1
ATOM 1298 N N . LYS A 1 179 ? 26.547 23.641 2.271 1 40.75 179 LYS A N 1
ATOM 1299 C CA . LYS A 1 179 ? 25.594 24.703 1.937 1 40.75 179 LYS A CA 1
ATOM 1300 C C . LYS A 1 179 ? 24.234 24.453 2.598 1 40.75 179 LYS A C 1
ATOM 1302 O O . LYS A 1 179 ? 23.5 25.391 2.902 1 40.75 179 LYS A O 1
ATOM 1307 N N . GLU A 1 180 ? 23.781 23.125 2.566 1 39.59 180 GLU A N 1
ATOM 1308 C CA . GLU A 1 180 ? 22.547 22.844 3.275 1 39.59 180 GLU A CA 1
ATOM 1309 C C . GLU A 1 180 ? 22.625 23.297 4.734 1 39.59 180 GLU A C 1
ATOM 1311 O O . GLU A 1 180 ? 21.688 23.875 5.27 1 39.59 180 GLU A O 1
ATOM 1316 N N . GLU A 1 181 ? 23.641 22.734 5.398 1 41.69 181 GLU A N 1
ATOM 1317 C CA . GLU A 1 181 ? 23.922 23.172 6.766 1 41.69 181 GLU A CA 1
ATOM 1318 C C . GLU A 1 181 ? 24.109 24.688 6.844 1 41.69 181 GLU A C 1
ATOM 1320 O O . GLU A 1 181 ? 23.734 25.312 7.828 1 41.69 181 GLU A O 1
ATOM 1325 N N . GLU A 1 182 ? 24.875 25.141 5.906 1 43.53 182 GLU A N 1
ATOM 1326 C CA . GLU A 1 182 ? 25.156 26.562 5.973 1 43.53 182 GLU A CA 1
ATOM 1327 C C . GLU A 1 182 ? 23.875 27.391 5.887 1 43.53 182 GLU A C 1
ATOM 1329 O O . GLU A 1 182 ? 23.703 28.375 6.602 1 43.53 182 GLU A O 1
ATOM 1334 N N . ARG A 1 183 ? 22.984 26.922 5.016 1 41.09 183 ARG A N 1
ATOM 1335 C CA . ARG A 1 183 ? 21.797 27.75 4.867 1 41.09 183 ARG A CA 1
ATOM 1336 C C . ARG A 1 183 ? 20.828 27.531 6.02 1 41.09 183 ARG A C 1
ATOM 1338 O O . ARG A 1 183 ? 20.203 28.484 6.512 1 41.09 183 ARG A O 1
ATOM 1345 N N . ALA A 1 184 ? 20.594 26.188 6.359 1 44.66 184 ALA A N 1
ATOM 1346 C CA . ALA A 1 184 ? 19.844 25.969 7.598 1 44.66 184 ALA A CA 1
ATOM 1347 C C . ALA A 1 184 ? 20.453 26.766 8.75 1 44.66 184 ALA A C 1
ATOM 1349 O O . ALA A 1 184 ? 19.734 27.312 9.586 1 44.66 184 ALA A O 1
ATOM 1350 N N . ARG A 1 185 ? 21.719 26.719 8.758 1 45.53 185 ARG A N 1
ATOM 1351 C CA . ARG A 1 185 ? 22.422 27.578 9.703 1 45.53 185 ARG A CA 1
ATOM 1352 C C . ARG A 1 185 ? 22.078 29.047 9.484 1 45.53 185 ARG A C 1
ATOM 1354 O O . ARG A 1 185 ? 21.953 29.812 10.438 1 45.53 185 ARG A O 1
ATOM 1361 N N . LYS A 1 186 ? 22 29.5 8.281 1 45.16 186 LYS A N 1
ATOM 1362 C CA . LYS A 1 186 ? 21.734 30.906 8.039 1 45.16 186 LYS A CA 1
ATOM 1363 C C . LYS A 1 186 ? 20.328 31.297 8.492 1 45.16 186 LYS A C 1
ATOM 1365 O O . LYS A 1 186 ? 20.125 32.406 9.016 1 45.16 186 LYS A O 1
ATOM 1370 N N . GLU A 1 187 ? 19.406 30.391 8.109 1 44.59 187 GLU A N 1
ATOM 1371 C CA . GLU A 1 187 ? 18.062 30.719 8.578 1 44.59 187 GLU A CA 1
ATOM 1372 C C . GLU A 1 187 ? 17.969 30.641 10.102 1 44.59 187 GLU A C 1
ATOM 1374 O O . GLU A 1 187 ? 17.25 31.422 10.727 1 44.59 187 GLU A O 1
ATOM 1379 N N . ALA A 1 188 ? 18.703 29.625 10.703 1 45.34 188 ALA A N 1
ATOM 1380 C CA . ALA A 1 188 ? 18.891 29.531 12.148 1 45.34 188 ALA A CA 1
ATOM 1381 C C . ALA A 1 188 ? 19.656 30.719 12.688 1 45.34 188 ALA A C 1
ATOM 1383 O O . ALA A 1 188 ? 19.672 30.969 13.898 1 45.34 188 ALA A O 1
ATOM 1384 N N . GLU A 1 189 ? 20.438 31.188 11.93 1 45.81 189 GLU A N 1
ATOM 1385 C CA . GLU A 1 189 ? 21.203 32.312 12.414 1 45.81 189 GLU A CA 1
ATOM 1386 C C . GLU A 1 189 ? 20.281 33.406 12.969 1 45.81 189 GLU A C 1
ATOM 1388 O O . GLU A 1 189 ? 20.625 34.062 13.945 1 45.81 189 GLU A O 1
ATOM 1393 N N . ASP A 1 190 ? 19.234 33.719 12.227 1 45.72 190 ASP A N 1
ATOM 1394 C CA . ASP A 1 190 ? 18.484 34.844 12.797 1 45.72 190 ASP A CA 1
ATOM 1395 C C . ASP A 1 190 ? 17.938 34.5 14.188 1 45.72 190 ASP A C 1
ATOM 1397 O O . ASP A 1 190 ? 17.672 35.375 15 1 45.72 190 ASP A O 1
ATOM 1401 N N . SER A 1 191 ? 17.609 33.219 14.367 1 50.59 191 SER A N 1
ATOM 1402 C CA . SER A 1 191 ? 17.062 32.844 15.664 1 50.59 191 SER A CA 1
ATOM 1403 C C . SER A 1 191 ? 18.156 32.562 16.672 1 50.59 191 SER A C 1
ATOM 1405 O O . SER A 1 191 ? 17.891 32.219 17.828 1 50.59 191 SER A O 1
ATOM 1407 N N . LYS A 1 192 ? 19.391 32.438 16.219 1 52.28 192 LYS A N 1
ATOM 1408 C CA . LYS A 1 192 ? 20.531 32.219 17.094 1 52.28 192 LYS A CA 1
ATOM 1409 C C . LYS A 1 192 ? 20.547 33.219 18.25 1 52.28 192 LYS A C 1
ATOM 1411 O O . LYS A 1 192 ? 21.094 32.938 19.312 1 52.28 192 LYS A O 1
ATOM 1416 N N . LYS A 1 193 ? 20.094 34.438 17.969 1 57.91 193 LYS A N 1
ATOM 1417 C CA . LYS A 1 193 ? 20.344 35.406 19.031 1 57.91 193 LYS A CA 1
ATOM 1418 C C . LYS A 1 193 ? 19.344 35.25 20.172 1 57.91 193 LYS A C 1
ATOM 1420 O O . LYS A 1 193 ? 19.5 35.875 21.219 1 57.91 193 LYS A O 1
ATOM 1425 N N . LYS A 1 194 ? 18.266 34.469 19.922 1 67.75 194 LYS A N 1
ATOM 1426 C CA . LYS A 1 194 ? 17.281 34.406 20.984 1 67.75 194 LYS A CA 1
ATOM 1427 C C . LYS A 1 194 ? 17.594 33.281 21.969 1 67.75 194 LYS A C 1
ATOM 1429 O O . LYS A 1 194 ? 18.172 32.25 21.594 1 67.75 194 LYS A O 1
ATOM 1434 N N . SER A 1 195 ? 17.422 33.5 23.281 1 78.19 195 SER A N 1
ATOM 1435 C CA . SER A 1 195 ? 17.656 32.531 24.359 1 78.19 195 SER A CA 1
ATOM 1436 C C . SER A 1 195 ? 16.688 31.359 24.25 1 78.19 195 SER A C 1
ATOM 1438 O O . SER A 1 195 ? 15.648 31.453 23.594 1 78.19 195 SER A O 1
ATOM 1440 N N . LEU A 1 196 ? 16.984 30.188 24.734 1 80 196 LEU A N 1
ATOM 1441 C CA . LEU A 1 196 ? 16.188 28.969 24.734 1 80 196 LEU A CA 1
ATOM 1442 C C . LEU A 1 196 ? 14.82 29.219 25.359 1 80 196 LEU A C 1
ATOM 1444 O O . LEU A 1 196 ? 13.812 28.672 24.922 1 80 196 LEU A O 1
ATOM 1448 N N . ARG A 1 197 ? 14.883 30.062 26.375 1 82.12 197 ARG A N 1
ATOM 1449 C CA . ARG A 1 197 ? 13.625 30.391 27.047 1 82.12 197 ARG A CA 1
ATOM 1450 C C . ARG A 1 197 ? 12.703 31.188 26.141 1 82.12 197 ARG A C 1
ATOM 1452 O O . ARG A 1 197 ? 11.492 30.953 26.109 1 82.12 197 ARG A O 1
ATOM 1459 N N . GLU A 1 198 ? 13.289 32.062 25.438 1 84.5 198 GLU A N 1
ATOM 1460 C CA . GLU A 1 198 ? 12.492 32.875 24.531 1 84.5 198 GLU A CA 1
ATOM 1461 C C . GLU A 1 198 ? 11.922 32.062 23.391 1 84.5 198 GLU A C 1
ATOM 1463 O O . GLU A 1 198 ? 10.766 32.25 23 1 84.5 198 GLU A O 1
ATOM 1468 N N . VAL A 1 199 ? 12.695 31.172 22.969 1 83.88 199 VAL A N 1
ATOM 1469 C CA . VAL A 1 199 ? 12.266 30.312 21.875 1 83.88 199 VAL A CA 1
ATOM 1470 C C . VAL A 1 199 ? 11.188 29.344 22.375 1 83.88 199 VAL A C 1
ATOM 1472 O O . VAL A 1 199 ? 10.242 29.031 21.641 1 83.88 199 VAL A O 1
ATOM 1475 N N . GLY A 1 200 ? 11.328 28.984 23.547 1 82.94 200 GLY A N 1
ATOM 1476 C CA . GLY A 1 200 ? 10.336 28.109 24.156 1 82.94 200 GLY A CA 1
ATOM 1477 C C . GLY A 1 200 ? 8.977 28.766 24.297 1 82.94 200 GLY A C 1
ATOM 1478 O O . GLY A 1 200 ? 7.953 28.172 23.969 1 82.94 200 GLY A O 1
ATOM 1479 N N . TRP A 1 201 ? 9.039 30.016 24.75 1 88.12 201 TRP A N 1
ATOM 1480 C CA . TRP A 1 201 ? 7.789 30.734 24.938 1 88.12 201 TRP A CA 1
ATOM 1481 C C . TRP A 1 201 ? 7.148 31.062 23.578 1 88.12 201 TRP A C 1
ATOM 1483 O O . TRP A 1 201 ? 5.922 31.016 23.453 1 88.12 201 TRP A O 1
ATOM 1493 N N . ALA A 1 202 ? 7.984 31.359 22.672 1 86.94 202 ALA A N 1
ATOM 1494 C CA . ALA A 1 202 ? 7.473 31.625 21.328 1 86.94 202 ALA A CA 1
ATOM 1495 C C . ALA A 1 202 ? 6.848 30.375 20.719 1 86.94 202 ALA A C 1
ATOM 1497 O O . ALA A 1 202 ? 5.816 30.469 20.047 1 86.94 202 ALA A O 1
ATOM 1498 N N . THR A 1 203 ? 7.492 29.328 21 1 84.81 203 THR A N 1
ATOM 1499 C CA . THR A 1 203 ? 6.969 28.062 20.516 1 84.81 203 THR A CA 1
ATOM 1500 C C . THR A 1 203 ? 5.625 27.75 21.172 1 84.81 203 THR A C 1
ATOM 1502 O O . THR A 1 203 ? 4.688 27.312 20.5 1 84.81 203 THR A O 1
ATOM 1505 N N . ALA A 1 204 ? 5.531 27.969 22.406 1 86.5 204 ALA A N 1
ATOM 1506 C CA . ALA A 1 204 ? 4.293 27.734 23.141 1 86.5 204 ALA A CA 1
ATOM 1507 C C . ALA A 1 204 ? 3.182 28.656 22.641 1 86.5 204 ALA A C 1
ATOM 1509 O O . ALA A 1 204 ? 2.018 28.266 22.578 1 86.5 204 ALA A O 1
ATOM 1510 N N . GLY A 1 205 ? 3.568 29.875 22.438 1 90.12 205 GLY A N 1
ATOM 1511 C CA . GLY A 1 205 ? 2.607 30.828 21.891 1 90.12 205 GLY A CA 1
ATOM 1512 C C . GLY A 1 205 ? 2.055 30.406 20.547 1 90.12 205 GLY A C 1
ATOM 1513 O O . GLY A 1 205 ? 0.843 30.453 20.328 1 90.12 205 GLY A O 1
ATOM 1514 N N . CYS A 1 206 ? 2.898 29.969 19.656 1 89.62 206 CYS A N 1
ATOM 1515 C CA . CYS A 1 206 ? 2.473 29.484 18.344 1 89.62 206 CYS A CA 1
ATOM 1516 C C . CYS A 1 206 ? 1.604 28.234 18.484 1 89.62 206 CYS A C 1
ATOM 1518 O O . CYS A 1 206 ? 0.612 28.078 17.781 1 89.62 206 CYS A O 1
ATOM 1520 N N . GLY A 1 207 ? 1.977 27.406 19.375 1 88.31 207 GLY A N 1
ATOM 1521 C CA . GLY A 1 207 ? 1.184 26.219 19.641 1 88.31 207 GLY A CA 1
ATOM 1522 C C . GLY A 1 207 ? -0.226 26.547 20.109 1 88.31 207 GLY A C 1
ATOM 1523 O O . GLY A 1 207 ? -1.187 25.906 19.672 1 88.31 207 GLY A O 1
ATOM 1524 N N . ALA A 1 208 ? -0.344 27.531 20.969 1 91.06 208 ALA A N 1
ATOM 1525 C CA . ALA A 1 208 ? -1.652 27.953 21.469 1 91.06 208 ALA A CA 1
ATOM 1526 C C . ALA A 1 208 ? -2.527 28.469 20.344 1 91.06 208 ALA A C 1
ATOM 1528 O O . ALA A 1 208 ? -3.727 28.188 20.297 1 91.06 208 ALA A O 1
ATOM 1529 N N . VAL A 1 209 ? -1.891 29.219 19.5 1 92.62 209 VAL A N 1
ATOM 1530 C CA . VAL A 1 209 ? -2.617 29.766 18.344 1 92.62 209 VAL A CA 1
ATOM 1531 C C . VAL A 1 209 ? -3.123 28.609 17.469 1 92.62 209 VAL A C 1
ATOM 1533 O O . VAL A 1 209 ? -4.266 28.641 17.016 1 92.62 209 VAL A O 1
ATOM 1536 N N . ILE A 1 210 ? -2.342 27.609 17.328 1 90.56 210 ILE A N 1
ATOM 1537 C CA . ILE A 1 210 ? -2.686 26.469 16.469 1 90.56 210 ILE A CA 1
ATOM 1538 C C . ILE A 1 210 ? -3.834 25.688 17.094 1 90.56 210 ILE A C 1
ATOM 1540 O O . ILE A 1 210 ? -4.754 25.25 16.406 1 90.56 210 ILE A O 1
ATOM 1544 N N . ILE A 1 211 ? -3.807 25.578 18.359 1 89.31 211 ILE A N 1
ATOM 1545 C CA . ILE A 1 211 ? -4.848 24.828 19.062 1 89.31 211 ILE A CA 1
ATOM 1546 C C . ILE A 1 211 ? -6.188 25.547 18.922 1 89.31 211 ILE A C 1
ATOM 1548 O O . ILE A 1 211 ? -7.195 24.938 18.578 1 89.31 211 ILE A O 1
ATOM 1552 N N . VAL A 1 212 ? -6.176 26.812 19.156 1 92.69 212 VAL A N 1
ATOM 1553 C CA . VAL A 1 212 ? -7.395 27.609 19.047 1 92.69 212 VAL A CA 1
ATOM 1554 C C . VAL A 1 212 ? -7.879 27.609 17.594 1 92.69 212 VAL A C 1
ATOM 1556 O O . VAL A 1 212 ? -9.078 27.453 17.344 1 92.69 212 VAL A O 1
ATOM 1559 N N . ALA A 1 213 ? -6.977 27.828 16.703 1 93.62 213 ALA A N 1
ATOM 1560 C CA . ALA A 1 213 ? -7.324 27.812 15.289 1 93.62 213 ALA A CA 1
ATOM 1561 C C . ALA A 1 213 ? -7.848 26.438 14.867 1 93.62 213 ALA A C 1
ATOM 1563 O O . ALA A 1 213 ? -8.758 26.344 14.047 1 93.62 213 ALA A O 1
ATOM 1564 N N . GLY A 1 214 ? -7.23 25.422 15.383 1 91.25 214 GLY A N 1
ATOM 1565 C CA . GLY A 1 214 ? -7.711 24.078 15.109 1 91.25 214 GLY A CA 1
ATOM 1566 C C . GLY A 1 214 ? -9.141 23.859 15.562 1 91.25 214 GLY A C 1
ATOM 1567 O O . GLY A 1 214 ? -9.922 23.203 14.867 1 91.25 214 GLY A O 1
ATOM 1568 N N . TYR A 1 215 ? -9.445 24.375 16.719 1 91.19 215 TYR A N 1
ATOM 1569 C CA . TYR A 1 215 ? -10.812 24.312 17.219 1 91.19 215 TYR A CA 1
ATOM 1570 C C . TYR A 1 215 ? -11.781 25.016 16.281 1 91.19 215 TYR A C 1
ATOM 1572 O O . TYR A 1 215 ? -12.836 24.469 15.953 1 91.19 215 TYR A O 1
ATOM 1580 N N . LEU A 1 216 ? -11.383 26.141 15.867 1 93.31 216 LEU A N 1
ATOM 1581 C CA . LEU A 1 216 ? -12.227 26.906 14.977 1 93.31 216 LEU A CA 1
ATOM 1582 C C . LEU A 1 216 ? -12.383 26.219 13.625 1 93.31 216 LEU A C 1
ATOM 1584 O O . LEU A 1 216 ? -13.453 26.25 13.023 1 93.31 216 LEU A O 1
ATOM 1588 N N . LEU A 1 217 ? -11.336 25.594 13.172 1 93.44 217 LEU A N 1
ATOM 1589 C CA . LEU A 1 217 ? -11.398 24.844 11.922 1 93.44 217 LEU A CA 1
ATOM 1590 C C . LEU A 1 217 ? -12.367 23.672 12.047 1 93.44 217 LEU A C 1
ATOM 1592 O O . LEU A 1 217 ? -13.164 23.422 11.133 1 93.44 217 LEU A O 1
ATOM 1596 N N . SER A 1 218 ? -12.273 23.016 13.117 1 91.44 218 SER A N 1
ATOM 1597 C CA . SER A 1 218 ? -13.125 21.844 13.352 1 91.44 218 SER A CA 1
ATOM 1598 C C . SER A 1 218 ? -14.594 22.25 13.391 1 91.44 218 SER A C 1
ATOM 1600 O O . SER A 1 218 ? -15.414 21.672 12.68 1 91.44 218 SER A O 1
ATOM 1602 N N . ARG A 1 219 ? -14.898 23.281 14.133 1 91.75 219 ARG A N 1
ATOM 1603 C CA . ARG A 1 219 ? -16.297 23.688 14.32 1 91.75 219 ARG A CA 1
ATOM 1604 C C . ARG A 1 219 ? -16.844 24.312 13.047 1 91.75 219 ARG A C 1
ATOM 1606 O O . ARG A 1 219 ? -17.984 24.031 12.65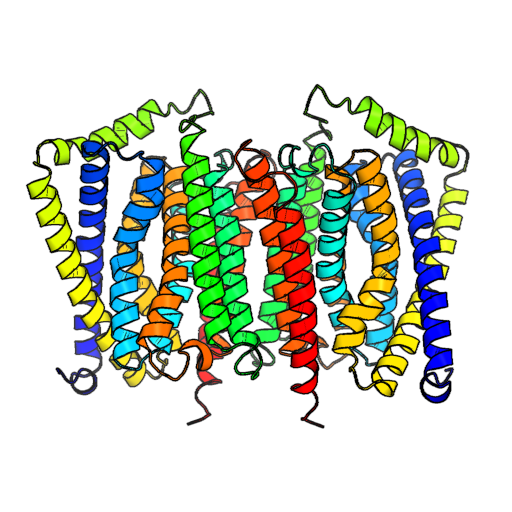6 1 91.75 219 ARG A O 1
ATOM 1613 N N . SER A 1 220 ? -16.078 25.125 12.5 1 93.5 220 SER A N 1
ATOM 1614 C CA . SER A 1 220 ? -16.531 25.734 11.258 1 93.5 220 SER A CA 1
ATOM 1615 C C . SER A 1 220 ? -16.609 24.703 10.133 1 93.5 220 SER A C 1
ATOM 1617 O O . SER A 1 220 ? -17.5 24.766 9.289 1 93.5 220 SER A O 1
ATOM 1619 N N . GLY A 1 221 ? -15.656 23.781 10.117 1 92.75 221 GLY A N 1
ATOM 1620 C CA . GLY A 1 221 ? -15.703 22.703 9.133 1 92.75 221 GLY A CA 1
ATOM 1621 C C . GLY A 1 221 ? -16.969 21.875 9.234 1 92.75 221 GLY A C 1
ATOM 1622 O O . GLY A 1 221 ? -17.562 21.516 8.211 1 92.75 221 GLY A O 1
ATOM 1623 N N . ASP A 1 222 ? -17.312 21.578 10.406 1 90.5 222 ASP A N 1
ATOM 1624 C CA . ASP A 1 222 ? -18.531 20.812 10.656 1 90.5 222 ASP A CA 1
ATOM 1625 C C . ASP A 1 222 ? -19.766 21.578 10.188 1 90.5 222 ASP A C 1
ATOM 1627 O O . ASP A 1 222 ? -20.672 21 9.57 1 90.5 222 ASP A O 1
ATOM 1631 N N . ALA A 1 223 ? -19.812 22.828 10.5 1 91.62 223 ALA A N 1
ATOM 1632 C CA . ALA A 1 223 ? -20.938 23.672 10.102 1 91.62 223 ALA A CA 1
ATOM 1633 C C . ALA A 1 223 ? -21.031 23.781 8.578 1 91.62 223 ALA A C 1
ATOM 1635 O O . ALA A 1 223 ? -22.125 23.766 8.016 1 91.62 223 ALA A O 1
ATOM 1636 N N . ILE A 1 224 ? -19.906 23.906 7.941 1 92.25 224 ILE A N 1
ATOM 1637 C CA . ILE A 1 224 ? -19.875 24 6.484 1 92.25 224 ILE A CA 1
ATOM 1638 C C . ILE A 1 224 ? -20.344 22.688 5.875 1 92.25 224 ILE A C 1
ATOM 1640 O O . ILE A 1 224 ? -21.078 22.688 4.879 1 92.25 224 ILE A O 1
ATOM 1644 N N . ALA A 1 225 ? -19.938 21.578 6.461 1 91.19 225 ALA A N 1
ATOM 1645 C CA . ALA A 1 225 ? -20.359 20.266 5.996 1 91.19 225 ALA A CA 1
ATOM 1646 C C . ALA A 1 225 ? -21.891 20.125 6.047 1 91.19 225 ALA A C 1
ATOM 1648 O O . ALA A 1 225 ? -22.5 19.641 5.105 1 91.19 225 ALA A O 1
ATOM 1649 N N . GLU A 1 226 ? -22.484 20.594 7.094 1 88.5 226 GLU A N 1
ATOM 1650 C CA . GLU A 1 226 ? -23.922 20.516 7.277 1 88.5 226 GLU A CA 1
ATOM 1651 C C . GLU A 1 226 ? -24.656 21.469 6.336 1 88.5 226 GLU A C 1
ATOM 1653 O O . GLU A 1 226 ? -25.672 21.125 5.75 1 88.5 226 GLU A O 1
ATOM 1658 N N . ALA A 1 227 ? -24.109 22.578 6.207 1 90.12 227 ALA A N 1
ATOM 1659 C CA . ALA A 1 227 ? -24.781 23.609 5.414 1 90.12 227 ALA A CA 1
ATOM 1660 C C . ALA A 1 227 ? -24.703 23.281 3.926 1 90.12 227 ALA A C 1
ATOM 1662 O O . ALA A 1 227 ? -25.656 23.562 3.18 1 90.12 227 ALA A O 1
ATOM 1663 N N . THR A 1 228 ? -23.641 22.688 3.426 1 90.62 228 THR A N 1
ATOM 1664 C CA . THR A 1 228 ? -23.453 22.422 2.006 1 90.62 228 THR A CA 1
ATOM 1665 C C . THR A 1 228 ? -23.984 21.047 1.644 1 90.62 228 THR A C 1
ATOM 1667 O O . THR A 1 228 ? -24.234 20.75 0.47 1 90.62 228 THR A O 1
ATOM 1670 N N . GLY A 1 229 ? -24.062 20.141 2.615 1 88.81 229 GLY A N 1
ATOM 1671 C CA . GLY A 1 229 ? -24.5 18.781 2.361 1 88.81 229 GLY A CA 1
ATOM 1672 C C . GLY A 1 229 ? -23.391 17.891 1.846 1 88.81 229 GLY A C 1
ATOM 1673 O O . GLY A 1 229 ? -23.656 16.75 1.432 1 88.81 229 GLY A O 1
ATOM 1674 N N . LEU A 1 230 ? -22.219 18.391 1.887 1 90 230 LEU A N 1
ATOM 1675 C CA . LEU A 1 230 ? -21.094 17.625 1.367 1 90 230 LEU A CA 1
ATOM 1676 C C . LEU A 1 230 ? -20.672 16.547 2.363 1 90 230 LEU A C 1
ATOM 1678 O O . LEU A 1 230 ? -19.969 15.602 1.998 1 90 230 LEU A O 1
ATOM 1682 N N . GLY A 1 231 ? -21.125 16.672 3.562 1 89.5 231 GLY A N 1
ATOM 1683 C CA . GLY A 1 231 ? -20.797 15.68 4.57 1 89.5 231 GLY A CA 1
ATOM 1684 C C . GLY A 1 231 ? -19.484 15.953 5.289 1 89.5 231 GLY A C 1
ATOM 1685 O O . GLY A 1 231 ? -18.609 16.625 4.746 1 89.5 231 GLY A O 1
ATOM 1686 N N . GLN A 1 232 ? -19.391 15.492 6.418 1 89.75 232 GLN A N 1
ATOM 1687 C CA . GLN A 1 232 ? -18.219 15.703 7.273 1 89.75 232 GLN A CA 1
ATOM 1688 C C . GLN A 1 232 ? -17 14.977 6.727 1 89.75 232 GLN A C 1
ATOM 1690 O O . GLN A 1 232 ? -15.867 15.461 6.859 1 89.75 232 GLN A O 1
ATOM 1695 N N . SER A 1 233 ? -17.25 13.875 6.082 1 90.94 233 SER A N 1
ATOM 1696 C CA . SER A 1 233 ? -16.141 13.094 5.539 1 90.94 233 SER A CA 1
ATOM 1697 C C . SER A 1 233 ? -15.43 13.844 4.414 1 90.94 233 SER A C 1
ATOM 1699 O O . SER A 1 233 ? -14.203 13.961 4.41 1 90.94 233 SER A O 1
ATOM 1701 N N . PHE A 1 234 ? -16.203 14.367 3.564 1 92.94 234 PHE A N 1
ATOM 1702 C CA . PHE A 1 234 ? -15.625 15.055 2.414 1 92.94 234 PHE A CA 1
ATOM 1703 C C . PHE A 1 234 ? -14.977 16.375 2.834 1 92.94 234 PHE A C 1
ATOM 1705 O O . PHE A 1 234 ? -13.875 16.688 2.396 1 92.94 234 PHE A O 1
ATOM 1712 N N . ILE A 1 235 ? -15.664 17.156 3.635 1 92.31 235 ILE A N 1
ATOM 1713 C CA . ILE A 1 235 ? -15.125 18.422 4.113 1 92.31 235 ILE A CA 1
ATOM 1714 C C . ILE A 1 235 ? -13.844 18.172 4.906 1 92.31 235 ILE A C 1
ATOM 1716 O O . ILE A 1 235 ? -12.883 18.953 4.812 1 92.31 235 ILE A O 1
ATOM 1720 N N . GLY A 1 236 ? -13.766 17.156 5.664 1 93 236 GLY A N 1
ATOM 1721 C CA . GLY A 1 236 ? -12.562 16.781 6.387 1 93 236 GLY A CA 1
ATOM 1722 C C . GLY A 1 236 ? -11.414 16.406 5.473 1 93 236 GLY A C 1
ATOM 1723 O O . GLY A 1 236 ? -10.289 16.875 5.645 1 93 236 GLY A O 1
ATOM 1724 N N . ALA A 1 237 ? -11.727 15.609 4.488 1 93.25 237 ALA A N 1
ATOM 1725 C CA . ALA A 1 237 ? -10.703 15.039 3.615 1 93.25 237 ALA A CA 1
ATOM 1726 C C . ALA A 1 237 ? -10.156 16.094 2.656 1 93.25 237 ALA A C 1
ATOM 1728 O O . ALA A 1 237 ? -9.039 15.953 2.15 1 93.25 237 ALA A O 1
ATOM 1729 N N . VAL A 1 238 ? -10.922 17.141 2.412 1 93.56 238 VAL A N 1
ATOM 1730 C CA . VAL A 1 238 ? -10.5 18.094 1.387 1 93.56 238 VAL A CA 1
ATOM 1731 C C . VAL A 1 238 ? -10.203 19.453 2.025 1 93.56 238 VAL A C 1
ATOM 1733 O O . VAL A 1 238 ? -9.047 19.844 2.152 1 93.56 238 VAL A O 1
ATOM 1736 N N . LEU A 1 239 ? -11.289 20.094 2.619 1 93.88 239 LEU A N 1
ATOM 1737 C CA . LEU A 1 239 ? -11.172 21.469 3.094 1 93.88 239 LEU A CA 1
ATOM 1738 C C . LEU A 1 239 ? -10.305 21.531 4.344 1 93.88 239 LEU A C 1
ATOM 1740 O O . LEU A 1 239 ? -9.352 22.328 4.398 1 93.88 239 LEU A O 1
ATOM 1744 N N . VAL A 1 240 ? -10.609 20.75 5.305 1 94.25 240 VAL A N 1
ATOM 1745 C CA . VAL A 1 240 ? -9.867 20.766 6.559 1 94.25 240 VAL A CA 1
ATOM 1746 C C . VAL A 1 240 ? -8.438 20.281 6.32 1 94.25 240 VAL A C 1
ATOM 1748 O O . VAL A 1 240 ? -7.484 20.828 6.871 1 94.25 240 VAL A O 1
ATOM 1751 N N . ALA A 1 241 ? -8.328 19.234 5.488 1 93.94 241 ALA A N 1
ATOM 1752 C CA . ALA A 1 241 ? -7.012 18.703 5.145 1 93.94 241 ALA A CA 1
ATOM 1753 C C . ALA A 1 241 ? -6.141 19.766 4.496 1 93.94 241 ALA A C 1
ATOM 1755 O O . ALA A 1 241 ? -4.953 19.891 4.809 1 93.94 241 ALA A O 1
ATOM 1756 N N . ILE A 1 242 ? -6.695 20.578 3.641 1 93 242 ILE A N 1
ATOM 1757 C CA . ILE A 1 242 ? -5.965 21.656 2.986 1 93 242 ILE A CA 1
ATOM 1758 C C . ILE A 1 242 ? -5.504 22.672 4.031 1 93 242 ILE A C 1
ATOM 1760 O O . ILE A 1 242 ? -4.34 23.078 4.035 1 93 242 ILE A O 1
ATOM 1764 N N . ALA A 1 243 ? -6.395 23.031 4.902 1 93.94 243 ALA A N 1
ATOM 1765 C CA . ALA A 1 243 ? -6.117 24.062 5.902 1 93.94 243 ALA A CA 1
ATOM 1766 C C . ALA A 1 243 ? -4.996 23.625 6.844 1 93.94 243 ALA A C 1
ATOM 1768 O O . ALA A 1 243 ? -4.121 24.422 7.188 1 93.94 243 ALA A O 1
ATOM 1769 N N . THR A 1 244 ? -4.977 22.344 7.23 1 92.5 244 THR A N 1
ATOM 1770 C CA . THR A 1 244 ? -4.004 21.859 8.211 1 92.5 244 THR A CA 1
ATOM 1771 C C . THR A 1 244 ? -2.672 21.547 7.535 1 92.5 244 THR A C 1
ATOM 1773 O O . THR A 1 244 ? -1.651 21.375 8.211 1 92.5 244 THR A O 1
ATOM 1776 N N . SER A 1 245 ? -2.645 21.453 6.211 1 91.56 245 SER A N 1
ATOM 1777 C CA . SER A 1 245 ? -1.421 21.078 5.504 1 91.56 245 SER A CA 1
ATOM 1778 C C . SER A 1 245 ? -0.687 22.312 4.992 1 91.56 245 SER A C 1
ATOM 1780 O O . SER A 1 245 ? 0.364 22.203 4.355 1 91.56 245 SER A O 1
ATOM 1782 N N . LEU A 1 246 ? -1.207 23.547 5.25 1 89.94 246 LEU A N 1
ATOM 1783 C CA . LEU A 1 246 ? -0.631 24.781 4.734 1 89.94 246 LEU A CA 1
ATOM 1784 C C . LEU A 1 246 ? 0.771 25 5.293 1 89.94 246 LEU A C 1
ATOM 1786 O O . LEU A 1 246 ? 1.671 25.438 4.566 1 89.94 246 LEU A O 1
ATOM 1790 N N . PRO A 1 247 ? 1.022 24.766 6.582 1 85.56 247 PRO A N 1
ATOM 1791 C CA . PRO A 1 247 ? 2.395 24.891 7.082 1 85.56 247 PRO A CA 1
ATOM 1792 C C . PRO A 1 247 ? 3.379 24.016 6.312 1 85.56 247 PRO A C 1
ATOM 1794 O O . PRO A 1 247 ? 4.496 24.438 6.016 1 85.56 247 PRO A O 1
ATOM 1797 N N . GLU A 1 248 ? 2.98 22.797 5.973 1 86.12 248 GLU A N 1
ATOM 1798 C CA . GLU A 1 248 ? 3.828 21.891 5.215 1 86.12 248 GLU A CA 1
ATOM 1799 C C . GLU A 1 248 ? 4.09 22.422 3.805 1 86.12 248 GLU A C 1
ATOM 1801 O O . GLU A 1 248 ? 5.168 22.219 3.25 1 86.12 248 GLU A O 1
ATOM 1806 N N . VAL A 1 249 ? 3.049 23.062 3.219 1 87.75 249 VAL A N 1
ATOM 1807 C CA . VAL A 1 249 ? 3.244 23.656 1.899 1 87.75 249 VAL A CA 1
ATOM 1808 C C . VAL A 1 249 ? 4.418 24.641 1.938 1 87.75 249 VAL A C 1
ATOM 1810 O O . VAL A 1 249 ? 5.305 24.578 1.082 1 87.75 249 VAL A O 1
ATOM 1813 N N . SER A 1 250 ? 4.52 25.438 2.898 1 86 250 SER A N 1
ATOM 1814 C CA . SER A 1 250 ? 5.566 26.453 3.018 1 86 250 SER A CA 1
ATOM 1815 C C . SER A 1 250 ? 6.934 25.812 3.242 1 86 250 SER A C 1
ATOM 1817 O O . SER A 1 250 ? 7.922 26.203 2.621 1 86 250 SER A O 1
ATOM 1819 N N . THR A 1 251 ? 6.965 24.812 4.09 1 79.38 251 THR A N 1
ATOM 1820 C CA . THR A 1 251 ? 8.234 24.156 4.41 1 79.38 251 THR A CA 1
ATOM 1821 C C . THR A 1 251 ? 8.75 23.359 3.217 1 79.38 251 THR A C 1
ATOM 1823 O O . THR A 1 251 ? 9.945 23.375 2.922 1 79.38 251 THR A O 1
ATOM 1826 N N . VAL A 1 252 ? 7.832 22.688 2.564 1 83.31 252 VAL A N 1
ATOM 1827 C CA . VAL A 1 252 ? 8.219 21.875 1.421 1 83.31 252 VAL A CA 1
ATOM 1828 C C . VAL A 1 252 ? 8.719 22.766 0.29 1 83.31 252 VAL A C 1
ATOM 1830 O O . VAL A 1 252 ? 9.75 22.484 -0.326 1 83.31 252 VAL A O 1
ATOM 1833 N N . PHE A 1 253 ? 8.047 23.859 0.039 1 85.12 253 PHE A N 1
ATOM 1834 C CA . PHE A 1 253 ? 8.445 24.75 -1.046 1 85.12 253 PHE A CA 1
ATOM 1835 C C . PHE A 1 253 ? 9.766 25.438 -0.725 1 85.12 253 PHE A C 1
ATOM 1837 O O . PHE A 1 253 ? 10.617 25.609 -1.601 1 85.12 253 PHE A O 1
ATOM 1844 N N . SER A 1 254 ? 9.977 25.766 0.497 1 78.31 254 SER A N 1
ATOM 1845 C CA . SER A 1 254 ? 11.234 26.391 0.908 1 78.31 254 SER A CA 1
ATOM 1846 C C . SER A 1 254 ? 12.398 25.422 0.8 1 78.31 254 SER A C 1
ATOM 1848 O O . SER A 1 254 ? 13.461 25.766 0.276 1 78.31 254 SER A O 1
ATOM 1850 N N . ALA A 1 255 ? 12.18 24.219 1.289 1 75.94 255 ALA A N 1
ATOM 1851 C CA . ALA A 1 255 ? 13.227 23.203 1.231 1 75.94 255 ALA A CA 1
ATOM 1852 C C . ALA A 1 255 ? 13.547 22.828 -0.213 1 75.94 255 ALA A C 1
ATOM 1854 O O . ALA A 1 255 ? 14.719 22.672 -0.572 1 75.94 255 ALA A O 1
ATOM 1855 N N . THR A 1 256 ? 12.516 22.703 -1.009 1 78.75 256 THR A N 1
ATOM 1856 C CA . THR A 1 256 ? 12.711 22.344 -2.408 1 78.75 256 THR A CA 1
ATOM 1857 C C . THR A 1 256 ? 13.43 23.453 -3.16 1 78.75 256 THR A C 1
ATOM 1859 O O . THR A 1 256 ? 14.305 23.188 -3.986 1 78.75 256 THR A O 1
ATOM 1862 N N . ARG A 1 257 ? 13.133 24.719 -2.838 1 80.56 257 ARG A N 1
ATOM 1863 C CA . ARG A 1 257 ? 13.805 25.859 -3.461 1 80.56 257 ARG A CA 1
ATOM 1864 C C . ARG A 1 257 ? 15.273 25.922 -3.064 1 80.56 257 ARG A C 1
ATOM 1866 O O . ARG A 1 257 ? 16.125 26.328 -3.855 1 80.56 257 ARG A O 1
ATOM 1873 N N . ALA A 1 258 ? 15.531 25.391 -1.96 1 74.06 258 ALA A N 1
ATOM 1874 C CA . ALA A 1 258 ? 16.906 25.359 -1.452 1 74.06 258 ALA A CA 1
ATOM 1875 C C . ALA A 1 258 ? 17.641 24.125 -1.935 1 74.06 258 ALA A C 1
ATOM 1877 O O . ALA A 1 258 ? 18.812 23.906 -1.586 1 74.06 258 ALA A O 1
ATOM 1878 N N . GLY A 1 259 ? 16.922 23.266 -2.555 1 73.75 259 GLY A N 1
ATOM 1879 C CA . GLY A 1 259 ? 17.531 22.062 -3.09 1 73.75 259 GLY A CA 1
ATOM 1880 C C . GLY A 1 259 ? 17.609 20.922 -2.08 1 73.75 259 GLY A C 1
ATOM 1881 O O . GLY A 1 259 ? 18.359 19.969 -2.27 1 73.75 259 GLY A O 1
ATOM 1882 N N . LEU A 1 260 ? 17 21.141 -1.029 1 74.5 260 LEU A N 1
ATOM 1883 C CA . LEU A 1 260 ? 17 20.141 0.024 1 74.5 260 LEU A CA 1
ATOM 1884 C C . LEU A 1 260 ? 15.844 19.156 -0.153 1 74.5 260 LEU A C 1
ATOM 1886 O O . LEU A 1 260 ? 14.945 19.094 0.689 1 74.5 260 LEU A O 1
ATOM 1890 N N . TYR A 1 261 ? 15.992 18.328 -1.066 1 75.12 261 TYR A N 1
ATOM 1891 C CA . TYR A 1 261 ? 14.891 17.453 -1.475 1 75.12 261 TYR A CA 1
ATOM 1892 C C . TYR A 1 261 ? 14.672 16.328 -0.462 1 75.12 261 TYR A C 1
ATOM 1894 O O . TYR A 1 261 ? 13.531 15.984 -0.145 1 75.12 261 TYR A O 1
ATOM 1902 N N . THR A 1 262 ? 15.734 15.781 0.008 1 76.12 262 THR A N 1
ATOM 1903 C CA . THR A 1 262 ? 15.633 14.727 1.006 1 76.12 262 THR A CA 1
ATOM 1904 C C . THR A 1 262 ? 14.945 15.234 2.268 1 76.12 262 THR A C 1
ATOM 1906 O O . THR A 1 262 ? 14.133 14.523 2.867 1 76.12 262 THR A O 1
ATOM 1909 N N . MET A 1 263 ? 15.273 16.469 2.527 1 75.06 263 MET A N 1
ATOM 1910 C CA . MET A 1 263 ? 14.648 17.062 3.705 1 75.06 263 MET A CA 1
ATOM 1911 C C . MET A 1 263 ? 13.156 17.266 3.479 1 75.06 263 MET A C 1
ATOM 1913 O O . MET A 1 263 ? 12.344 17.016 4.379 1 75.06 263 MET A O 1
ATOM 1917 N N . ALA A 1 264 ? 12.797 17.734 2.311 1 79.56 264 ALA A N 1
ATOM 1918 C CA . ALA A 1 264 ? 11.391 17.953 1.973 1 79.56 264 ALA A CA 1
ATOM 1919 C C . ALA A 1 264 ? 10.602 16.656 2.041 1 79.56 264 ALA A C 1
ATOM 1921 O O . ALA A 1 264 ? 9.508 16.625 2.617 1 79.56 264 ALA A O 1
ATOM 1922 N N . MET A 1 265 ? 11.18 15.625 1.548 1 84.38 265 MET A N 1
ATOM 1923 C CA . MET A 1 265 ? 10.508 14.328 1.532 1 84.38 265 MET A CA 1
ATOM 1924 C C . MET A 1 265 ? 10.398 13.75 2.941 1 84.38 265 MET A C 1
ATOM 1926 O O . MET A 1 265 ? 9.359 13.227 3.322 1 84.38 265 MET A O 1
ATOM 1930 N N . SER A 1 266 ? 11.438 13.875 3.605 1 80.94 266 SER A N 1
ATOM 1931 C CA . SER A 1 266 ? 11.461 13.352 4.965 1 80.94 266 SER A CA 1
ATOM 1932 C C . SER A 1 266 ? 10.477 14.094 5.859 1 80.94 266 SER A C 1
ATOM 1934 O O . SER A 1 266 ? 9.875 13.5 6.762 1 80.94 266 SER A O 1
ATOM 1936 N N . ASP A 1 267 ? 10.375 15.344 5.598 1 80.31 267 ASP A N 1
ATOM 1937 C CA . ASP A 1 267 ? 9.43 16.141 6.363 1 80.31 267 ASP A CA 1
ATOM 1938 C C . ASP A 1 267 ? 7.996 15.664 6.141 1 80.31 267 ASP A C 1
ATOM 1940 O O . ASP A 1 267 ? 7.25 15.453 7.102 1 80.31 267 ASP A O 1
ATOM 1944 N N . ILE A 1 268 ? 7.641 15.43 4.949 1 87.5 268 ILE A N 1
ATOM 1945 C CA . ILE A 1 268 ? 6.285 15.023 4.602 1 87.5 268 ILE A CA 1
ATOM 1946 C C . ILE A 1 268 ? 6.035 13.594 5.078 1 87.5 268 ILE A C 1
ATOM 1948 O O . ILE A 1 268 ? 5.035 13.32 5.746 1 87.5 268 ILE A O 1
ATOM 1952 N N . PHE A 1 269 ? 6.938 12.711 4.824 1 88.94 269 PHE A N 1
ATOM 1953 C CA . PHE A 1 269 ? 6.746 11.312 5.188 1 88.94 269 PHE A CA 1
ATOM 1954 C C . PHE A 1 269 ? 6.809 11.133 6.699 1 88.94 269 PHE A C 1
ATOM 1956 O O . PHE A 1 269 ? 6.059 10.336 7.266 1 88.94 269 PHE A O 1
ATOM 1963 N N . GLY A 1 270 ? 7.727 11.891 7.309 1 84.94 270 GLY A N 1
ATOM 1964 C CA . GLY A 1 270 ? 7.785 11.859 8.758 1 84.94 270 GLY A CA 1
ATOM 1965 C C . GLY A 1 270 ? 6.512 12.352 9.422 1 84.94 270 GLY A C 1
ATOM 1966 O O . GLY A 1 270 ? 6.008 11.734 10.359 1 84.94 270 GLY A O 1
ATOM 1967 N N . THR A 1 271 ? 6.055 13.422 8.891 1 87.69 271 THR A N 1
ATOM 1968 C CA . THR A 1 271 ? 4.812 13.984 9.414 1 87.69 271 THR A CA 1
ATOM 1969 C C . THR A 1 271 ? 3.654 13.008 9.211 1 87.69 271 THR A C 1
ATOM 1971 O O . THR A 1 271 ? 2.785 12.883 10.078 1 87.69 271 THR A O 1
ATOM 1974 N N . ASN A 1 272 ? 3.639 12.328 8.141 1 93.12 272 ASN A N 1
ATOM 1975 C CA . ASN A 1 272 ? 2.572 11.375 7.855 1 93.12 272 ASN A CA 1
ATOM 1976 C C . ASN A 1 272 ? 2.57 10.219 8.852 1 93.12 272 ASN A C 1
ATOM 1978 O O . ASN A 1 272 ? 1.511 9.711 9.211 1 93.12 272 ASN A O 1
ATOM 1982 N N . LEU A 1 273 ? 3.725 9.828 9.273 1 91.62 273 LEU A N 1
ATOM 1983 C CA . LEU A 1 273 ? 3.803 8.758 10.273 1 91.62 273 LEU A CA 1
ATOM 1984 C C . LEU A 1 273 ? 3.176 9.203 11.586 1 91.62 273 LEU A C 1
ATOM 1986 O O . LEU A 1 273 ? 2.422 8.445 12.203 1 91.62 273 LEU A O 1
ATOM 1990 N N . ILE A 1 274 ? 3.461 10.391 11.906 1 89.06 274 ILE A N 1
ATOM 1991 C CA . ILE A 1 274 ? 2.92 10.93 13.148 1 89.06 274 ILE A CA 1
ATOM 1992 C C . ILE A 1 274 ? 1.413 11.133 13.016 1 89.06 274 ILE A C 1
ATOM 1994 O O . ILE A 1 274 ? 0.65 10.797 13.922 1 89.06 274 ILE A O 1
ATOM 1998 N N . ASP A 1 275 ? 1.003 11.664 11.906 1 92.88 275 ASP A N 1
ATOM 1999 C CA . ASP A 1 275 ? -0.418 11.891 11.664 1 92.88 275 ASP A CA 1
ATOM 2000 C C . ASP A 1 275 ? -1.212 10.594 11.773 1 92.88 275 ASP A C 1
ATOM 2002 O O . ASP A 1 275 ? -2.322 10.586 12.312 1 92.88 275 ASP A O 1
ATOM 2006 N N . LEU A 1 276 ? -0.666 9.547 11.266 1 93.31 276 LEU A N 1
ATOM 2007 C CA . LEU A 1 276 ? -1.357 8.266 11.328 1 93.31 276 LEU A CA 1
ATOM 2008 C C . LEU A 1 276 ? -1.494 7.793 12.773 1 93.31 276 LEU A C 1
ATOM 2010 O O . LEU A 1 276 ? -2.498 7.176 13.141 1 93.31 276 LEU A O 1
ATOM 2014 N N . SER A 1 277 ? -0.548 8.133 13.578 1 88.81 277 SER A N 1
ATOM 2015 C CA . SER A 1 277 ? -0.62 7.773 14.992 1 88.81 277 SER A CA 1
ATOM 2016 C C . SER A 1 277 ? -1.706 8.57 15.711 1 88.81 277 SER A C 1
ATOM 2018 O O . SER A 1 277 ? -2.229 8.125 16.734 1 88.81 277 SER A O 1
ATOM 2020 N N . LEU A 1 278 ? -2 9.688 15.18 1 90.31 278 LEU A N 1
ATOM 2021 C CA . LEU A 1 278 ? -3.035 10.516 15.789 1 90.31 278 LEU A CA 1
ATOM 2022 C C . LEU A 1 278 ? -4.398 9.844 15.688 1 90.31 278 LEU A C 1
ATOM 2024 O O . LEU A 1 278 ? -5.312 10.172 16.453 1 90.31 278 LEU A O 1
ATOM 2028 N N . LEU A 1 279 ? -4.531 8.945 14.703 1 90.19 279 LEU A N 1
ATOM 2029 C CA . LEU A 1 279 ? -5.789 8.219 14.594 1 90.19 279 LEU A CA 1
ATOM 2030 C C . LEU A 1 279 ? -6.066 7.418 15.867 1 90.19 279 LEU A C 1
ATOM 2032 O O . LEU A 1 279 ? -7.223 7.25 16.266 1 90.19 279 LEU A O 1
ATOM 2036 N N . PHE A 1 280 ? -4.984 7.004 16.484 1 86.56 280 PHE A N 1
ATOM 2037 C CA . PHE A 1 280 ? -5.125 6.316 17.766 1 86.56 280 PHE A CA 1
ATOM 2038 C C . PHE A 1 280 ? -5.652 7.262 18.844 1 86.56 280 PHE A C 1
ATOM 2040 O O . PHE A 1 280 ? -6.555 6.906 19.594 1 86.56 280 PHE A O 1
ATOM 2047 N N . ILE A 1 281 ? -5.113 8.406 18.875 1 84.81 281 ILE A N 1
ATOM 2048 C CA . ILE A 1 281 ? -5.52 9.406 19.859 1 84.81 281 ILE A CA 1
ATOM 2049 C C . ILE A 1 281 ? -6.973 9.805 19.609 1 84.81 281 ILE A C 1
ATOM 2051 O O . ILE A 1 281 ? -7.754 9.945 20.562 1 84.81 281 ILE A O 1
ATOM 2055 N N . ILE A 1 282 ? -7.324 9.969 18.391 1 85.81 282 ILE A N 1
ATOM 2056 C CA . ILE A 1 282 ? -8.68 10.344 18 1 85.81 282 ILE A CA 1
ATOM 2057 C C . ILE A 1 282 ? -9.656 9.234 18.406 1 85.81 282 ILE A C 1
ATOM 2059 O O . ILE A 1 282 ? -10.766 9.508 18.859 1 85.81 282 ILE A O 1
ATOM 2063 N N . ASP A 1 283 ? -9.227 8.016 18.188 1 82.56 283 ASP A N 1
ATOM 2064 C CA . ASP A 1 283 ? -10.078 6.883 18.547 1 82.56 283 ASP A CA 1
ATOM 2065 C C . ASP A 1 283 ? -10.32 6.816 20.047 1 82.56 283 ASP A C 1
ATOM 2067 O O . ASP A 1 283 ? -11.438 6.547 20.5 1 82.56 283 ASP A O 1
ATOM 2071 N N . VAL A 1 284 ? -9.312 7.055 20.859 1 79.88 284 VAL A N 1
ATOM 2072 C CA . VAL A 1 284 ? -9.406 6.984 22.312 1 79.88 284 VAL A CA 1
ATOM 2073 C C . VAL A 1 284 ? -10.234 8.148 22.844 1 79.88 284 VAL A C 1
ATOM 2075 O O . VAL A 1 284 ? -11 7.992 23.797 1 79.88 284 VAL A O 1
ATOM 2078 N N . THR A 1 285 ? -10.172 9.258 22.203 1 81.62 285 THR A N 1
ATOM 2079 C CA . THR A 1 285 ? -10.875 10.445 22.672 1 81.62 285 THR A CA 1
ATOM 2080 C C . THR A 1 285 ? -12.328 10.422 22.219 1 81.62 285 THR A C 1
ATOM 2082 O O . THR A 1 285 ? -13.188 11.086 22.812 1 81.62 285 THR A O 1
ATOM 2085 N N . GLY A 1 286 ? -12.625 9.797 21.016 1 75.38 286 GLY A N 1
ATOM 2086 C CA . GLY A 1 286 ? -13.984 9.734 20.516 1 75.38 286 GLY A CA 1
ATOM 2087 C C . GLY A 1 286 ? -14.898 8.867 21.344 1 75.38 286 GLY A C 1
ATOM 2088 O O . GLY A 1 286 ? -16.125 8.93 21.203 1 75.38 286 GLY A O 1
ATOM 2089 N N . GLY A 1 287 ? -14.469 8.227 22.469 1 64.88 287 GLY A N 1
ATOM 2090 C CA . GLY A 1 287 ? -15.289 7.5 23.422 1 64.88 287 GLY A CA 1
ATOM 2091 C C . GLY A 1 287 ? -15.5 6.047 23.047 1 64.88 287 GLY A C 1
ATOM 2092 O O . GLY A 1 287 ? -14.68 5.465 22.328 1 64.88 287 GLY A O 1
ATOM 2093 N N . ALA A 1 288 ? -16.719 5.375 23.531 1 53.06 288 ALA A N 1
ATOM 2094 C CA . ALA A 1 288 ? -17.047 3.953 23.578 1 53.06 288 ALA A CA 1
ATOM 2095 C C . ALA A 1 288 ? -17.141 3.373 22.172 1 53.06 288 ALA A C 1
ATOM 2097 O O . ALA A 1 288 ? -16.828 2.201 21.953 1 53.06 288 ALA A O 1
ATOM 2098 N N . ASP A 1 289 ? -17.766 4.203 21.219 1 55.75 289 ASP A N 1
ATOM 2099 C CA . ASP A 1 289 ? -17.922 3.615 19.891 1 55.75 289 ASP A CA 1
ATOM 2100 C C . ASP A 1 289 ? -16.703 3.895 19.016 1 55.75 289 ASP A C 1
ATOM 2102 O O . ASP A 1 289 ? -16.344 5.051 18.797 1 55.75 289 ASP A O 1
ATOM 2106 N N . ALA A 1 290 ? -15.789 2.939 19.031 1 58.5 290 ALA A N 1
ATOM 2107 C CA . ALA A 1 290 ? -14.562 3.039 18.266 1 58.5 290 ALA A CA 1
ATOM 2108 C C . ALA A 1 290 ? -14.789 3.809 16.969 1 58.5 290 ALA A C 1
ATOM 2110 O O . ALA A 1 290 ? -15.688 3.471 16.188 1 58.5 290 ALA A O 1
ATOM 2111 N N . VAL A 1 291 ? -14.289 5.223 16.922 1 61.72 291 VAL A N 1
ATOM 2112 C CA . VAL A 1 291 ? -14.406 6.145 15.789 1 61.72 291 VAL A CA 1
ATOM 2113 C C . VAL A 1 291 ? -14.25 5.379 14.477 1 61.72 291 VAL A C 1
ATOM 2115 O O . VAL A 1 291 ? -14.953 5.652 13.508 1 61.72 291 VAL A O 1
ATOM 2118 N N . MET A 1 292 ? -13.594 4.258 14.641 1 64.94 292 MET A N 1
ATOM 2119 C CA . MET A 1 292 ? -13.305 3.531 13.406 1 64.94 292 MET A CA 1
ATOM 2120 C C . MET A 1 292 ? -14.469 2.629 13.023 1 64.94 292 MET A C 1
ATOM 2122 O O . MET A 1 292 ? -14.562 2.186 11.875 1 64.94 292 MET A O 1
ATOM 2126 N N . ASN A 1 293 ? -15.367 2.527 13.93 1 64.69 293 ASN A N 1
ATOM 2127 C CA . ASN A 1 293 ? -16.562 1.75 13.617 1 64.69 293 ASN A CA 1
ATOM 2128 C C . ASN A 1 293 ? -17.5 2.508 12.68 1 64.69 293 ASN A C 1
ATOM 2130 O O . ASN A 1 293 ? -18.312 1.9 11.977 1 64.69 293 ASN A O 1
ATOM 2134 N N . GLY A 1 294 ? -17.359 3.85 12.727 1 68.06 294 GLY A N 1
ATOM 2135 C CA . GLY A 1 294 ? -18.172 4.668 11.836 1 68.06 294 GLY A CA 1
ATOM 2136 C C . GLY A 1 294 ? -17.531 4.879 10.477 1 68.06 294 GLY A C 1
ATOM 2137 O O . GLY A 1 294 ? -18.172 5.398 9.555 1 68.06 294 GLY A O 1
ATOM 2138 N N . ALA A 1 295 ? -16.281 4.336 10.383 1 77.31 295 ALA A N 1
ATOM 2139 C CA . ALA A 1 295 ? -15.57 4.492 9.117 1 77.31 295 ALA A CA 1
ATOM 2140 C C . ALA A 1 295 ? -16.078 3.494 8.078 1 77.31 295 ALA A C 1
ATOM 2142 O O . ALA A 1 295 ? -16.344 2.336 8.406 1 77.31 295 ALA A O 1
ATOM 2143 N N . GLY A 1 296 ? -16.312 3.998 6.848 1 85.69 296 GLY A N 1
ATOM 2144 C CA . GLY A 1 296 ? -16.859 3.164 5.789 1 85.69 296 GLY A CA 1
ATOM 2145 C C . GLY A 1 296 ? -16.031 3.184 4.52 1 85.69 296 GLY A C 1
ATOM 2146 O O . GLY A 1 296 ? -14.805 3.27 4.578 1 85.69 296 GLY A O 1
ATOM 2147 N N . ARG A 1 297 ? -16.719 3.057 3.484 1 86.62 297 ARG A N 1
ATOM 2148 C CA . ARG A 1 297 ? -16.094 2.943 2.17 1 86.62 297 ARG A CA 1
ATOM 2149 C C . ARG A 1 297 ? -15.312 4.203 1.823 1 86.62 297 ARG A C 1
ATOM 2151 O O . ARG A 1 297 ? -14.258 4.133 1.181 1 86.62 297 ARG A O 1
ATOM 2158 N N . PHE A 1 298 ? -15.852 5.344 2.295 1 89.75 298 PHE A N 1
ATOM 2159 C CA . PHE A 1 298 ? -15.203 6.617 2.012 1 89.75 298 PHE A CA 1
ATOM 2160 C C . PHE A 1 298 ? -13.805 6.656 2.619 1 89.75 298 PHE A C 1
ATOM 2162 O O . PHE A 1 298 ? -12.828 6.973 1.933 1 89.75 298 PHE A O 1
ATOM 2169 N N . GLU A 1 299 ? -13.695 6.297 3.85 1 91 299 GLU A N 1
ATOM 2170 C CA . GLU A 1 299 ? -12.43 6.328 4.574 1 91 299 GLU A CA 1
ATOM 2171 C C . GLU A 1 299 ? -11.453 5.285 4.039 1 91 299 GLU A C 1
ATOM 2173 O O . GLU A 1 299 ? -10.25 5.535 3.957 1 91 299 GLU A O 1
ATOM 2178 N N . ALA A 1 300 ? -11.992 4.129 3.754 1 91.25 300 ALA A N 1
ATOM 2179 C CA . ALA A 1 300 ? -11.148 3.076 3.188 1 91.25 300 ALA A CA 1
ATOM 2180 C C . ALA A 1 300 ? -10.531 3.52 1.867 1 91.25 300 ALA A C 1
ATOM 2182 O O . ALA A 1 300 ? -9.336 3.305 1.631 1 91.25 300 ALA A O 1
ATOM 2183 N N . PHE A 1 301 ? -11.336 4.109 1.069 1 92.81 301 PHE A N 1
ATOM 2184 C CA . PHE A 1 301 ? -10.852 4.582 -0.222 1 92.81 301 PHE A CA 1
ATOM 2185 C C . PHE A 1 301 ? -9.828 5.699 -0.041 1 92.81 301 PHE A C 1
ATOM 2187 O O . PHE A 1 301 ? -8.836 5.762 -0.766 1 92.81 301 PHE A O 1
ATOM 2194 N N . ALA A 1 302 ? -10.117 6.586 0.864 1 94.25 302 ALA A N 1
ATOM 2195 C CA . ALA A 1 302 ? -9.172 7.66 1.15 1 94.25 302 ALA A CA 1
ATOM 2196 C C . ALA A 1 302 ? -7.809 7.102 1.54 1 94.25 302 ALA A C 1
ATOM 2198 O O . ALA A 1 302 ? -6.773 7.609 1.099 1 94.25 302 ALA A O 1
ATOM 2199 N N . ALA A 1 303 ? -7.781 6.066 2.371 1 94.94 303 ALA A N 1
ATOM 2200 C CA . ALA A 1 303 ? -6.535 5.414 2.768 1 94.94 303 ALA A CA 1
ATOM 2201 C C . ALA A 1 303 ? -5.832 4.801 1.561 1 94.94 303 ALA A C 1
ATOM 2203 O O . ALA A 1 303 ? -4.605 4.871 1.447 1 94.94 303 ALA A O 1
ATOM 2204 N N . LEU A 1 304 ? -6.594 4.254 0.679 1 95.5 304 LEU A N 1
ATOM 2205 C CA . LEU A 1 304 ? -6.035 3.598 -0.497 1 95.5 304 LEU A CA 1
ATOM 2206 C C . LEU A 1 304 ? -5.438 4.621 -1.457 1 95.5 304 LEU A C 1
ATOM 2208 O O . LEU A 1 304 ? -4.43 4.348 -2.115 1 95.5 304 LEU A O 1
ATOM 2212 N N . ILE A 1 305 ? -6.051 5.809 -1.58 1 95.62 305 ILE A N 1
ATOM 2213 C CA . ILE A 1 305 ? -5.469 6.883 -2.381 1 95.62 305 ILE A CA 1
ATOM 2214 C C . ILE A 1 305 ? -4.09 7.25 -1.833 1 95.62 305 ILE A C 1
ATOM 2216 O O . ILE A 1 305 ? -3.141 7.43 -2.596 1 95.62 305 ILE A O 1
ATOM 2220 N N . ALA A 1 306 ? -4.051 7.336 -0.528 1 96.19 306 ALA A N 1
ATOM 2221 C CA . ALA A 1 306 ? -2.791 7.688 0.118 1 96.19 306 ALA A CA 1
ATOM 2222 C C . ALA A 1 306 ? -1.719 6.637 -0.159 1 96.19 306 ALA A C 1
ATOM 2224 O O . ALA A 1 306 ? -0.561 6.977 -0.416 1 96.19 306 ALA A O 1
ATOM 2225 N N . ILE A 1 307 ? -2.072 5.363 -0.149 1 96.31 307 ILE A N 1
ATOM 2226 C CA . ILE A 1 307 ? -1.143 4.285 -0.471 1 96.31 307 ILE A CA 1
ATOM 2227 C C . ILE A 1 307 ? -0.693 4.41 -1.926 1 96.31 307 ILE A C 1
ATOM 2229 O O . ILE A 1 307 ? 0.498 4.305 -2.225 1 96.31 307 ILE A O 1
ATOM 2233 N N . THR A 1 308 ? -1.674 4.664 -2.789 1 96.12 308 THR A N 1
ATOM 2234 C CA . THR A 1 308 ? -1.428 4.707 -4.227 1 96.12 308 THR A CA 1
ATOM 2235 C C . THR A 1 308 ? -0.459 5.832 -4.574 1 96.12 308 THR A C 1
ATOM 2237 O O . THR A 1 308 ? 0.524 5.617 -5.285 1 96.12 308 THR A O 1
ATOM 2240 N N . VAL A 1 309 ? -0.694 7.031 -4.066 1 95.12 309 VAL A N 1
ATOM 2241 C CA . VAL A 1 309 ? 0.16 8.164 -4.395 1 95.12 309 VAL A CA 1
ATOM 2242 C C . VAL A 1 309 ? 1.555 7.953 -3.811 1 95.12 309 VAL A C 1
ATOM 2244 O O . VAL A 1 309 ? 2.555 8.344 -4.414 1 95.12 309 VAL A O 1
ATOM 2247 N N . THR A 1 310 ? 1.642 7.348 -2.643 1 93.12 310 THR A N 1
ATOM 2248 C CA . THR A 1 310 ? 2.936 7.055 -2.037 1 93.12 310 THR A CA 1
ATOM 2249 C C . THR A 1 310 ? 3.705 6.039 -2.877 1 93.12 310 THR A C 1
ATOM 2251 O O . THR A 1 310 ? 4.91 6.191 -3.094 1 93.12 310 THR A O 1
ATOM 2254 N N . ALA A 1 311 ? 2.982 4.996 -3.326 1 93.62 311 ALA A N 1
ATOM 2255 C CA . ALA A 1 311 ? 3.611 3.982 -4.168 1 93.62 311 ALA A CA 1
ATOM 2256 C C . ALA A 1 311 ? 4.152 4.598 -5.457 1 93.62 311 ALA A C 1
ATOM 2258 O O . ALA A 1 311 ? 5.266 4.285 -5.883 1 93.62 311 ALA A O 1
ATOM 2259 N N . ILE A 1 312 ? 3.379 5.473 -6.086 1 92.56 312 ILE A N 1
ATOM 2260 C CA . ILE A 1 312 ? 3.805 6.137 -7.312 1 92.56 312 ILE A CA 1
ATOM 2261 C C . ILE A 1 312 ? 5.055 6.973 -7.039 1 92.56 312 ILE A C 1
ATOM 2263 O O . ILE A 1 312 ? 6.004 6.953 -7.828 1 92.56 312 ILE A O 1
ATOM 2267 N N . PHE A 1 313 ? 5.004 7.668 -5.926 1 87.81 313 PHE A N 1
ATOM 2268 C CA . PHE A 1 313 ? 6.156 8.477 -5.555 1 87.81 313 PHE A CA 1
ATOM 2269 C C . PHE A 1 313 ? 7.391 7.605 -5.367 1 87.81 313 PHE A C 1
ATOM 2271 O O . PHE A 1 313 ? 8.484 7.957 -5.828 1 87.81 313 PHE A O 1
ATOM 2278 N N . PHE A 1 314 ? 7.191 6.441 -4.773 1 84.38 314 PHE A N 1
ATOM 2279 C CA . PHE A 1 314 ? 8.281 5.504 -4.531 1 84.38 314 PHE A CA 1
ATOM 2280 C C . PHE A 1 314 ? 8.836 4.973 -5.848 1 84.38 314 PHE A C 1
ATOM 2282 O O . PHE A 1 314 ? 10.055 4.891 -6.023 1 84.38 314 PHE A O 1
ATOM 2289 N N . ILE A 1 315 ? 8 4.582 -6.723 1 87.06 315 ILE A N 1
ATOM 2290 C CA . ILE A 1 315 ? 8.398 4.082 -8.031 1 87.06 315 ILE A CA 1
ATOM 2291 C C . ILE A 1 315 ? 9.211 5.145 -8.766 1 87.06 315 ILE A C 1
ATOM 2293 O O . ILE A 1 315 ? 10.25 4.836 -9.367 1 87.06 315 ILE A O 1
ATOM 2297 N N . GLY A 1 316 ? 8.781 6.387 -8.68 1 83.31 316 GLY A N 1
ATOM 2298 C CA . GLY A 1 316 ? 9.508 7.48 -9.305 1 83.31 316 GLY A CA 1
ATOM 2299 C C . GLY A 1 316 ? 10.883 7.691 -8.703 1 83.31 316 GLY A C 1
ATOM 2300 O O . GLY A 1 316 ? 11.844 7.973 -9.43 1 83.31 316 GLY A O 1
ATOM 2301 N N . LEU A 1 317 ? 11.023 7.531 -7.418 1 78.38 317 LEU A N 1
ATOM 2302 C CA . LEU A 1 317 ? 12.289 7.723 -6.723 1 78.38 317 LEU A CA 1
ATOM 2303 C C . LEU A 1 317 ? 13.297 6.645 -7.121 1 78.38 317 LEU A C 1
ATOM 2305 O O . LEU A 1 317 ? 14.477 6.934 -7.305 1 78.38 317 LEU A O 1
ATOM 2309 N N . VAL A 1 318 ? 12.844 5.406 -7.258 1 76.62 318 VAL A N 1
ATOM 2310 C CA . VAL A 1 318 ? 13.727 4.281 -7.559 1 76.62 318 VAL A CA 1
ATOM 2311 C C . VAL A 1 318 ? 14.125 4.316 -9.031 1 76.62 318 VAL A C 1
ATOM 2313 O O . VAL A 1 318 ? 15.266 4 -9.383 1 76.62 318 VAL A O 1
ATOM 2316 N N . GLU A 1 319 ? 13.211 4.598 -9.859 1 74.94 319 GLU A N 1
ATOM 2317 C CA . GLU A 1 319 ? 13.484 4.645 -11.297 1 74.94 319 GLU A CA 1
ATOM 2318 C C . GLU A 1 319 ? 14.508 5.727 -11.625 1 74.94 319 GLU A C 1
ATOM 2320 O O . GLU A 1 319 ? 15.305 5.57 -12.555 1 74.94 319 GLU A O 1
ATOM 2325 N N . ARG A 1 320 ? 14.367 6.785 -10.938 1 61.44 320 ARG A N 1
ATOM 2326 C CA . ARG A 1 320 ? 15.258 7.914 -11.18 1 61.44 320 ARG A CA 1
ATOM 2327 C C . ARG A 1 320 ? 16.703 7.551 -10.844 1 61.44 320 ARG A C 1
ATOM 2329 O O . ARG A 1 320 ? 17.641 8.109 -11.414 1 61.44 320 ARG A O 1
ATOM 2336 N N . ARG A 1 321 ? 16.875 6.824 -9.891 1 54.47 321 ARG A N 1
ATOM 2337 C CA . ARG A 1 321 ? 18.219 6.383 -9.57 1 54.47 321 ARG A CA 1
ATOM 2338 C C . ARG A 1 321 ? 18.891 5.758 -10.789 1 54.47 321 ARG A C 1
ATOM 2340 O O . ARG A 1 321 ? 20.109 5.918 -10.984 1 54.47 321 ARG A O 1
ATOM 2347 N N . ASP A 1 322 ? 18.156 5.074 -11.57 1 49.59 322 ASP A N 1
ATOM 2348 C CA . ASP A 1 322 ? 18.781 4.363 -12.68 1 49.59 322 ASP A CA 1
ATOM 2349 C C . ASP A 1 322 ? 18.656 5.16 -13.977 1 49.59 322 ASP A C 1
ATOM 2351 O O . ASP A 1 322 ? 18.922 4.629 -15.062 1 49.59 322 ASP A O 1
ATOM 2355 N N . ARG A 1 323 ? 19.047 6.398 -13.938 1 48.84 323 ARG A N 1
ATOM 2356 C CA . ARG A 1 323 ? 19.141 7.332 -15.055 1 48.84 323 ARG A CA 1
ATOM 2357 C C . ARG A 1 323 ? 18.172 6.953 -16.172 1 48.84 323 ARG A C 1
ATOM 2359 O O . ARG A 1 323 ? 18.359 7.352 -17.328 1 48.84 323 ARG A O 1
ATOM 2366 N N . THR A 1 324 ? 17.344 6.078 -15.922 1 46.53 324 THR A N 1
ATOM 2367 C CA . THR A 1 324 ? 16.672 5.668 -17.141 1 46.53 324 THR A CA 1
ATOM 2368 C C . THR A 1 324 ? 15.703 6.75 -17.625 1 46.53 324 THR A C 1
ATOM 2370 O O . THR A 1 324 ? 15.523 7.766 -16.938 1 46.53 324 THR A O 1
ATOM 2373 N N . ILE A 1 325 ? 14.594 6.457 -18.516 1 43.94 325 ILE A N 1
ATOM 2374 C CA . ILE A 1 325 ? 13.883 7.184 -19.562 1 43.94 325 ILE A CA 1
ATOM 2375 C C . ILE A 1 325 ? 12.891 8.156 -18.922 1 43.94 325 ILE A C 1
ATOM 2377 O O . ILE A 1 325 ? 12.492 9.141 -19.547 1 43.94 325 ILE A O 1
ATOM 2381 N N . LEU A 1 326 ? 12.312 7.875 -17.906 1 45.75 326 LEU A N 1
ATOM 2382 C CA . LEU A 1 326 ? 11.188 8.773 -17.688 1 45.75 326 LEU A CA 1
ATOM 2383 C C . LEU A 1 326 ? 11.641 10.07 -17.031 1 45.75 326 LEU A C 1
ATOM 2385 O O . LEU A 1 326 ? 12.312 10.039 -15.992 1 45.75 326 LEU A O 1
ATOM 2389 N N . ARG A 1 327 ? 11.773 11.062 -17.797 1 43.69 327 ARG A N 1
ATOM 2390 C CA . ARG A 1 327 ? 12.094 12.414 -17.344 1 43.69 327 ARG A CA 1
ATOM 2391 C C . ARG A 1 327 ? 11.297 12.789 -16.109 1 43.69 327 ARG A C 1
ATOM 2393 O O . ARG A 1 327 ? 10.211 12.25 -15.875 1 43.69 327 ARG A O 1
ATOM 2400 N N . MET A 1 328 ? 11.977 13.531 -15 1 48.06 328 MET A N 1
ATOM 2401 C CA . MET A 1 328 ? 11.695 14.07 -13.68 1 48.06 328 MET A CA 1
ATOM 2402 C C . MET A 1 328 ? 10.227 14.484 -13.555 1 48.06 328 MET A C 1
ATOM 2404 O O . MET A 1 328 ? 9.641 14.383 -12.477 1 48.06 328 MET A O 1
ATOM 2408 N N . GLY A 1 329 ? 9.383 14.531 -14.539 1 56.62 329 GLY A N 1
ATOM 2409 C CA . GLY A 1 329 ? 8.109 15.234 -14.586 1 56.62 329 GLY A CA 1
ATOM 2410 C C . GLY A 1 329 ? 6.918 14.305 -14.695 1 56.62 329 GLY A C 1
ATOM 2411 O O . GLY A 1 329 ? 5.816 14.648 -14.258 1 56.62 329 GLY A O 1
ATOM 2412 N N . TYR A 1 330 ? 7.277 13.109 -14.797 1 67.94 330 TYR A N 1
ATOM 2413 C CA . TYR A 1 330 ? 6.121 12.273 -15.102 1 67.94 330 TYR A CA 1
ATOM 2414 C C . TYR A 1 330 ? 5.582 11.609 -13.836 1 67.94 330 TYR A C 1
ATOM 2416 O O . TYR A 1 330 ? 4.375 11.398 -13.711 1 67.94 330 TYR A O 1
ATOM 2424 N N . ASP A 1 331 ? 6.449 11.406 -12.906 1 79.06 331 ASP A N 1
ATOM 2425 C CA . ASP A 1 331 ? 5.996 10.797 -11.656 1 79.06 331 ASP A CA 1
ATOM 2426 C C . ASP A 1 331 ? 5.152 11.781 -10.844 1 79.06 331 ASP A C 1
ATOM 2428 O O . ASP A 1 331 ? 4.105 11.414 -10.305 1 79.06 331 ASP A O 1
ATOM 2432 N N . SER A 1 332 ? 5.648 13.047 -10.836 1 83.38 332 SER A N 1
ATOM 2433 C CA . SER A 1 332 ? 4.906 14.078 -10.117 1 83.38 332 SER A CA 1
ATOM 2434 C C . SER A 1 332 ? 3.537 14.32 -10.742 1 83.38 332 SER A C 1
ATOM 2436 O O . SER A 1 332 ? 2.551 14.516 -10.031 1 83.38 332 SER A O 1
ATOM 2438 N N . PHE A 1 333 ? 3.518 14.234 -12.008 1 86.12 333 PHE A N 1
ATOM 2439 C CA . PHE A 1 333 ? 2.25 14.391 -12.711 1 86.12 333 PHE A CA 1
ATOM 2440 C C . PHE A 1 333 ? 1.31 13.234 -12.391 1 86.12 333 PHE A C 1
ATOM 2442 O O . PHE A 1 333 ? 0.105 13.438 -12.219 1 86.12 333 PHE A O 1
ATOM 2449 N N . ALA A 1 334 ? 1.911 12.078 -12.352 1 89.88 334 ALA A N 1
ATOM 2450 C CA . ALA A 1 334 ? 1.104 10.906 -12.031 1 89.88 334 ALA A CA 1
ATOM 2451 C C . ALA A 1 334 ? 0.51 11.008 -10.633 1 89.88 334 ALA A C 1
ATOM 2453 O O . ALA A 1 334 ? -0.666 10.695 -10.422 1 89.88 334 ALA A O 1
ATOM 2454 N N . VAL A 1 335 ? 1.318 11.469 -9.734 1 92.06 335 VAL A N 1
ATOM 2455 C CA . VAL A 1 335 ? 0.867 11.625 -8.352 1 92.06 335 VAL A CA 1
ATOM 2456 C C . VAL A 1 335 ? -0.281 12.633 -8.289 1 92.06 335 VAL A C 1
ATOM 2458 O O . VAL A 1 335 ? -1.32 12.359 -7.688 1 92.06 335 VAL A O 1
ATOM 2461 N N . LEU A 1 336 ? -0.153 13.781 -8.961 1 92.44 336 LEU A N 1
ATOM 2462 C CA . LEU A 1 336 ? -1.159 14.836 -8.945 1 92.44 336 LEU A CA 1
ATOM 2463 C C . LEU A 1 336 ? -2.439 14.383 -9.633 1 92.44 336 LEU A C 1
ATOM 2465 O O . LEU A 1 336 ? -3.541 14.648 -9.148 1 92.44 336 LEU A O 1
ATOM 2469 N N . SER A 1 337 ? -2.297 13.688 -10.703 1 93.62 337 SER A N 1
ATOM 2470 C CA . SER A 1 337 ? -3.453 13.195 -11.445 1 93.62 337 SER A CA 1
ATOM 2471 C C . SER A 1 337 ? -4.242 12.18 -10.625 1 93.62 337 SER A C 1
ATOM 2473 O O . SER A 1 337 ? -5.477 12.227 -10.594 1 93.62 337 SER A O 1
ATOM 2475 N N . VAL A 1 338 ? -3.535 11.289 -10.016 1 92.94 338 VAL A N 1
ATOM 2476 C CA . VAL A 1 338 ? -4.184 10.266 -9.203 1 92.94 338 VAL A CA 1
ATOM 2477 C C . VAL A 1 338 ? -4.859 10.914 -7.996 1 92.94 338 VAL A C 1
ATOM 2479 O O . VAL A 1 338 ? -5.965 10.523 -7.613 1 92.94 338 VAL A O 1
ATOM 2482 N N . TYR A 1 339 ? -4.211 11.898 -7.387 1 94.25 339 TYR A N 1
ATOM 2483 C CA . TYR A 1 339 ? -4.801 12.602 -6.254 1 94.25 339 TYR A CA 1
ATOM 2484 C C . TYR A 1 339 ? -6.105 13.281 -6.656 1 94.25 339 TYR A C 1
ATOM 2486 O O . TYR A 1 339 ? -7.133 13.109 -5.996 1 94.25 339 TYR A O 1
ATOM 2494 N N . LEU A 1 340 ? -6.078 13.969 -7.746 1 94.31 340 LEU A N 1
ATOM 2495 C CA . LEU A 1 340 ? -7.258 14.695 -8.203 1 94.31 340 LEU A CA 1
ATOM 2496 C C . LEU A 1 340 ? -8.367 13.734 -8.609 1 94.31 340 LEU A C 1
ATOM 2498 O O . LEU A 1 340 ? -9.539 13.961 -8.289 1 94.31 340 LEU A O 1
ATOM 2502 N N . ALA A 1 341 ? -7.977 12.695 -9.305 1 92.5 341 ALA A N 1
ATOM 2503 C CA . ALA A 1 341 ? -8.961 11.68 -9.664 1 92.5 341 ALA A CA 1
ATOM 2504 C C . ALA A 1 341 ? -9.562 11.031 -8.422 1 92.5 341 ALA A C 1
ATOM 2506 O O . ALA A 1 341 ? -10.758 10.727 -8.398 1 92.5 341 ALA A O 1
ATOM 2507 N N . GLY A 1 342 ? -8.711 10.805 -7.434 1 92.75 342 GLY A N 1
ATOM 2508 C CA . GLY A 1 342 ? -9.195 10.25 -6.176 1 92.75 342 GLY A CA 1
ATOM 2509 C C . GLY A 1 342 ? -10.203 11.141 -5.484 1 92.75 342 GLY A C 1
ATOM 2510 O O . GLY A 1 342 ? -11.188 10.656 -4.914 1 92.75 342 GLY A O 1
ATOM 2511 N N . LEU A 1 343 ? -10.008 12.461 -5.559 1 92.94 343 LEU A N 1
ATOM 2512 C CA . LEU A 1 343 ? -10.938 13.406 -4.949 1 92.94 343 LEU A CA 1
ATOM 2513 C C . LEU A 1 343 ? -12.297 13.352 -5.641 1 92.94 343 LEU A C 1
ATOM 2515 O O . LEU A 1 343 ? -13.336 13.469 -4.988 1 92.94 343 LEU A O 1
ATOM 2519 N N . VAL A 1 344 ? -12.25 13.156 -6.914 1 91.25 344 VAL A N 1
ATOM 2520 C CA . VAL A 1 344 ? -13.484 13.062 -7.676 1 91.25 344 VAL A CA 1
ATOM 2521 C C . VAL A 1 344 ? -14.258 11.812 -7.258 1 91.25 344 VAL A C 1
ATOM 2523 O O . VAL A 1 344 ? -15.477 11.875 -7.051 1 91.25 344 VAL A O 1
ATOM 2526 N N . VAL A 1 345 ? -13.594 10.734 -7.129 1 89.31 345 VAL A N 1
ATOM 2527 C CA . VAL A 1 345 ? -14.242 9.5 -6.711 1 89.31 345 VAL A CA 1
ATOM 2528 C C . VAL A 1 345 ? -14.789 9.656 -5.293 1 89.31 345 VAL A C 1
ATOM 2530 O O . VAL A 1 345 ? -15.891 9.195 -4.992 1 89.31 345 VAL A O 1
ATOM 2533 N N . LEU A 1 346 ? -14.016 10.305 -4.43 1 91.56 346 LEU A N 1
ATOM 2534 C CA . LEU A 1 346 ? -14.461 10.539 -3.061 1 91.56 346 LEU A CA 1
ATOM 2535 C C . LEU A 1 346 ? -15.742 11.367 -3.039 1 91.56 346 LEU A C 1
ATOM 2537 O O . LEU A 1 346 ? -16.609 11.141 -2.199 1 91.56 346 LEU A O 1
ATOM 2541 N N . TYR A 1 347 ? -15.836 12.297 -3.953 1 90 347 TYR A N 1
ATOM 2542 C CA . TYR A 1 347 ? -17.031 13.117 -4.047 1 90 347 TYR A CA 1
ATOM 2543 C C . TYR A 1 347 ? -18.266 12.266 -4.34 1 90 347 TYR A C 1
ATOM 2545 O O . TYR A 1 347 ? -19.328 12.477 -3.758 1 90 347 TYR A O 1
ATOM 2553 N N . PHE A 1 348 ? -18.094 11.25 -5.156 1 85.69 348 PHE A N 1
ATOM 2554 C CA . PHE A 1 348 ? -19.219 10.391 -5.52 1 85.69 348 PHE A CA 1
ATOM 2555 C C . PHE A 1 348 ? -19.484 9.367 -4.426 1 85.69 348 PHE A C 1
ATOM 2557 O O . PHE A 1 348 ? -20.609 8.883 -4.285 1 85.69 348 PHE A O 1
ATOM 2564 N N . LEU A 1 349 ? -18.516 8.984 -3.676 1 85.25 349 LEU A N 1
ATOM 2565 C CA . LEU A 1 349 ? -18.688 8 -2.607 1 85.25 349 LEU A CA 1
ATOM 2566 C C . LEU A 1 349 ? -19.344 8.633 -1.384 1 85.25 349 LEU A C 1
ATOM 2568 O O . LEU A 1 349 ? -19.859 7.926 -0.522 1 85.25 349 LEU A O 1
ATOM 2572 N N . ARG A 1 350 ? -19.312 9.922 -1.196 1 77 350 ARG A N 1
ATOM 2573 C CA . ARG A 1 350 ? -19.875 10.617 -0.042 1 77 350 ARG A CA 1
ATOM 2574 C C . ARG A 1 350 ? -21.391 10.398 0.047 1 77 350 ARG A C 1
ATOM 2576 O O . ARG A 1 350 ? -21.969 10.445 1.136 1 77 350 ARG A O 1
ATOM 2583 N N . ASP A 1 351 ? -22.078 10.266 -1.039 1 61.44 351 ASP A N 1
ATOM 2584 C CA . ASP A 1 351 ? -23.531 10.18 -1.157 1 61.44 351 ASP A CA 1
ATOM 2585 C C . ASP A 1 351 ? -24.031 8.812 -0.698 1 61.44 351 ASP A C 1
ATOM 2587 O O . ASP A 1 351 ? -25.156 8.688 -0.206 1 61.44 351 ASP A O 1
ATOM 2591 N N . THR A 1 352 ? -23.328 7.785 -0.855 1 50.16 352 THR A N 1
ATOM 2592 C CA . THR A 1 352 ? -23.828 6.441 -0.607 1 50.16 352 THR A CA 1
ATOM 2593 C C . THR A 1 352 ? -23.781 6.109 0.881 1 50.16 352 THR A C 1
ATOM 2595 O O . THR A 1 352 ? -24.469 5.191 1.342 1 50.16 352 THR A O 1
ATOM 2598 N N . GLY A 1 353 ? -22.906 6.543 1.692 1 46.38 353 GLY A N 1
ATOM 2599 C CA . GLY A 1 353 ? -22.875 6.258 3.117 1 46.38 353 GLY A CA 1
ATOM 2600 C C . GLY A 1 353 ? -23.969 6.977 3.893 1 46.38 353 GLY A C 1
ATOM 2601 O O . GLY A 1 353 ? -24.141 6.738 5.086 1 46.38 353 GLY A O 1
ATOM 2602 N N . GLY A 1 354 ? -24.469 8.117 3.598 1 37.03 354 GLY A N 1
ATOM 2603 C CA . GLY A 1 354 ? -25.5 8.859 4.301 1 37.03 354 GLY A CA 1
ATOM 2604 C C . GLY A 1 354 ? -26.859 8.188 4.254 1 37.03 354 GLY A C 1
ATOM 2605 O O . GLY A 1 354 ? -27.844 8.742 4.73 1 37.03 354 GLY A O 1
ATOM 2606 N N . GLY A 1 355 ? -27.219 7.293 3.4 1 32.12 355 GLY A N 1
ATOM 2607 C CA . GLY A 1 355 ? -28.625 6.926 3.475 1 32.12 355 GLY A CA 1
ATOM 2608 C C . GLY A 1 355 ? -29 6.254 4.781 1 32.12 355 GLY A C 1
ATOM 2609 O O . GLY A 1 355 ? -30.125 5.801 4.953 1 32.12 355 GLY A O 1
ATOM 2610 N N . GLY A 1 356 ? -28.172 5.629 5.57 1 29.2 356 GLY A N 1
ATOM 2611 C CA . GLY A 1 356 ? -28.875 5.121 6.734 1 29.2 356 GLY A CA 1
ATOM 2612 C C . GLY A 1 356 ? -29.328 6.211 7.68 1 29.2 356 GLY A C 1
ATOM 2613 O O . GLY A 1 356 ? -29.625 5.949 8.852 1 29.2 356 GLY A O 1
ATOM 2614 N N . GLY A 1 357 ? -29.391 7.43 7.41 1 23.56 357 GLY A N 1
ATOM 2615 C CA . GLY A 1 357 ? -30.391 8.078 8.25 1 23.56 357 GLY A CA 1
ATOM 2616 C C . GLY A 1 357 ? -31.812 7.699 7.898 1 23.56 357 GLY A C 1
ATOM 2617 O O . GLY A 1 357 ? -32.094 7.258 6.781 1 23.56 357 GLY A O 1
ATOM 2618 N N . MET B 1 1 ? -19.688 -33.281 -18.219 1 49.53 1 MET B N 1
ATOM 2619 C CA . MET B 1 1 ? -18.766 -32.688 -17.266 1 49.53 1 MET B CA 1
ATOM 2620 C C . MET B 1 1 ? -18.859 -33.406 -15.914 1 49.53 1 MET B C 1
ATOM 2622 O O . MET B 1 1 ? -19.953 -33.781 -15.484 1 49.53 1 MET B O 1
ATOM 2626 N N . LEU B 1 2 ? -17.828 -34.094 -15.625 1 63.22 2 LEU B N 1
ATOM 2627 C CA . LEU B 1 2 ? -17.812 -34.844 -14.391 1 63.22 2 LEU B CA 1
ATOM 2628 C C . LEU B 1 2 ? -18.406 -34.062 -13.242 1 63.22 2 LEU B C 1
ATOM 2630 O O . LEU B 1 2 ? -18.125 -32.875 -13.078 1 63.22 2 LEU B O 1
ATOM 2634 N N . ASP B 1 3 ? -19.422 -34.469 -12.781 1 73.56 3 ASP B N 1
ATOM 2635 C CA . ASP B 1 3 ? -20.109 -33.844 -11.656 1 73.56 3 ASP B CA 1
ATOM 2636 C C . ASP B 1 3 ? -19.266 -33.906 -10.391 1 73.56 3 ASP B C 1
ATOM 2638 O O . ASP B 1 3 ? -19.328 -34.906 -9.656 1 73.56 3 ASP B O 1
ATOM 2642 N N . PHE B 1 4 ? -18.438 -33.062 -10.172 1 81.81 4 PHE B N 1
ATOM 2643 C CA . PHE B 1 4 ? -17.484 -33.031 -9.062 1 81.81 4 PHE B CA 1
ATOM 2644 C C . PHE B 1 4 ? -18.219 -32.938 -7.727 1 81.81 4 PHE B C 1
ATOM 2646 O O . PHE B 1 4 ? -17.781 -33.531 -6.73 1 81.81 4 PHE B O 1
ATOM 2653 N N . ALA B 1 5 ? -19.297 -32.281 -7.715 1 73.75 5 ALA B N 1
ATOM 2654 C CA . ALA B 1 5 ? -20.062 -32.156 -6.48 1 73.75 5 ALA B CA 1
ATOM 2655 C C . ALA B 1 5 ? -20.594 -33.5 -6.016 1 73.75 5 ALA B C 1
ATOM 2657 O O . ALA B 1 5 ? -20.719 -33.75 -4.812 1 73.75 5 ALA B O 1
ATOM 2658 N N . GLY B 1 6 ? -20.828 -34.344 -6.969 1 79.25 6 GLY B N 1
ATOM 2659 C CA . GLY B 1 6 ? -21.391 -35.656 -6.676 1 79.25 6 GLY B CA 1
ATOM 2660 C C . GLY B 1 6 ? -20.344 -36.688 -6.234 1 79.25 6 GLY B C 1
ATOM 2661 O O . GLY B 1 6 ? -20.688 -37.719 -5.668 1 79.25 6 GLY B O 1
ATOM 2662 N N . LEU B 1 7 ? -19.031 -36.5 -6.426 1 83.69 7 LEU B N 1
ATOM 2663 C CA . LEU B 1 7 ? -17.969 -37.469 -6.16 1 83.69 7 LEU B CA 1
ATOM 2664 C C . LEU B 1 7 ? -17.656 -37.531 -4.668 1 83.69 7 LEU B C 1
ATOM 2666 O O . LEU B 1 7 ? -17.031 -38.469 -4.203 1 83.69 7 LEU B O 1
ATOM 2670 N N . GLY B 1 8 ? -18.25 -36.719 -3.766 1 85.31 8 GLY B N 1
ATOM 2671 C CA . GLY B 1 8 ? -17.938 -36.688 -2.346 1 85.31 8 GLY B CA 1
ATOM 2672 C C . GLY B 1 8 ? -16.703 -35.844 -2.021 1 85.31 8 GLY B C 1
ATOM 2673 O O . GLY B 1 8 ? -15.898 -35.562 -2.908 1 85.31 8 GLY B O 1
ATOM 2674 N N . LEU B 1 9 ? -16.484 -35.625 -0.818 1 90.12 9 LEU B N 1
ATOM 2675 C CA . LEU B 1 9 ? -15.43 -34.719 -0.34 1 90.12 9 LEU B CA 1
ATOM 2676 C C . LEU B 1 9 ? -14.062 -35.375 -0.448 1 90.12 9 LEU B C 1
ATOM 2678 O O . LEU B 1 9 ? -13.102 -34.781 -0.912 1 90.12 9 LEU B O 1
ATOM 2682 N N . TRP B 1 10 ? -13.914 -36.688 -0.109 1 91.12 10 TRP B N 1
ATOM 2683 C CA . TRP B 1 10 ? -12.641 -37.375 -0.07 1 91.12 10 TRP B CA 1
ATOM 2684 C C . TRP B 1 10 ? -12.07 -37.562 -1.474 1 91.12 10 TRP B C 1
ATOM 2686 O O . TRP B 1 10 ? -10.867 -37.375 -1.689 1 91.12 10 TRP B O 1
ATOM 2696 N N . LEU B 1 11 ? -12.922 -37.875 -2.4 1 90.94 11 LEU B N 1
ATOM 2697 C CA . LEU B 1 11 ? -12.469 -38.031 -3.777 1 90.94 11 LEU B CA 1
ATOM 2698 C C . LEU B 1 11 ? -12.047 -36.688 -4.367 1 90.94 11 LEU B C 1
ATOM 2700 O O . LEU B 1 11 ? -11.078 -36.594 -5.129 1 90.94 11 LEU B O 1
ATOM 2704 N N . ASN B 1 12 ? -12.766 -35.656 -4.012 1 93.88 12 ASN B N 1
ATOM 2705 C CA . ASN B 1 12 ? -12.391 -34.344 -4.484 1 93.88 12 ASN B CA 1
ATOM 2706 C C . ASN B 1 12 ? -11.055 -33.875 -3.893 1 93.88 12 ASN B C 1
ATOM 2708 O O . ASN B 1 12 ? -10.266 -33.219 -4.57 1 93.88 12 ASN B O 1
ATOM 2712 N N . LEU B 1 13 ? -10.852 -34.25 -2.674 1 93.88 13 LEU B N 1
ATOM 2713 C CA . LEU B 1 13 ? -9.57 -33.938 -2.043 1 93.88 13 LEU B CA 1
ATOM 2714 C C . LEU B 1 13 ? -8.43 -34.688 -2.721 1 93.88 13 LEU B C 1
ATOM 2716 O O . LEU B 1 13 ? -7.34 -34.125 -2.904 1 93.88 13 LEU B O 1
ATOM 2720 N N . ALA B 1 14 ? -8.68 -35.906 -3.104 1 94.5 14 ALA B N 1
ATOM 2721 C CA . ALA B 1 14 ? -7.664 -36.719 -3.789 1 94.5 14 ALA B CA 1
ATOM 2722 C C . ALA B 1 14 ? -7.355 -36.156 -5.168 1 94.5 14 ALA B C 1
ATOM 2724 O O . ALA B 1 14 ? -6.191 -36.062 -5.574 1 94.5 14 ALA B O 1
ATOM 2725 N N . ILE B 1 15 ? -8.422 -35.781 -5.855 1 94.25 15 ILE B N 1
ATOM 2726 C CA . ILE B 1 15 ? -8.258 -35.188 -7.172 1 94.25 15 ILE B CA 1
ATOM 2727 C C . ILE B 1 15 ? -7.496 -33.875 -7.051 1 94.25 15 ILE B C 1
ATOM 2729 O O . ILE B 1 15 ? -6.594 -33.594 -7.844 1 94.25 15 ILE B O 1
ATOM 2733 N N . PHE B 1 16 ? -7.887 -33.094 -6.059 1 95.69 16 PHE B N 1
ATOM 2734 C CA . PHE B 1 16 ? -7.227 -31.828 -5.812 1 95.69 16 PHE B CA 1
ATOM 2735 C C . PHE B 1 16 ? -5.742 -32.031 -5.527 1 95.69 16 PHE B C 1
ATOM 2737 O O . PHE B 1 16 ? -4.895 -31.359 -6.109 1 95.69 16 PHE B O 1
ATOM 2744 N N . ALA B 1 17 ? -5.418 -32.938 -4.672 1 96.06 17 ALA B N 1
ATOM 2745 C CA . ALA B 1 17 ? -4.031 -33.219 -4.312 1 96.06 17 ALA B CA 1
ATOM 2746 C C . ALA B 1 17 ? -3.236 -33.719 -5.523 1 96.06 17 ALA B C 1
ATOM 2748 O O . ALA B 1 17 ? -2.09 -33.312 -5.723 1 96.06 17 ALA B O 1
ATOM 2749 N N . GLY B 1 18 ? -3.824 -34.625 -6.266 1 95.88 18 GLY B N 1
ATOM 2750 C CA . GLY B 1 18 ? -3.178 -35.125 -7.48 1 95.88 18 GLY B CA 1
ATOM 2751 C C . GLY B 1 18 ? -2.902 -34 -8.477 1 95.88 18 GLY B C 1
ATOM 2752 O O . GLY B 1 18 ? -1.823 -33.938 -9.07 1 95.88 18 GLY B O 1
ATOM 2753 N N . ALA B 1 19 ? -3.869 -33.125 -8.633 1 95.31 19 ALA B N 1
ATOM 2754 C CA . ALA B 1 19 ? -3.715 -31.984 -9.539 1 95.31 19 ALA B CA 1
ATOM 2755 C C . ALA B 1 19 ? -2.641 -31.031 -9.031 1 95.31 19 ALA B C 1
ATOM 2757 O O . ALA B 1 19 ? -1.865 -30.484 -9.828 1 95.31 19 ALA B O 1
ATOM 2758 N N . ALA B 1 20 ? -2.645 -30.797 -7.762 1 95.5 20 ALA B N 1
ATOM 2759 C CA . ALA B 1 20 ? -1.642 -29.922 -7.16 1 95.5 20 ALA B CA 1
ATOM 2760 C C . ALA B 1 20 ? -0.232 -30.453 -7.398 1 95.5 20 ALA B C 1
ATOM 2762 O O . ALA B 1 20 ? 0.682 -29.688 -7.727 1 95.5 20 ALA B O 1
ATOM 2763 N N . VAL B 1 21 ? -0.043 -31.75 -7.262 1 95.31 21 VAL B N 1
ATOM 2764 C CA . VAL B 1 21 ? 1.251 -32.375 -7.484 1 95.31 21 VAL B CA 1
ATOM 2765 C C . VAL B 1 21 ? 1.644 -32.25 -8.953 1 95.31 21 VAL B C 1
ATOM 2767 O O . VAL B 1 21 ? 2.811 -32 -9.273 1 95.31 21 VAL B O 1
ATOM 2770 N N . ALA B 1 22 ? 0.681 -32.438 -9.805 1 94.62 22 ALA B N 1
ATOM 2771 C CA . ALA B 1 22 ? 0.938 -32.312 -11.234 1 94.62 22 ALA B CA 1
ATOM 2772 C C . ALA B 1 22 ? 1.399 -30.891 -11.578 1 94.62 22 ALA B C 1
ATOM 2774 O O . ALA B 1 22 ? 2.348 -30.719 -12.344 1 94.62 22 ALA B O 1
ATOM 2775 N N . VAL B 1 23 ? 0.756 -29.922 -10.977 1 92.5 23 VAL B N 1
ATOM 2776 C CA . VAL B 1 23 ? 1.124 -28.531 -11.203 1 92.5 23 VAL B CA 1
ATOM 2777 C C . VAL B 1 23 ? 2.529 -28.266 -10.664 1 92.5 23 VAL B C 1
ATOM 2779 O O . VAL B 1 23 ? 3.332 -27.594 -11.312 1 92.5 23 VAL B O 1
ATOM 2782 N N . TRP B 1 24 ? 2.777 -28.797 -9.539 1 92.19 24 TRP B N 1
ATOM 2783 C CA . TRP B 1 24 ? 4.082 -28.625 -8.906 1 92.19 24 TRP B CA 1
ATOM 2784 C C . TRP B 1 24 ? 5.191 -29.188 -9.773 1 92.19 24 TRP B C 1
ATOM 2786 O O . TRP B 1 24 ? 6.156 -28.5 -10.102 1 92.19 24 TRP B O 1
ATOM 2796 N N . MET B 1 25 ? 5.102 -30.438 -10.227 1 92.25 25 MET B N 1
ATOM 2797 C CA . MET B 1 25 ? 6.121 -31.125 -11.008 1 92.25 25 MET B CA 1
ATOM 2798 C C . MET B 1 25 ? 6.281 -30.484 -12.383 1 92.25 25 MET B C 1
ATOM 2800 O O . MET B 1 25 ? 7.402 -30.203 -12.812 1 92.25 25 MET B O 1
ATOM 2804 N N . ALA B 1 26 ? 5.18 -30.203 -13.016 1 90.06 26 ALA B N 1
ATOM 2805 C CA . ALA B 1 26 ? 5.227 -29.578 -14.328 1 90.06 26 ALA B CA 1
ATOM 2806 C C . ALA B 1 26 ? 5.758 -28.141 -14.227 1 90.06 26 ALA B C 1
ATOM 2808 O O . ALA B 1 26 ? 6.473 -27.672 -15.117 1 90.06 26 ALA B O 1
ATOM 2809 N N . GLY B 1 27 ? 5.371 -27.484 -13.164 1 83.75 27 GLY B N 1
ATOM 2810 C CA . GLY B 1 27 ? 5.824 -26.125 -12.961 1 83.75 27 GLY B CA 1
ATOM 2811 C C . GLY B 1 27 ? 7.324 -26.016 -12.766 1 83.75 27 GLY B C 1
ATOM 2812 O O . GLY B 1 27 ? 7.957 -25.094 -13.297 1 83.75 27 GLY B O 1
ATOM 2813 N N . VAL B 1 28 ? 7.887 -26.891 -12.039 1 83.56 28 VAL B N 1
ATOM 2814 C CA . VAL B 1 28 ? 9.328 -26.891 -11.812 1 83.56 28 VAL B CA 1
ATOM 2815 C C . VAL B 1 28 ? 10.055 -27.188 -13.117 1 83.56 28 VAL B C 1
ATOM 2817 O O . VAL B 1 28 ? 11.047 -26.531 -13.453 1 83.56 28 VAL B O 1
ATOM 2820 N N . LYS B 1 29 ? 9.57 -28.094 -13.844 1 85.31 29 LYS B N 1
ATOM 2821 C CA . LYS B 1 29 ? 10.211 -28.516 -15.086 1 85.31 29 LYS B CA 1
ATOM 2822 C C . LYS B 1 29 ? 10.133 -27.406 -16.141 1 85.31 29 LYS B C 1
ATOM 2824 O O . LYS B 1 29 ? 11.102 -27.156 -16.859 1 85.31 29 LYS B O 1
ATOM 2829 N N . ILE B 1 30 ? 8.992 -26.812 -16.188 1 80.75 30 ILE B N 1
ATOM 2830 C CA . ILE B 1 30 ? 8.789 -25.797 -17.219 1 80.75 30 ILE B CA 1
ATOM 2831 C C . ILE B 1 30 ? 9.719 -24.609 -16.969 1 80.75 30 ILE B C 1
ATOM 2833 O O . ILE B 1 30 ? 10.18 -23.953 -17.906 1 80.75 30 ILE B O 1
ATOM 2837 N N . THR B 1 31 ? 9.945 -24.25 -15.727 1 75.38 31 THR B N 1
ATOM 2838 C CA . THR B 1 31 ? 10.875 -23.188 -15.383 1 75.38 31 THR B CA 1
ATOM 2839 C C . THR B 1 31 ? 12.281 -23.5 -15.883 1 75.38 31 THR B C 1
ATOM 2841 O O . THR B 1 31 ? 12.984 -22.625 -16.391 1 75.38 31 THR B O 1
ATOM 2844 N N . GLY B 1 32 ? 12.711 -24.766 -15.766 1 75.25 32 GLY B N 1
ATOM 2845 C CA . GLY B 1 32 ? 13.984 -25.203 -16.312 1 75.25 32 GLY B CA 1
ATOM 2846 C C . GLY B 1 32 ? 14.062 -25.062 -17.828 1 75.25 32 GLY B C 1
ATOM 2847 O O . GLY B 1 32 ? 15.078 -24.625 -18.359 1 75.25 32 GLY B O 1
ATOM 2848 N N . TYR B 1 33 ? 12.969 -25.438 -18.469 1 77.69 33 TYR B N 1
ATOM 2849 C CA . TYR B 1 33 ? 12.922 -25.328 -19.922 1 77.69 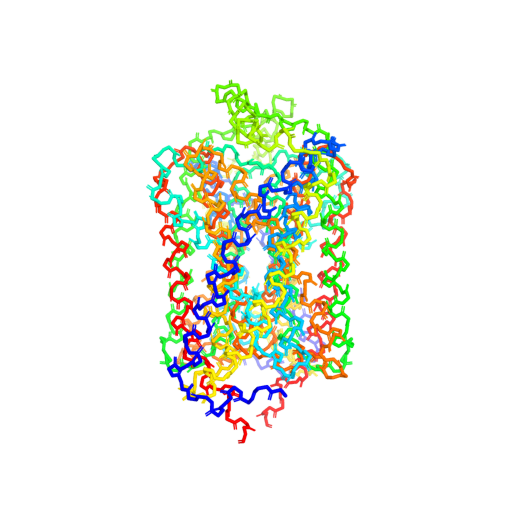33 TYR B CA 1
ATOM 2850 C C . TYR B 1 33 ? 12.938 -23.875 -20.359 1 77.69 33 TYR B C 1
ATOM 2852 O O . TYR B 1 33 ? 13.531 -23.547 -21.391 1 77.69 33 TYR B O 1
ATOM 2860 N N . ALA B 1 34 ? 12.234 -23 -19.562 1 72.38 34 ALA B N 1
ATOM 2861 C CA . ALA B 1 34 ? 12.234 -21.578 -19.875 1 72.38 34 ALA B CA 1
ATOM 2862 C C . ALA B 1 34 ? 13.641 -21 -19.797 1 72.38 34 ALA B C 1
ATOM 2864 O O . ALA B 1 34 ? 14.016 -20.156 -20.625 1 72.38 34 ALA B O 1
ATOM 2865 N N . ASN B 1 35 ? 14.32 -21.406 -18.844 1 69.62 35 ASN B N 1
ATOM 2866 C CA . ASN B 1 35 ? 15.703 -20.969 -18.719 1 69.62 35 ASN B CA 1
ATOM 2867 C C . ASN B 1 35 ? 16.547 -21.438 -19.906 1 69.62 35 ASN B C 1
ATOM 2869 O O . ASN B 1 35 ? 17.391 -20.688 -20.406 1 69.62 35 ASN B O 1
ATOM 2873 N N . ALA B 1 36 ? 16.375 -22.641 -20.359 1 71.38 36 ALA B N 1
ATOM 2874 C CA . ALA B 1 36 ? 17.094 -23.188 -21.5 1 71.38 36 ALA B CA 1
ATOM 2875 C C . ALA B 1 36 ? 16.766 -22.406 -22.766 1 71.38 36 ALA B C 1
ATOM 2877 O O . ALA B 1 36 ? 17.656 -22.141 -23.594 1 71.38 36 ALA B O 1
ATOM 2878 N N . ILE B 1 37 ? 15.531 -22.062 -22.922 1 72.19 37 ILE B N 1
ATOM 2879 C CA . ILE B 1 37 ? 15.102 -21.297 -24.078 1 72.19 37 ILE B CA 1
ATOM 2880 C C . ILE B 1 37 ? 15.742 -19.906 -24.047 1 72.19 37 ILE B C 1
ATOM 2882 O O . ILE B 1 37 ? 16.188 -19.406 -25.078 1 72.19 37 ILE B O 1
ATOM 2886 N N . SER B 1 38 ? 15.766 -19.266 -22.859 1 68.38 38 SER B N 1
ATOM 2887 C CA . SER B 1 38 ? 16.359 -17.953 -22.719 1 68.38 38 SER B CA 1
ATOM 2888 C C . SER B 1 38 ? 17.859 -17.984 -23.062 1 68.38 38 SER B C 1
ATOM 2890 O O . SER B 1 38 ? 18.375 -17.062 -23.703 1 68.38 38 SER B O 1
ATOM 2892 N N . GLU B 1 39 ? 18.516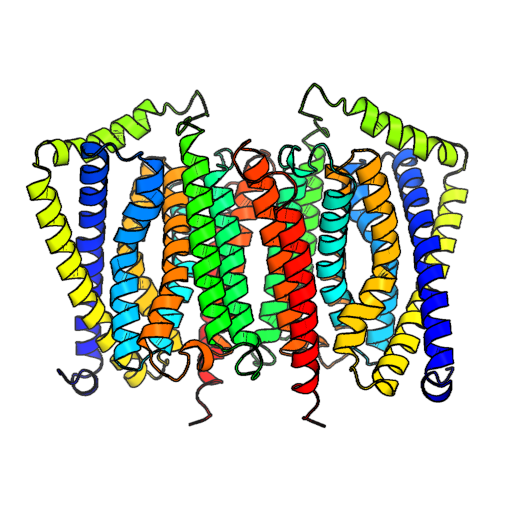 -18.922 -22.656 1 66.88 39 GLU B N 1
ATOM 2893 C CA . GLU B 1 39 ? 19.938 -19.062 -22.922 1 66.88 39 GLU B CA 1
ATOM 2894 C C . GLU B 1 39 ? 20.203 -19.281 -24.406 1 66.88 39 GLU B C 1
ATOM 2896 O O . GLU B 1 39 ? 21.172 -18.734 -24.953 1 66.88 39 GLU B O 1
ATOM 2901 N N . LYS B 1 40 ? 19.406 -20 -24.938 1 70.12 40 LYS B N 1
ATOM 2902 C CA . LYS B 1 40 ? 19.625 -20.344 -26.344 1 70.12 40 LYS B CA 1
ATOM 2903 C C . LYS B 1 40 ? 19.219 -19.188 -27.25 1 70.12 40 LYS B C 1
ATOM 2905 O O . LYS B 1 40 ? 19.797 -19 -28.328 1 70.12 40 LYS B O 1
ATOM 2910 N N . THR B 1 41 ? 18.188 -18.469 -26.953 1 68.88 41 THR B N 1
ATOM 2911 C CA . THR B 1 41 ? 17.703 -17.391 -27.797 1 68.88 41 THR B CA 1
ATOM 2912 C C . THR B 1 41 ? 18.438 -16.094 -27.484 1 68.88 41 THR B C 1
ATOM 2914 O O . THR B 1 41 ? 18.391 -15.141 -28.266 1 68.88 41 THR B O 1
ATOM 2917 N N . GLY B 1 42 ? 19.188 -15.961 -26.406 1 57.47 42 GLY B N 1
ATOM 2918 C CA . GLY B 1 42 ? 19.938 -14.773 -26.031 1 57.47 42 GLY B CA 1
ATOM 2919 C C . GLY B 1 42 ? 19.047 -13.672 -25.453 1 57.47 42 GLY B C 1
ATOM 2920 O O . GLY B 1 42 ? 19.453 -12.508 -25.406 1 57.47 42 GLY B O 1
ATOM 2921 N N . VAL B 1 43 ? 17.797 -13.875 -25.531 1 52.47 43 VAL B N 1
ATOM 2922 C CA . VAL B 1 43 ? 16.938 -12.82 -25 1 52.47 43 VAL B CA 1
ATOM 2923 C C . VAL B 1 43 ? 17.375 -12.453 -23.594 1 52.47 43 VAL B C 1
ATOM 2925 O O . VAL B 1 43 ? 17.75 -13.328 -22.797 1 52.47 43 VAL B O 1
ATOM 2928 N N . GLY B 1 44 ? 17.859 -11.391 -23.344 1 47.53 44 GLY B N 1
ATOM 2929 C CA . GLY B 1 44 ? 18.453 -10.875 -22.125 1 47.53 44 GLY B CA 1
ATOM 2930 C C . GLY B 1 44 ? 17.797 -11.43 -20.875 1 47.53 44 GLY B C 1
ATOM 2931 O O . GLY B 1 44 ? 16.594 -11.742 -20.875 1 47.53 44 GLY B O 1
ATOM 2932 N N . GLN B 1 45 ? 18.609 -12.164 -20.094 1 45.12 45 GLN B N 1
ATOM 2933 C CA . GLN B 1 45 ? 18.297 -12.836 -18.844 1 45.12 45 GLN B CA 1
ATOM 2934 C C . GLN B 1 45 ? 17.281 -12.039 -18.031 1 45.12 45 GLN B C 1
ATOM 2936 O O . GLN B 1 45 ? 16.422 -12.617 -17.359 1 45.12 45 GLN B O 1
ATOM 2941 N N . ALA B 1 46 ? 17.375 -10.734 -18.188 1 46.84 46 ALA B N 1
ATOM 2942 C CA . ALA B 1 46 ? 16.578 -9.945 -17.234 1 46.84 46 ALA B CA 1
ATOM 2943 C C . ALA B 1 46 ? 15.109 -9.945 -17.641 1 46.84 46 ALA B C 1
ATOM 2945 O O . ALA B 1 46 ? 14.234 -10.125 -16.797 1 46.84 46 ALA B O 1
ATOM 2946 N N . PHE B 1 47 ? 14.875 -9.609 -18.984 1 48.5 47 PHE B N 1
ATOM 2947 C CA . PHE B 1 47 ? 13.508 -9.539 -19.469 1 48.5 47 PHE B CA 1
ATOM 2948 C C . PHE B 1 47 ? 12.844 -10.914 -19.438 1 48.5 47 PHE B C 1
ATOM 2950 O O . PHE B 1 47 ? 11.672 -11.039 -19.078 1 48.5 47 PHE B O 1
ATOM 2957 N N . ILE B 1 48 ? 13.57 -11.836 -19.844 1 49.81 48 ILE B N 1
ATOM 2958 C CA . ILE B 1 48 ? 13.062 -13.203 -19.875 1 49.81 48 ILE B CA 1
ATOM 2959 C C . ILE B 1 48 ? 12.664 -13.641 -18.469 1 49.81 48 ILE B C 1
ATOM 2961 O O . ILE B 1 48 ? 11.672 -14.352 -18.281 1 49.81 48 ILE B O 1
ATOM 2965 N N . GLY B 1 49 ? 13.484 -13.07 -17.547 1 51.47 49 GLY B N 1
ATOM 2966 C CA . GLY B 1 49 ? 13.188 -13.516 -16.188 1 51.47 49 GLY B CA 1
ATOM 2967 C C . GLY B 1 49 ? 11.812 -13.078 -15.711 1 51.47 49 GLY B C 1
ATOM 2968 O O . GLY B 1 49 ? 11.047 -13.883 -15.18 1 51.47 49 GLY B O 1
ATOM 2969 N N . VAL B 1 50 ? 11.586 -11.781 -16.078 1 56.81 50 VAL B N 1
ATOM 2970 C CA . VAL B 1 50 ? 10.375 -11.281 -15.438 1 56.81 50 VAL B CA 1
ATOM 2971 C C . VAL B 1 50 ? 9.148 -11.75 -16.219 1 56.81 50 VAL B C 1
ATOM 2973 O O . VAL B 1 50 ? 8.188 -12.258 -15.633 1 56.81 50 VAL B O 1
ATOM 2976 N N . VAL B 1 51 ? 9.289 -11.633 -17.625 1 60.94 51 VAL B N 1
ATOM 2977 C CA . VAL B 1 51 ? 8.078 -11.867 -18.391 1 60.94 51 VAL B CA 1
ATOM 2978 C C . VAL B 1 51 ? 7.934 -13.352 -18.703 1 60.94 51 VAL B C 1
ATOM 2980 O O . VAL B 1 51 ? 6.852 -13.922 -18.562 1 60.94 51 VAL B O 1
ATOM 2983 N N . LEU B 1 52 ? 9.117 -13.922 -19.125 1 60.97 52 LEU B N 1
ATOM 2984 C CA . LEU B 1 52 ? 9.016 -15.312 -19.531 1 60.97 52 LEU B CA 1
ATOM 2985 C C . LEU B 1 52 ? 8.875 -16.234 -18.328 1 60.97 52 LEU B C 1
ATOM 2987 O O . LEU B 1 52 ? 7.973 -17.078 -18.297 1 60.97 52 LEU B O 1
ATOM 2991 N N . LEU B 1 53 ? 9.789 -15.977 -17.359 1 62.78 53 LEU B N 1
ATOM 2992 C CA . LEU B 1 53 ? 9.727 -16.844 -16.188 1 62.78 53 LEU B CA 1
ATOM 2993 C C . LEU B 1 53 ? 8.484 -16.531 -15.352 1 62.78 53 LEU B C 1
ATOM 2995 O O . LEU B 1 53 ? 7.812 -17.453 -14.875 1 62.78 53 LEU B O 1
ATOM 2999 N N . GLY B 1 54 ? 8.211 -15.219 -15.281 1 67.69 54 GLY B N 1
ATOM 3000 C CA . GLY B 1 54 ? 7.004 -14.836 -14.562 1 67.69 54 GLY B CA 1
ATOM 3001 C C . GLY B 1 54 ? 5.73 -15.328 -15.234 1 67.69 54 GLY B C 1
ATOM 3002 O O . GLY B 1 54 ? 4.812 -15.797 -14.562 1 67.69 54 GLY B O 1
ATOM 3003 N N . GLY B 1 55 ? 5.754 -15.273 -16.562 1 74.5 55 GLY B N 1
ATOM 3004 C CA . GLY B 1 55 ? 4.594 -15.711 -17.328 1 74.5 55 GLY B CA 1
ATOM 3005 C C . GLY B 1 55 ? 4.379 -17.219 -17.266 1 74.5 55 GLY B C 1
ATOM 3006 O O . GLY B 1 55 ? 3.252 -17.672 -17.094 1 74.5 55 GLY B O 1
ATOM 3007 N N . ILE B 1 56 ? 5.516 -17.906 -17.359 1 73.25 56 ILE B N 1
ATOM 3008 C CA . ILE B 1 56 ? 5.449 -19.359 -17.391 1 73.25 56 ILE B CA 1
ATOM 3009 C C . ILE B 1 56 ? 5.086 -19.891 -16.016 1 73.25 56 ILE B C 1
ATOM 3011 O O . ILE B 1 56 ? 4.301 -20.828 -15.883 1 73.25 56 ILE B O 1
ATOM 3015 N N . THR B 1 57 ? 5.613 -19.188 -14.953 1 74.12 57 THR B N 1
ATOM 3016 C CA . THR B 1 57 ? 5.348 -19.641 -13.594 1 74.12 57 THR B CA 1
ATOM 3017 C C . THR B 1 57 ? 3.93 -19.266 -13.164 1 74.12 57 THR B C 1
ATOM 3019 O O . THR B 1 57 ? 3.408 -19.812 -12.195 1 74.12 57 THR B O 1
ATOM 3022 N N . SER B 1 58 ? 3.346 -18.391 -13.914 1 86.31 58 SER B N 1
ATOM 3023 C CA . SER B 1 58 ? 1.993 -17.953 -13.57 1 86.31 58 SER B CA 1
ATOM 3024 C C . SER B 1 58 ? 0.95 -18.766 -14.336 1 86.31 58 SER B C 1
ATOM 3026 O O . SER B 1 58 ? -0.245 -18.469 -14.266 1 86.31 58 SER B O 1
ATOM 3028 N N . LEU B 1 59 ? 1.387 -19.781 -15.102 1 86.75 59 LEU B N 1
ATOM 3029 C CA . LEU B 1 59 ? 0.471 -20.578 -15.914 1 86.75 59 LEU B CA 1
ATOM 3030 C C . LEU B 1 59 ? -0.551 -21.297 -15.031 1 86.75 59 LEU B C 1
ATOM 3032 O O . LEU B 1 59 ? -1.733 -21.359 -15.375 1 86.75 59 LEU B O 1
ATOM 3036 N N . PRO B 1 60 ? -0.089 -21.875 -13.875 1 88.44 60 PRO B N 1
ATOM 3037 C CA . PRO B 1 60 ? -1.082 -22.484 -12.992 1 88.44 60 PRO B CA 1
ATOM 3038 C C . PRO B 1 60 ? -2.176 -21.516 -12.555 1 88.44 60 PRO B C 1
ATOM 3040 O O . PRO B 1 60 ? -3.359 -21.859 -12.57 1 88.44 60 PRO B O 1
ATOM 3043 N N . GLU B 1 61 ? -1.836 -20.344 -12.203 1 91.94 61 GLU B N 1
ATOM 3044 C CA . GLU B 1 61 ? -2.797 -19.312 -11.812 1 91.94 61 GLU B CA 1
ATOM 3045 C C . GLU B 1 61 ? -3.723 -18.953 -12.977 1 91.94 61 GLU B C 1
ATOM 3047 O O . GLU B 1 61 ? -4.926 -18.766 -12.773 1 91.94 61 GLU B O 1
ATOM 3052 N N . LEU B 1 62 ? -3.127 -18.859 -14.117 1 89.94 62 LEU B N 1
ATOM 3053 C CA . LEU B 1 62 ? -3.922 -18.547 -15.297 1 89.94 62 LEU B CA 1
ATOM 3054 C C . LEU B 1 62 ? -4.941 -19.656 -15.57 1 89.94 62 LEU B C 1
ATOM 3056 O O . LEU B 1 62 ? -6.113 -19.375 -15.828 1 89.94 62 LEU B O 1
ATOM 3060 N N . ALA B 1 63 ? -4.477 -20.844 -15.508 1 91 63 ALA B N 1
ATOM 3061 C CA . ALA B 1 63 ? -5.34 -21.984 -15.781 1 91 63 ALA B CA 1
ATOM 3062 C C . ALA B 1 63 ? -6.496 -22.062 -14.789 1 91 63 ALA B C 1
ATOM 3064 O O . ALA B 1 63 ? -7.656 -22.203 -15.18 1 91 63 ALA B O 1
ATOM 3065 N N . VAL B 1 64 ? -6.16 -21.922 -13.57 1 91.94 64 VAL B N 1
ATOM 3066 C CA . VAL B 1 64 ? -7.18 -21.969 -12.523 1 91.94 64 VAL B CA 1
ATOM 3067 C C . VAL B 1 64 ? -8.094 -20.75 -12.625 1 91.94 64 VAL B C 1
ATOM 3069 O O . VAL B 1 64 ? -9.312 -20.875 -12.523 1 91.94 64 VAL B O 1
ATOM 3072 N N . GLY B 1 65 ? -7.531 -19.609 -12.812 1 91.5 65 GLY B N 1
ATOM 3073 C CA . GLY B 1 65 ? -8.297 -18.375 -12.883 1 91.5 65 GLY B CA 1
ATOM 3074 C C . GLY B 1 65 ? -9.297 -18.359 -14.023 1 91.5 65 GLY B C 1
ATOM 3075 O O . GLY B 1 65 ? -10.477 -18.062 -13.812 1 91.5 65 GLY B O 1
ATOM 3076 N N . VAL B 1 66 ? -8.883 -18.719 -15.18 1 88.5 66 VAL B N 1
ATOM 3077 C CA . VAL B 1 66 ? -9.727 -18.672 -16.375 1 88.5 66 VAL B CA 1
ATOM 3078 C C . VAL B 1 66 ? -10.797 -19.75 -16.297 1 88.5 66 VAL B C 1
ATOM 3080 O O . VAL B 1 66 ? -11.969 -19.5 -16.609 1 88.5 66 VAL B O 1
ATOM 3083 N N . THR B 1 67 ? -10.43 -20.906 -15.82 1 88.88 67 THR B N 1
ATOM 3084 C CA . THR B 1 67 ? -11.391 -22 -15.719 1 88.88 67 THR B CA 1
ATOM 3085 C C . THR B 1 67 ? -12.453 -21.688 -14.672 1 88.88 67 THR B C 1
ATOM 3087 O O . THR B 1 67 ? -13.648 -21.938 -14.898 1 88.88 67 THR B O 1
ATOM 3090 N N . SER B 1 68 ? -12 -21.156 -13.586 1 89.38 68 SER B N 1
ATOM 3091 C CA . SER B 1 68 ? -12.945 -20.797 -12.531 1 89.38 68 SER B CA 1
ATOM 3092 C C . SER B 1 68 ? -13.883 -19.688 -12.984 1 89.38 68 SER B C 1
ATOM 3094 O O . SER B 1 68 ? -15.078 -19.719 -12.695 1 89.38 68 SER B O 1
ATOM 3096 N N . SER B 1 69 ? -13.383 -18.75 -13.641 1 86.12 69 SER B N 1
ATOM 3097 C CA . SER B 1 69 ? -14.203 -17.641 -14.117 1 86.12 69 SER B CA 1
ATOM 3098 C C . SER B 1 69 ? -15.219 -18.109 -15.148 1 86.12 69 SER B C 1
ATOM 3100 O O . SER B 1 69 ? -16.375 -17.703 -15.117 1 86.12 69 SER B O 1
ATOM 3102 N N . LEU B 1 70 ? -14.852 -19.016 -16.031 1 84.94 70 LEU B N 1
ATOM 3103 C CA . LEU B 1 70 ? -15.727 -19.531 -17.078 1 84.94 70 LEU B CA 1
ATOM 3104 C C . LEU B 1 70 ? -16.812 -20.422 -16.5 1 84.94 70 LEU B C 1
ATOM 3106 O O . LEU B 1 70 ? -17.922 -20.5 -17.047 1 84.94 70 LEU B O 1
ATOM 3110 N N . SER B 1 71 ? -16.547 -20.984 -15.367 1 85.12 71 SER B N 1
ATOM 3111 C CA . SER B 1 71 ? -17.5 -21.875 -14.719 1 85.12 71 SER B CA 1
ATOM 3112 C C . SER B 1 71 ? -18.406 -21.125 -13.766 1 85.12 71 SER B C 1
ATOM 3114 O O . SER B 1 71 ? -19.219 -21.719 -13.062 1 85.12 71 SER B O 1
ATOM 3116 N N . GLY B 1 72 ? -18.141 -19.766 -13.609 1 80.94 72 GLY B N 1
ATOM 3117 C CA . GLY B 1 72 ? -19.016 -18.938 -12.797 1 80.94 72 GLY B CA 1
ATOM 3118 C C . GLY B 1 72 ? -18.516 -18.766 -11.375 1 80.94 72 GLY B C 1
ATOM 3119 O O . GLY B 1 72 ? -19.25 -18.281 -10.508 1 80.94 72 GLY B O 1
ATOM 3120 N N . ASP B 1 73 ? -17.422 -19.312 -11.125 1 85.94 73 ASP B N 1
ATOM 3121 C CA . ASP B 1 73 ? -16.859 -19.188 -9.781 1 85.94 73 ASP B CA 1
ATOM 3122 C C . ASP B 1 73 ? -15.789 -18.094 -9.734 1 85.94 73 ASP B C 1
ATOM 3124 O O . ASP B 1 73 ? -14.617 -18.375 -9.461 1 85.94 73 ASP B O 1
ATOM 3128 N N . ALA B 1 74 ? -16.281 -16.906 -9.859 1 84.12 74 ALA B N 1
ATOM 3129 C CA . ALA B 1 74 ? -15.383 -15.758 -9.961 1 84.12 74 ALA B CA 1
ATOM 3130 C C . ALA B 1 74 ? -14.672 -15.5 -8.641 1 84.12 74 ALA B C 1
ATOM 3132 O O . ALA B 1 74 ? -13.523 -15.055 -8.625 1 84.12 74 ALA B O 1
ATOM 3133 N N . SER B 1 75 ? -15.352 -15.82 -7.609 1 87.62 75 SER B N 1
ATOM 3134 C CA . SER B 1 75 ? -14.766 -15.602 -6.293 1 87.62 75 SER B CA 1
ATOM 3135 C C . SER B 1 75 ? -13.547 -16.5 -6.074 1 87.62 75 SER B C 1
ATOM 3137 O O . SER B 1 75 ? -12.547 -16.062 -5.504 1 87.62 75 SER B O 1
ATOM 3139 N N . LEU B 1 76 ? -13.68 -17.688 -6.555 1 89.56 76 LEU B N 1
ATOM 3140 C CA . LEU B 1 76 ? -12.555 -18.609 -6.434 1 89.56 76 LEU B CA 1
ATOM 3141 C C . LEU B 1 76 ? -11.367 -18.141 -7.254 1 89.56 76 LEU B C 1
ATOM 3143 O O . LEU B 1 76 ? -10.227 -18.188 -6.789 1 89.56 76 LEU B O 1
ATOM 3147 N N . ALA B 1 77 ? -11.633 -17.656 -8.406 1 90.12 77 ALA B N 1
ATOM 3148 C CA . ALA B 1 77 ? -10.586 -17.172 -9.305 1 90.12 77 ALA B CA 1
ATOM 3149 C C . ALA B 1 77 ? -9.852 -15.969 -8.703 1 90.12 77 ALA B C 1
ATOM 3151 O O . ALA B 1 77 ? -8.625 -15.984 -8.57 1 90.12 77 ALA B O 1
ATOM 3152 N N . VAL B 1 78 ? -10.609 -14.984 -8.289 1 90.88 78 VAL B N 1
ATOM 3153 C CA . VAL B 1 78 ? -10.047 -13.742 -7.785 1 90.88 78 VAL B CA 1
ATOM 3154 C C . VAL B 1 78 ? -9.25 -14.016 -6.512 1 90.88 78 VAL B C 1
ATOM 3156 O O . VAL B 1 78 ? -8.117 -13.531 -6.363 1 90.88 78 VAL B O 1
ATOM 3159 N N . ASN B 1 79 ? -9.75 -14.812 -5.711 1 93.19 79 ASN B N 1
ATOM 3160 C CA . ASN B 1 79 ? -9.125 -15.031 -4.41 1 93.19 79 ASN B CA 1
ATOM 3161 C C . ASN B 1 79 ? -7.949 -15.992 -4.512 1 93.19 79 ASN B C 1
ATOM 3163 O O . ASN B 1 79 ? -7.031 -15.945 -3.689 1 93.19 79 ASN B O 1
ATOM 3167 N N . SER B 1 80 ? -7.961 -16.891 -5.492 1 94.56 80 SER B N 1
ATOM 3168 C CA . SER B 1 80 ? -6.766 -17.703 -5.707 1 94.56 80 SER B CA 1
ATOM 3169 C C . SER B 1 80 ? -5.566 -16.828 -6.074 1 94.56 80 SER B C 1
ATOM 3171 O O . SER B 1 80 ? -4.438 -17.109 -5.668 1 94.56 80 SER B O 1
ATOM 3173 N N . ILE B 1 81 ? -5.84 -15.773 -6.801 1 94.31 81 ILE B N 1
ATOM 3174 C CA . ILE B 1 81 ? -4.777 -14.867 -7.223 1 94.31 81 ILE B CA 1
ATOM 3175 C C . ILE B 1 81 ? -4.324 -14.016 -6.039 1 94.31 81 ILE B C 1
ATOM 3177 O O . ILE B 1 81 ? -3.133 -13.953 -5.73 1 94.31 81 ILE B O 1
ATOM 3181 N N . LEU B 1 82 ? -5.266 -13.375 -5.371 1 95 82 LEU B N 1
ATOM 3182 C CA . LEU B 1 82 ? -4.938 -12.492 -4.254 1 95 82 LEU B CA 1
ATOM 3183 C C . LEU B 1 82 ? -4.277 -13.273 -3.123 1 95 82 LEU B C 1
ATOM 3185 O O . LEU B 1 82 ? -3.283 -12.82 -2.551 1 95 82 LEU B O 1
ATOM 3189 N N . GLY B 1 83 ? -4.855 -14.438 -2.85 1 94.81 83 GLY B N 1
ATOM 3190 C CA . GLY B 1 83 ? -4.25 -15.289 -1.84 1 94.81 83 GLY B CA 1
ATOM 3191 C C . GLY B 1 83 ? -2.865 -15.773 -2.223 1 94.81 83 GLY B C 1
ATOM 3192 O O . GLY B 1 83 ? -1.979 -15.867 -1.372 1 94.81 83 GLY B O 1
ATOM 3193 N N . GLY B 1 84 ? -2.707 -16.109 -3.441 1 94.94 84 GLY B N 1
ATOM 3194 C CA . GLY B 1 84 ? -1.412 -16.547 -3.936 1 94.94 84 GLY B CA 1
ATOM 3195 C C . GLY B 1 84 ? -0.332 -15.492 -3.803 1 94.94 84 GLY B C 1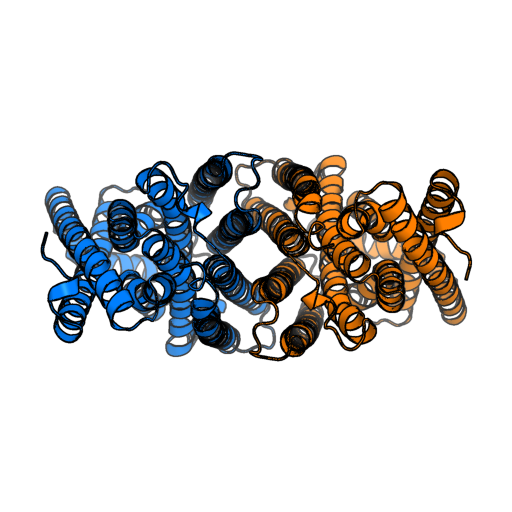
ATOM 3196 O O . GLY B 1 84 ? 0.809 -15.797 -3.453 1 94.94 84 GLY B O 1
ATOM 3197 N N . ILE B 1 85 ? -0.667 -14.25 -4.055 1 95.44 85 ILE B N 1
ATOM 3198 C CA . ILE B 1 85 ? 0.282 -13.148 -3.984 1 95.44 85 ILE B CA 1
ATOM 3199 C C . ILE B 1 85 ? 0.801 -13.008 -2.555 1 95.44 85 ILE B C 1
ATOM 3201 O O . ILE B 1 85 ? 2.008 -12.875 -2.336 1 95.44 85 ILE B O 1
ATOM 3205 N N . ALA B 1 86 ? -0.111 -13.031 -1.609 1 94.81 86 ALA B N 1
ATOM 3206 C CA . ALA B 1 86 ? 0.289 -12.938 -0.208 1 94.81 86 ALA B CA 1
ATOM 3207 C C . ALA B 1 86 ? 1.109 -14.156 0.213 1 94.81 86 ALA B C 1
ATOM 3209 O O . ALA B 1 86 ? 2.121 -14.023 0.905 1 94.81 86 ALA B O 1
ATOM 3210 N N . MET B 1 87 ? 0.734 -15.289 -0.241 1 94.25 87 MET B N 1
ATOM 3211 C CA . MET B 1 87 ? 1.416 -16.531 0.12 1 94.25 87 MET B CA 1
ATOM 3212 C C . MET B 1 87 ? 2.824 -16.562 -0.466 1 94.25 87 MET B C 1
ATOM 3214 O O . MET B 1 87 ? 3.766 -17 0.196 1 94.25 87 MET B O 1
ATOM 3218 N N . GLN B 1 88 ? 2.979 -16.172 -1.642 1 93.62 88 GLN B N 1
ATOM 3219 C CA . GLN B 1 88 ? 4.273 -16.203 -2.309 1 93.62 88 GLN B CA 1
ATOM 3220 C C . GLN B 1 88 ? 5.289 -15.32 -1.588 1 93.62 88 GLN B C 1
ATOM 3222 O O . GLN B 1 88 ? 6.473 -15.664 -1.508 1 93.62 88 GLN B O 1
ATOM 3227 N N . VAL B 1 89 ? 4.828 -14.211 -1.064 1 92.25 89 VAL B N 1
ATOM 3228 C CA . VAL B 1 89 ? 5.719 -13.383 -0.254 1 92.25 89 VAL B CA 1
ATOM 3229 C C . VAL B 1 89 ? 6.051 -14.109 1.048 1 92.25 89 VAL B C 1
ATOM 3231 O O . VAL B 1 89 ? 7.188 -14.055 1.525 1 92.25 89 VAL B O 1
ATOM 3234 N N . ALA B 1 90 ? 5.074 -14.812 1.565 1 92.56 90 ALA B N 1
ATOM 3235 C CA . ALA B 1 90 ? 5.309 -15.602 2.771 1 92.56 90 ALA B CA 1
ATOM 3236 C C . ALA B 1 90 ? 6.332 -16.703 2.516 1 92.56 90 ALA B C 1
ATOM 3238 O O . ALA B 1 90 ? 7.152 -17.016 3.383 1 92.56 90 ALA B O 1
ATOM 3239 N N . ILE B 1 91 ? 6.273 -17.281 1.345 1 90.94 91 ILE B N 1
ATOM 3240 C CA . ILE B 1 91 ? 7.234 -18.312 0.955 1 90.94 91 ILE B CA 1
ATOM 3241 C C . ILE B 1 91 ? 8.641 -17.719 0.906 1 90.94 91 ILE B C 1
ATOM 3243 O O . ILE B 1 91 ? 9.602 -18.344 1.369 1 90.94 91 ILE B O 1
ATOM 3247 N N . LEU B 1 92 ? 8.734 -16.531 0.325 1 88.31 92 LEU B N 1
ATOM 3248 C CA . LEU B 1 92 ? 10.016 -15.836 0.281 1 88.31 92 LEU B CA 1
ATOM 3249 C C . LEU B 1 92 ? 10.555 -15.594 1.688 1 88.31 92 LEU B C 1
ATOM 3251 O O . LEU B 1 92 ? 11.734 -15.82 1.954 1 88.31 92 LEU B O 1
ATOM 3255 N N . ALA B 1 93 ? 9.688 -15.164 2.566 1 88.94 93 ALA B N 1
ATOM 3256 C CA . ALA B 1 93 ? 10.078 -14.914 3.953 1 88.94 93 ALA B CA 1
ATOM 3257 C C . ALA B 1 93 ? 10.484 -16.219 4.645 1 88.94 93 ALA B C 1
ATOM 3259 O O . ALA B 1 93 ? 11.438 -16.234 5.43 1 88.94 93 ALA B O 1
ATOM 3260 N N . LEU B 1 94 ? 9.75 -17.266 4.34 1 88 94 LEU B N 1
ATOM 3261 C CA . LEU B 1 94 ? 10.062 -18.562 4.93 1 88 94 LEU B CA 1
ATOM 3262 C C . LEU B 1 94 ? 11.422 -19.078 4.445 1 88 94 LEU B C 1
ATOM 3264 O O . LEU B 1 94 ? 12.219 -19.578 5.238 1 88 94 LEU B O 1
ATOM 3268 N N . ALA B 1 95 ? 11.68 -18.938 3.184 1 85.88 95 ALA B N 1
ATOM 3269 C CA . ALA B 1 95 ? 12.969 -19.344 2.621 1 85.88 95 ALA B CA 1
ATOM 3270 C C . ALA B 1 95 ? 14.109 -18.531 3.232 1 85.88 95 ALA B C 1
ATOM 3272 O O . ALA B 1 95 ? 15.18 -19.078 3.516 1 85.88 95 ALA B O 1
ATOM 3273 N N . ASP B 1 96 ? 13.836 -17.297 3.363 1 81.94 96 ASP B N 1
ATOM 3274 C CA . ASP B 1 96 ? 14.836 -16.422 3.977 1 81.94 96 ASP B CA 1
ATOM 3275 C C . ASP B 1 96 ? 15.117 -16.844 5.418 1 81.94 96 ASP B C 1
ATOM 3277 O O . ASP B 1 96 ? 16.266 -16.828 5.859 1 81.94 96 ASP B O 1
ATOM 3281 N N . MET B 1 97 ? 14.094 -17.188 6.094 1 80.44 97 MET B N 1
ATOM 3282 C CA . MET B 1 97 ? 14.211 -17.562 7.5 1 80.44 97 MET B CA 1
ATOM 3283 C C . MET B 1 97 ? 14.969 -18.891 7.641 1 80.44 97 MET B C 1
ATOM 3285 O O . MET B 1 97 ? 15.773 -19.047 8.562 1 80.44 97 MET B O 1
ATOM 3289 N N . LEU B 1 98 ? 14.797 -19.844 6.781 1 78 98 LEU B N 1
ATOM 3290 C CA . LEU B 1 98 ? 15.336 -21.188 6.914 1 78 98 LEU B CA 1
ATOM 3291 C C . LEU B 1 98 ? 16.75 -21.266 6.363 1 78 98 LEU B C 1
ATOM 3293 O O . LEU B 1 98 ? 17.578 -22.016 6.883 1 78 98 LEU B O 1
ATOM 3297 N N . ILE B 1 99 ? 17.031 -20.672 5.328 1 68.56 99 ILE B N 1
ATOM 3298 C CA . ILE B 1 99 ? 18.297 -20.859 4.645 1 68.56 99 ILE B CA 1
ATOM 3299 C C . ILE B 1 99 ? 19.203 -19.641 4.871 1 68.56 99 ILE B C 1
ATOM 3301 O O . ILE B 1 99 ? 20.422 -19.766 4.91 1 68.56 99 ILE B O 1
ATOM 3305 N N . GLY B 1 100 ? 18.719 -18.484 4.91 1 58.22 100 GLY B N 1
ATOM 3306 C CA . GLY B 1 100 ? 19.484 -17.25 4.797 1 58.22 100 GLY B CA 1
ATOM 3307 C C . GLY B 1 100 ? 20.266 -16.922 6.059 1 58.22 100 GLY B C 1
ATOM 3308 O O . GLY B 1 100 ? 19.703 -16.344 7 1 58.22 100 GLY B O 1
ATOM 3309 N N . ARG B 1 101 ? 21.219 -18.031 6.465 1 50.34 101 ARG B N 1
ATOM 3310 C CA . ARG B 1 101 ? 22.141 -17.5 7.465 1 50.34 101 ARG B CA 1
ATOM 3311 C C . ARG B 1 101 ? 22.422 -16.031 7.203 1 50.34 101 ARG B C 1
ATOM 3313 O O . ARG B 1 101 ? 22.531 -15.234 8.141 1 50.34 101 ARG B O 1
ATOM 3320 N N . ARG B 1 102 ? 23.438 -15.93 6.062 1 48.66 102 ARG B N 1
ATOM 3321 C CA . ARG B 1 102 ? 23.828 -14.594 5.641 1 48.66 102 ARG B CA 1
ATOM 3322 C C . ARG B 1 102 ? 22.672 -13.859 4.984 1 48.66 102 ARG B C 1
ATOM 3324 O O . ARG B 1 102 ? 22.141 -14.312 3.965 1 48.66 102 ARG B O 1
ATOM 3331 N N . ALA B 1 103 ? 21.703 -13.297 5.637 1 43.59 103 ALA B N 1
ATOM 3332 C CA . ALA B 1 103 ? 20.375 -12.703 5.531 1 43.59 103 ALA B CA 1
ATOM 3333 C C . ALA B 1 103 ? 20.125 -12.164 4.125 1 43.59 103 ALA B C 1
ATOM 3335 O O . ALA B 1 103 ? 21.016 -11.578 3.51 1 43.59 103 ALA B O 1
ATOM 3336 N N . LEU B 1 104 ? 19.266 -12.758 3.246 1 46.22 104 LEU B N 1
ATOM 3337 C CA . LEU B 1 104 ? 18.688 -12.188 2.029 1 46.22 104 LEU B CA 1
ATOM 3338 C C . LEU B 1 104 ? 18.891 -10.68 1.983 1 46.22 104 LEU B C 1
ATOM 3340 O O . LEU B 1 104 ? 19.125 -10.109 0.912 1 46.22 104 LEU B O 1
ATOM 3344 N N . THR B 1 105 ? 18.75 -10.141 3.209 1 45.31 105 THR B N 1
ATOM 3345 C CA . THR B 1 105 ? 18.672 -8.703 3.436 1 45.31 105 THR B CA 1
ATOM 3346 C C . THR B 1 105 ? 20.047 -8.062 3.332 1 45.31 105 THR B C 1
ATOM 3348 O O . THR B 1 105 ? 20.172 -6.84 3.43 1 45.31 105 THR B O 1
ATOM 3351 N N . SER B 1 106 ? 21.078 -8.93 3.398 1 45.84 106 SER B N 1
ATOM 3352 C CA . SER B 1 106 ? 22.391 -8.281 3.256 1 45.84 106 SER B CA 1
ATOM 3353 C C . SER B 1 106 ? 22.609 -7.816 1.822 1 45.84 106 SER B C 1
ATOM 3355 O O . SER B 1 106 ? 23.672 -7.262 1.506 1 45.84 106 SER B O 1
ATOM 3357 N N . VAL B 1 107 ? 21.734 -8.148 1.089 1 50.62 107 VAL B N 1
ATOM 3358 C CA . VAL B 1 107 ? 21.922 -7.785 -0.314 1 50.62 107 VAL B CA 1
ATOM 3359 C C . VAL B 1 107 ? 21.422 -6.359 -0.549 1 50.62 107 VAL B C 1
ATOM 3361 O O . VAL B 1 107 ? 20.391 -5.953 0.001 1 50.62 107 VAL B O 1
ATOM 3364 N N . ILE B 1 108 ? 22.281 -5.527 -0.913 1 51.5 108 ILE B N 1
ATOM 3365 C CA . ILE B 1 108 ? 21.953 -4.184 -1.381 1 51.5 108 ILE B CA 1
ATOM 3366 C C . ILE B 1 108 ? 20.609 -4.199 -2.111 1 51.5 108 ILE B C 1
ATOM 3368 O O . ILE B 1 108 ? 20.375 -5.059 -2.965 1 51.5 108 ILE B O 1
ATOM 3372 N N . PRO B 1 109 ? 19.797 -3.479 -1.564 1 61.38 109 PRO B N 1
ATOM 3373 C CA . PRO B 1 109 ? 18.5 -3.414 -2.238 1 61.38 109 PRO B CA 1
ATOM 3374 C C . PRO B 1 109 ? 18.625 -3.205 -3.746 1 61.38 109 PRO B C 1
ATOM 3376 O O . PRO B 1 109 ? 19.188 -2.201 -4.188 1 61.38 109 PRO B O 1
ATOM 3379 N N . ASP B 1 110 ? 18.391 -4.266 -4.574 1 72.38 110 ASP B N 1
ATOM 3380 C CA . ASP B 1 110 ? 18.344 -4.223 -6.031 1 72.38 110 ASP B CA 1
ATOM 3381 C C . ASP B 1 110 ? 17.219 -3.332 -6.527 1 72.38 110 ASP B C 1
ATOM 3383 O O . ASP B 1 110 ? 16.078 -3.465 -6.082 1 72.38 110 ASP B O 1
ATOM 3387 N N . PRO B 1 111 ? 17.562 -2.295 -7.297 1 76.38 111 PRO B N 1
ATOM 3388 C CA . PRO B 1 111 ? 16.547 -1.362 -7.793 1 76.38 111 PRO B CA 1
ATOM 3389 C C . PRO B 1 111 ? 15.406 -2.068 -8.516 1 76.38 111 PRO B C 1
ATOM 3391 O O . PRO B 1 111 ? 14.258 -1.605 -8.469 1 76.38 111 PRO B O 1
ATOM 3394 N N . VAL B 1 112 ? 15.75 -3.154 -9.164 1 80.12 112 VAL B N 1
ATOM 3395 C CA . VAL B 1 112 ? 14.719 -3.883 -9.906 1 80.12 112 VAL B CA 1
ATOM 3396 C C . VAL B 1 112 ? 13.703 -4.477 -8.93 1 80.12 112 VAL B C 1
ATOM 3398 O O . VAL B 1 112 ? 12.5 -4.387 -9.148 1 80.12 112 VAL B O 1
ATOM 3401 N N . VAL B 1 113 ? 14.219 -5.031 -7.879 1 82.5 113 VAL B N 1
ATOM 3402 C CA . VAL B 1 113 ? 13.352 -5.629 -6.867 1 82.5 113 VAL B CA 1
ATOM 3403 C C . VAL B 1 113 ? 12.508 -4.547 -6.203 1 82.5 113 VAL B C 1
ATOM 3405 O O . VAL B 1 113 ? 11.32 -4.75 -5.949 1 82.5 113 VAL B O 1
ATOM 3408 N N . MET B 1 114 ? 13.102 -3.428 -6.035 1 85 114 MET B N 1
ATOM 3409 C CA . MET B 1 114 ? 12.391 -2.316 -5.41 1 85 114 MET B CA 1
ATOM 3410 C C . MET B 1 114 ? 11.297 -1.781 -6.332 1 85 114 MET B C 1
ATOM 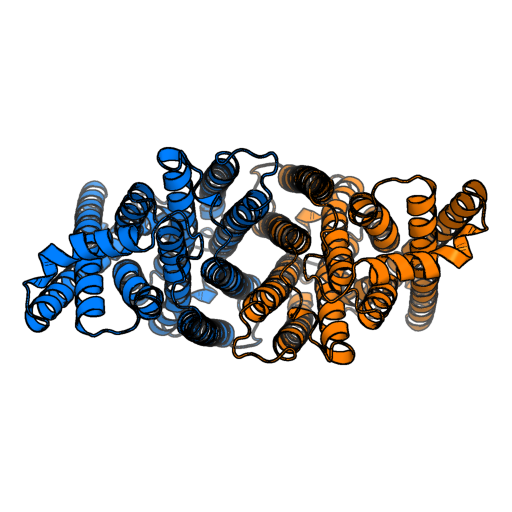3412 O O . MET B 1 114 ? 10.203 -1.45 -5.875 1 85 114 MET B O 1
ATOM 3416 N N . LEU B 1 115 ? 11.625 -1.694 -7.559 1 86.56 115 LEU B N 1
ATOM 3417 C CA . LEU B 1 115 ? 10.648 -1.229 -8.539 1 86.56 115 LEU B CA 1
ATOM 3418 C C . LEU B 1 115 ? 9.492 -2.211 -8.664 1 86.56 115 LEU B C 1
ATOM 3420 O O . LEU B 1 115 ? 8.328 -1.799 -8.727 1 86.56 115 LEU B O 1
ATOM 3424 N N . GLN B 1 116 ? 9.82 -3.473 -8.68 1 87.44 116 GLN B N 1
ATOM 3425 C CA . GLN B 1 116 ? 8.789 -4.5 -8.758 1 87.44 116 GLN B CA 1
ATOM 3426 C C . GLN B 1 116 ? 7.867 -4.441 -7.547 1 87.44 116 GLN B C 1
ATOM 3428 O O . GLN B 1 116 ? 6.648 -4.57 -7.68 1 87.44 116 GLN B O 1
ATOM 3433 N N . GLY B 1 117 ? 8.523 -4.254 -6.438 1 88.94 117 GLY B N 1
ATOM 3434 C CA . GLY B 1 117 ? 7.727 -4.137 -5.227 1 88.94 117 GLY B CA 1
ATOM 3435 C C . GLY B 1 117 ? 6.816 -2.924 -5.227 1 88.94 117 GLY B C 1
ATOM 3436 O O . GLY B 1 117 ? 5.66 -3.01 -4.805 1 88.94 117 GLY B O 1
ATOM 3437 N N . GLY B 1 118 ? 7.336 -1.811 -5.691 1 91.75 118 GLY B N 1
ATOM 3438 C CA . GLY B 1 118 ? 6.527 -0.606 -5.797 1 91.75 118 GLY B CA 1
ATOM 3439 C C . GLY B 1 118 ? 5.328 -0.77 -6.707 1 91.75 118 GLY B C 1
ATOM 3440 O O . GLY B 1 118 ? 4.215 -0.379 -6.352 1 91.75 118 GLY B O 1
ATOM 3441 N N . PHE B 1 119 ? 5.539 -1.328 -7.859 1 92.44 119 PHE B N 1
ATOM 3442 C CA . PHE B 1 119 ? 4.453 -1.555 -8.805 1 92.44 119 PHE B CA 1
ATOM 3443 C C . PHE B 1 119 ? 3.428 -2.523 -8.227 1 92.44 119 PHE B C 1
ATOM 3445 O O . PHE B 1 119 ? 2.227 -2.379 -8.461 1 92.44 119 PHE B O 1
ATOM 3452 N N . LYS B 1 120 ? 3.947 -3.539 -7.543 1 93.81 120 LYS B N 1
ATOM 3453 C CA . LYS B 1 120 ? 3.053 -4.508 -6.914 1 93.81 120 LYS B CA 1
ATOM 3454 C C . LYS B 1 120 ? 2.098 -3.822 -5.941 1 93.81 120 LYS B C 1
ATOM 3456 O O . LYS B 1 120 ? 0.891 -4.066 -5.973 1 93.81 120 LYS B O 1
ATOM 3461 N N . ILE B 1 121 ? 2.633 -2.938 -5.102 1 95.88 121 ILE B N 1
ATOM 3462 C CA . ILE B 1 121 ? 1.814 -2.211 -4.137 1 95.88 121 ILE B CA 1
ATOM 3463 C C . ILE B 1 121 ? 0.807 -1.332 -4.875 1 95.88 121 ILE B C 1
ATOM 3465 O O . ILE B 1 121 ? -0.367 -1.272 -4.5 1 95.88 121 ILE B O 1
ATOM 3469 N N . LEU B 1 122 ? 1.264 -0.703 -5.906 1 95.69 122 LEU B N 1
ATOM 3470 C CA . LEU B 1 122 ? 0.404 0.159 -6.707 1 95.69 122 LEU B CA 1
ATOM 3471 C C . LEU B 1 122 ? -0.754 -0.633 -7.305 1 95.69 122 LEU B C 1
ATOM 3473 O O . LEU B 1 122 ? -1.913 -0.23 -7.188 1 95.69 122 LEU B O 1
ATOM 3477 N N . LEU B 1 123 ? -0.471 -1.732 -7.898 1 96.19 123 LEU B N 1
ATOM 3478 C CA . LEU B 1 123 ? -1.49 -2.547 -8.555 1 96.19 123 LEU B CA 1
ATOM 3479 C C . LEU B 1 123 ? -2.473 -3.107 -7.527 1 96.19 123 LEU B C 1
ATOM 3481 O O . LEU B 1 123 ? -3.682 -3.129 -7.77 1 96.19 123 LEU B O 1
ATOM 3485 N N . LEU B 1 124 ? -1.942 -3.586 -6.398 1 96.69 124 LEU B N 1
ATOM 3486 C CA . LEU B 1 124 ? -2.805 -4.098 -5.336 1 96.69 124 LEU B CA 1
ATOM 3487 C C . LEU B 1 124 ? -3.73 -3.004 -4.816 1 96.69 124 LEU B C 1
ATOM 3489 O O . LEU B 1 124 ? -4.883 -3.275 -4.469 1 96.69 124 LEU B O 1
ATOM 3493 N N . SER B 1 125 ? -3.176 -1.809 -4.723 1 95.44 125 SER B N 1
ATOM 3494 C CA . SER B 1 125 ? -3.996 -0.688 -4.273 1 95.44 125 SER B CA 1
ATOM 3495 C C . SER B 1 125 ? -5.129 -0.406 -5.254 1 95.44 125 SER B C 1
ATOM 3497 O O . SER B 1 125 ? -6.246 -0.079 -4.844 1 95.44 125 SER B O 1
ATOM 3499 N N . ILE B 1 126 ? -4.887 -0.499 -6.52 1 93 126 ILE B N 1
ATOM 3500 C CA . ILE B 1 126 ? -5.906 -0.306 -7.547 1 93 126 ILE B CA 1
ATOM 3501 C C . ILE B 1 126 ? -6.98 -1.381 -7.414 1 93 126 ILE B C 1
ATOM 3503 O O . ILE B 1 126 ? -8.18 -1.084 -7.492 1 93 126 ILE B O 1
ATOM 3507 N N . VAL B 1 127 ? -6.559 -2.59 -7.176 1 92.12 127 VAL B N 1
ATOM 3508 C CA . VAL B 1 127 ? -7.5 -3.693 -7.012 1 92.12 127 VAL B CA 1
ATOM 3509 C C . VAL B 1 127 ? -8.375 -3.451 -5.781 1 92.12 127 VAL B C 1
ATOM 3511 O O . VAL B 1 127 ? -9.602 -3.561 -5.852 1 92.12 127 VAL B O 1
ATOM 3514 N N . ALA B 1 128 ? -7.738 -3.135 -4.676 1 92.94 128 ALA B N 1
ATOM 3515 C CA . ALA B 1 128 ? -8.484 -2.871 -3.449 1 92.94 128 ALA B CA 1
ATOM 3516 C C . ALA B 1 128 ? -9.445 -1.7 -3.633 1 92.94 128 ALA B C 1
ATOM 3518 O O . ALA B 1 128 ? -10.586 -1.743 -3.158 1 92.94 128 ALA B O 1
ATOM 3519 N N . ALA B 1 129 ? -8.992 -0.647 -4.316 1 91 129 ALA B N 1
ATOM 3520 C CA . ALA B 1 129 ? -9.828 0.518 -4.578 1 91 129 ALA B CA 1
ATOM 3521 C C . ALA B 1 129 ? -11.039 0.144 -5.438 1 91 129 ALA B C 1
ATOM 3523 O O . ALA B 1 129 ? -12.148 0.623 -5.199 1 91 129 ALA B O 1
ATOM 3524 N N . SER B 1 130 ? -10.836 -0.688 -6.422 1 87.88 130 SER B N 1
ATOM 3525 C CA . SER B 1 130 ? -11.922 -1.118 -7.293 1 87.88 130 SER B CA 1
ATOM 3526 C C . SER B 1 130 ? -13 -1.862 -6.504 1 87.88 130 SER B C 1
ATOM 3528 O O . SER B 1 130 ? -14.188 -1.729 -6.793 1 87.88 130 SER B O 1
ATOM 3530 N N . ILE B 1 131 ? -12.617 -2.623 -5.516 1 86.69 131 ILE B N 1
ATOM 3531 C CA . ILE B 1 131 ? -13.539 -3.414 -4.711 1 86.69 131 ILE B CA 1
ATOM 3532 C C . ILE B 1 131 ? -14.297 -2.502 -3.75 1 86.69 131 ILE B C 1
ATOM 3534 O O . ILE B 1 131 ? -15.508 -2.65 -3.568 1 86.69 131 ILE B O 1
ATOM 3538 N N . VAL B 1 132 ? -13.586 -1.544 -3.182 1 85.88 132 VAL B N 1
ATOM 3539 C CA . VAL B 1 132 ? -14.172 -0.655 -2.188 1 85.88 132 VAL B CA 1
ATOM 3540 C C . VAL B 1 132 ? -15.172 0.282 -2.861 1 85.88 132 VAL B C 1
ATOM 3542 O O . VAL B 1 132 ? -16.234 0.572 -2.305 1 85.88 132 VAL B O 1
ATOM 3545 N N . VAL B 1 133 ? -14.781 0.822 -3.996 1 82.38 133 VAL B N 1
ATOM 3546 C CA . VAL B 1 133 ? -15.672 1.741 -4.703 1 82.38 133 VAL B CA 1
ATOM 3547 C C . VAL B 1 133 ? -16.906 0.99 -5.211 1 82.38 133 VAL B C 1
ATOM 3549 O O . VAL B 1 133 ? -18.016 1.505 -5.152 1 82.38 133 VAL B O 1
ATOM 3552 N N . GLY B 1 134 ? -16.812 -0.288 -5.41 1 71.06 134 GLY B N 1
ATOM 3553 C CA . GLY B 1 134 ? -17.922 -1.103 -5.871 1 71.06 134 GLY B CA 1
ATOM 3554 C C . GLY B 1 134 ? -18.5 -0.627 -7.184 1 71.06 134 GLY B C 1
ATOM 3555 O O . GLY B 1 134 ? -17.766 -0.199 -8.078 1 71.06 134 GLY B O 1
ATOM 3556 N N . ASP B 1 135 ? -19.969 -0.782 -7.309 1 58.69 135 ASP B N 1
ATOM 3557 C CA . ASP B 1 135 ? -20.781 -0.531 -8.492 1 58.69 135 ASP B CA 1
ATOM 3558 C C . ASP B 1 135 ? -21.094 0.957 -8.641 1 58.69 135 ASP B C 1
ATOM 3560 O O . ASP B 1 135 ? -22.062 1.33 -9.312 1 58.69 135 ASP B O 1
ATOM 3564 N N . VAL B 1 136 ? -20.547 1.716 -7.816 1 54.28 136 VAL B N 1
ATOM 3565 C CA . VAL B 1 136 ? -20.984 3.088 -8.039 1 54.28 136 VAL B CA 1
ATOM 3566 C C . VAL B 1 136 ? -20.875 3.432 -9.523 1 54.28 136 VAL B C 1
ATOM 3568 O O . VAL B 1 136 ? -19.891 3.076 -10.172 1 54.28 136 VAL B O 1
ATOM 3571 N N . PRO B 1 137 ? -22.094 3.551 -10.164 1 45.16 137 PRO B N 1
ATOM 3572 C CA . PRO B 1 137 ? -22.203 3.92 -11.578 1 45.16 137 PRO B CA 1
ATOM 3573 C C . PRO B 1 137 ? -21.062 4.809 -12.055 1 45.16 137 PRO B C 1
ATOM 3575 O O . PRO B 1 137 ? -21.172 5.48 -13.086 1 45.16 137 PRO B O 1
ATOM 3578 N N . VAL B 1 138 ? -20.391 5.168 -11.188 1 48.25 138 VAL B N 1
ATOM 3579 C CA . VAL B 1 138 ? -19.438 6.012 -11.891 1 48.25 138 VAL B CA 1
ATOM 3580 C C . VAL B 1 138 ? -18.812 5.234 -13.055 1 48.25 138 VAL B C 1
ATOM 3582 O O . VAL B 1 138 ? -19.172 4.078 -13.297 1 48.25 138 VAL B O 1
ATOM 3585 N N . LEU B 1 139 ? -17.312 5.223 -13.203 1 50.44 139 LEU B N 1
ATOM 3586 C CA . LEU B 1 139 ? -16.688 4.652 -14.391 1 50.44 139 LEU B CA 1
ATOM 3587 C C . LEU B 1 139 ? -16.844 3.137 -14.414 1 50.44 139 LEU B C 1
ATOM 3589 O O . LEU B 1 139 ? -16.812 2.488 -13.359 1 50.44 139 LEU B O 1
ATOM 3593 N N . PHE B 1 140 ? -17.406 2.527 -15.352 1 49.75 140 PHE B N 1
ATOM 3594 C CA . PHE B 1 140 ? -17.594 1.134 -15.727 1 49.75 140 PHE B CA 1
ATOM 3595 C C . PHE B 1 140 ? -16.547 0.242 -15.078 1 49.75 140 PHE B C 1
ATOM 3597 O O . PHE B 1 140 ? -15.375 0.618 -15 1 49.75 140 PHE B O 1
ATOM 3604 N N . SER B 1 141 ? -17.078 -0.491 -13.922 1 55.97 141 SER B N 1
ATOM 3605 C CA . SER B 1 141 ? -16.234 -1.542 -13.367 1 55.97 141 SER B CA 1
ATOM 3606 C C . SER B 1 141 ? -15.117 -1.924 -14.328 1 55.97 141 SER B C 1
ATOM 3608 O O . SER B 1 141 ? -13.992 -2.188 -13.906 1 55.97 141 SER B O 1
ATOM 3610 N N . GLY B 1 142 ? -15.484 -1.685 -15.477 1 65.69 142 GLY B N 1
ATOM 3611 C CA . GLY B 1 142 ? -14.555 -2.031 -16.531 1 65.69 142 GLY B CA 1
ATOM 3612 C C . GLY B 1 142 ? -13.352 -1.102 -16.594 1 65.69 142 GLY B C 1
ATOM 3613 O O . GLY B 1 142 ? -12.266 -1.509 -17.016 1 65.69 142 GLY B O 1
ATOM 3614 N N . LEU B 1 143 ? -13.555 0.073 -15.938 1 76.62 143 LEU B N 1
ATOM 3615 C CA . LEU B 1 143 ? -12.477 1.047 -16.078 1 76.62 143 LEU B CA 1
ATOM 3616 C C . LEU B 1 143 ? -11.305 0.7 -15.156 1 76.62 143 LEU B C 1
ATOM 3618 O O . LEU B 1 143 ? -10.148 0.865 -15.531 1 76.62 143 LEU B O 1
ATOM 3622 N N . TRP B 1 144 ? -11.68 0.166 -14.008 1 82.62 144 TRP B N 1
ATOM 3623 C CA . TRP B 1 144 ? -10.633 -0.192 -13.055 1 82.62 144 TRP B CA 1
ATOM 3624 C C . TRP B 1 144 ? -9.758 -1.31 -13.609 1 82.62 144 TRP B C 1
ATOM 3626 O O . TRP B 1 144 ? -8.539 -1.291 -13.438 1 82.62 144 TRP B O 1
ATOM 3636 N N . MET B 1 145 ? -10.367 -2.246 -14.32 1 82.81 145 MET B N 1
ATOM 3637 C CA . MET B 1 145 ? -9.602 -3.371 -14.859 1 82.81 145 MET B CA 1
ATOM 3638 C C . MET B 1 145 ? -8.742 -2.932 -16.031 1 82.81 145 MET B C 1
ATOM 3640 O O . MET B 1 145 ? -7.633 -3.434 -16.219 1 82.81 145 MET B O 1
ATOM 3644 N N . TRP B 1 146 ? -9.281 -1.982 -16.781 1 84.12 146 TRP B N 1
ATOM 3645 C CA . TRP B 1 146 ? -8.477 -1.429 -17.859 1 84.12 146 TRP B CA 1
ATOM 3646 C C . TRP B 1 146 ? -7.293 -0.638 -17.297 1 84.12 146 TRP B C 1
ATOM 3648 O O . TRP B 1 146 ? -6.195 -0.675 -17.859 1 84.12 146 TRP B O 1
ATOM 3658 N N . LEU B 1 147 ? -7.59 0.069 -16.203 1 87.94 147 LEU B N 1
ATOM 3659 C CA . LEU B 1 147 ? -6.508 0.784 -15.539 1 87.94 147 LEU B CA 1
ATOM 3660 C C . LEU B 1 147 ? -5.453 -0.187 -15.023 1 87.94 147 LEU B C 1
ATOM 3662 O O . LEU B 1 147 ? -4.254 0.065 -15.156 1 87.94 147 LEU B O 1
ATOM 3666 N N . LEU B 1 148 ? -5.934 -1.281 -14.477 1 89.56 148 LEU B N 1
ATOM 3667 C CA . LEU B 1 148 ? -5.02 -2.307 -13.977 1 89.56 148 LEU B CA 1
ATOM 3668 C C . LEU B 1 148 ? -4.145 -2.848 -15.102 1 89.56 148 LEU B C 1
ATOM 3670 O O . LEU B 1 148 ? -2.928 -2.959 -14.945 1 89.56 148 LEU B O 1
ATOM 3674 N N . ALA B 1 149 ? -4.754 -3.121 -16.266 1 88.56 149 ALA B N 1
ATOM 3675 C CA . ALA B 1 149 ? -4.031 -3.645 -17.422 1 88.56 149 ALA B CA 1
ATOM 3676 C C . ALA B 1 149 ? -3.023 -2.625 -17.938 1 88.56 149 ALA B C 1
ATOM 3678 O O . ALA B 1 149 ? -1.882 -2.975 -18.25 1 88.56 149 ALA B O 1
ATOM 3679 N N . ALA B 1 150 ? -3.436 -1.397 -17.969 1 90.88 150 ALA B N 1
ATOM 3680 C CA . ALA B 1 150 ? -2.572 -0.336 -18.484 1 90.88 150 ALA B CA 1
ATOM 3681 C C . ALA B 1 150 ? -1.365 -0.124 -17.578 1 90.88 150 ALA B C 1
ATOM 3683 O O . ALA B 1 150 ? -0.233 -0.013 -18.047 1 90.88 150 ALA B O 1
ATOM 3684 N N . VAL B 1 151 ? -1.61 -0.09 -16.297 1 91.69 151 VAL B N 1
ATOM 3685 C CA . VAL B 1 151 ? -0.528 0.149 -15.352 1 91.69 151 VAL B CA 1
ATOM 3686 C C . VAL B 1 151 ? 0.423 -1.046 -15.336 1 91.69 151 VAL B C 1
ATOM 3688 O O . VAL B 1 151 ? 1.638 -0.879 -15.211 1 91.69 151 VAL B O 1
ATOM 3691 N N . THR B 1 152 ? -0.117 -2.266 -15.43 1 90.06 152 THR B N 1
ATOM 3692 C CA . THR B 1 152 ? 0.743 -3.441 -15.492 1 90.06 152 THR B CA 1
ATOM 3693 C C . THR B 1 152 ? 1.618 -3.402 -16.75 1 90.06 152 THR B C 1
ATOM 3695 O O . THR B 1 152 ? 2.816 -3.682 -16.672 1 90.06 152 THR B O 1
ATOM 3698 N N . GLY B 1 153 ? 0.989 -3.09 -17.891 1 86.94 153 GLY B N 1
ATOM 3699 C CA . GLY B 1 153 ? 1.761 -2.959 -19.109 1 86.94 153 GLY B CA 1
ATOM 3700 C C . GLY B 1 153 ? 2.859 -1.916 -19.016 1 86.94 153 GLY B C 1
ATOM 3701 O O . GLY B 1 153 ? 3.992 -2.162 -19.438 1 86.94 153 GLY B O 1
ATOM 3702 N N . PHE B 1 154 ? 2.48 -0.833 -18.438 1 87.69 154 PHE B N 1
ATOM 3703 C CA . PHE B 1 154 ? 3.449 0.239 -18.25 1 87.69 154 PHE B CA 1
ATOM 3704 C C . PHE B 1 154 ? 4.559 -0.201 -17.297 1 87.69 154 PHE B C 1
ATOM 3706 O O . PHE B 1 154 ? 5.734 0.083 -17.531 1 87.69 154 PHE B O 1
ATOM 3713 N N . GLY B 1 155 ? 4.199 -0.806 -16.203 1 85.25 155 GLY B N 1
ATOM 3714 C CA . GLY B 1 155 ? 5.188 -1.307 -15.266 1 85.25 155 GLY B CA 1
ATOM 3715 C C . GLY B 1 155 ? 6.156 -2.291 -15.891 1 85.25 155 GLY B C 1
ATOM 3716 O O . GLY B 1 155 ? 7.367 -2.203 -15.664 1 85.25 155 GLY B O 1
ATOM 3717 N N . MET B 1 156 ? 5.637 -3.207 -16.688 1 82.81 156 MET B N 1
ATOM 3718 C CA . MET B 1 156 ? 6.484 -4.184 -17.375 1 82.81 156 MET B CA 1
ATOM 3719 C C . MET B 1 156 ? 7.422 -3.5 -18.359 1 82.81 156 MET B C 1
ATOM 3721 O O . MET B 1 156 ? 8.57 -3.914 -18.516 1 82.81 156 MET B O 1
ATOM 3725 N N . TRP B 1 157 ? 6.898 -2.49 -19 1 81.69 157 TRP B N 1
ATOM 3726 C CA . TRP B 1 157 ? 7.715 -1.724 -19.938 1 81.69 157 TRP B CA 1
ATOM 3727 C C . TRP B 1 157 ? 8.859 -1.022 -19.203 1 81.69 157 TRP B C 1
ATOM 3729 O O . TRP B 1 157 ? 10.008 -1.07 -19.656 1 81.69 157 TRP B O 1
ATOM 3739 N N . VAL B 1 158 ? 8.586 -0.415 -18.094 1 80.69 158 VAL B N 1
ATOM 3740 C CA . VAL B 1 158 ? 9.602 0.281 -17.297 1 80.69 158 VAL B CA 1
ATOM 3741 C C . VAL B 1 158 ? 10.641 -0.717 -16.797 1 80.69 158 VAL B C 1
ATOM 3743 O O . VAL B 1 158 ? 11.836 -0.442 -16.828 1 80.69 158 VAL B O 1
ATOM 3746 N N . LEU B 1 159 ? 10.203 -1.815 -16.328 1 79.81 159 LEU B N 1
ATOM 3747 C CA . LEU B 1 159 ? 11.094 -2.838 -15.789 1 79.81 159 LEU B CA 1
ATOM 3748 C C . LEU B 1 159 ? 11.992 -3.406 -16.875 1 79.81 159 LEU B C 1
ATOM 3750 O O . LEU B 1 159 ? 13.156 -3.727 -16.625 1 79.81 159 LEU B O 1
ATOM 3754 N N . SER B 1 160 ? 11.523 -3.547 -18.109 1 74.5 160 SER B N 1
ATOM 3755 C CA . SER B 1 160 ? 12.305 -4.066 -19.219 1 74.5 160 SER B CA 1
ATOM 3756 C C . SER B 1 160 ? 13.406 -3.094 -19.625 1 74.5 160 SER B C 1
ATOM 3758 O O . SER B 1 160 ? 14.469 -3.512 -20.094 1 74.5 160 SER B O 1
ATOM 3760 N N . ARG B 1 161 ? 13.141 -1.859 -19.438 1 71.81 161 ARG B N 1
ATOM 3761 C CA . ARG B 1 161 ? 14.117 -0.838 -19.797 1 71.81 161 ARG B CA 1
ATOM 3762 C C . ARG B 1 161 ? 15.203 -0.71 -18.734 1 71.81 161 ARG B C 1
ATOM 3764 O O . ARG B 1 161 ? 16.359 -0.395 -19.047 1 71.81 161 ARG B O 1
ATOM 3771 N N . THR B 1 162 ? 14.805 -0.808 -17.547 1 67.25 162 THR B N 1
ATOM 3772 C CA . THR B 1 162 ? 15.758 -0.701 -16.453 1 67.25 162 THR B CA 1
ATOM 3773 C C . THR B 1 162 ? 16.75 -1.863 -16.469 1 67.25 162 THR B C 1
ATOM 3775 O O . THR B 1 162 ? 17.922 -1.691 -16.141 1 67.25 162 THR B O 1
ATOM 3778 N N . GLN B 1 163 ? 16.359 -2.969 -16.703 1 57.56 163 GLN B N 1
ATOM 3779 C CA . GLN B 1 163 ? 17.203 -4.156 -16.766 1 57.56 163 GLN B CA 1
ATOM 3780 C C . GLN B 1 163 ? 18.172 -4.09 -17.938 1 57.56 163 GLN B C 1
ATOM 3782 O O . GLN B 1 163 ? 19.25 -4.68 -17.875 1 57.56 163 GLN B O 1
ATOM 3787 N N . ARG B 1 164 ? 17.875 -3.391 -19.031 1 51.56 164 ARG B N 1
ATOM 3788 C CA . ARG B 1 164 ? 18.781 -3.281 -20.172 1 51.56 164 ARG B CA 1
ATOM 3789 C C . ARG B 1 164 ? 20.016 -2.469 -19.828 1 51.56 164 ARG B C 1
ATOM 3791 O O . ARG B 1 164 ? 21.109 -2.76 -20.312 1 51.56 164 ARG B O 1
ATOM 3798 N N . ASP B 1 165 ? 19.953 -1.365 -19.125 1 44.22 165 ASP B N 1
ATOM 3799 C CA . ASP B 1 165 ? 21.078 -0.45 -18.938 1 44.22 165 ASP B CA 1
ATOM 3800 C C . ASP B 1 165 ? 21.984 -0.929 -17.812 1 44.22 165 ASP B C 1
ATOM 3802 O O . ASP B 1 165 ? 23.062 -0.365 -17.594 1 44.22 165 ASP B O 1
ATOM 3806 N N . ARG B 1 166 ? 21.609 -1.479 -17 1 41 166 ARG B N 1
ATOM 3807 C CA . ARG B 1 166 ? 22.547 -1.9 -15.961 1 41 166 ARG B CA 1
ATOM 3808 C C . ARG B 1 166 ? 22.938 -3.363 -16.141 1 41 166 ARG B C 1
ATOM 3810 O O . ARG B 1 166 ? 22.094 -4.25 -16.094 1 41 166 ARG B O 1
ATOM 3817 N N . PRO B 1 167 ? 24.031 -3.576 -16.891 1 30.14 167 PRO B N 1
ATOM 3818 C CA . PRO B 1 167 ? 24.484 -4.957 -16.719 1 30.14 167 PRO B CA 1
ATOM 3819 C C . PRO B 1 167 ? 24.219 -5.492 -15.305 1 30.14 167 PRO B C 1
ATOM 3821 O O . PRO B 1 167 ? 24.109 -4.715 -14.352 1 30.14 167 PRO B O 1
ATOM 3824 N N . TRP B 1 168 ? 23.453 -6.504 -15.102 1 30.38 168 TRP B N 1
ATOM 3825 C CA . TRP B 1 168 ? 23.484 -7.074 -13.766 1 30.38 168 TRP B CA 1
ATOM 3826 C C . TRP B 1 168 ? 24.734 -6.633 -13.008 1 30.38 168 TRP B C 1
ATOM 3828 O O . TRP B 1 168 ? 25.844 -7.078 -13.312 1 30.38 168 TRP B O 1
ATOM 3838 N N . ILE B 1 169 ? 25.109 -5.461 -13.031 1 29.06 169 ILE B N 1
ATOM 3839 C CA . ILE B 1 169 ? 26.266 -5.188 -12.18 1 29.06 169 ILE B CA 1
ATOM 3840 C C . ILE B 1 169 ? 26.062 -5.859 -10.82 1 29.06 169 ILE B C 1
ATOM 3842 O O . ILE B 1 169 ? 25.125 -5.535 -10.094 1 29.06 169 ILE B O 1
ATOM 3846 N N . ALA B 1 170 ? 26.453 -7.035 -10.68 1 28.34 170 ALA B N 1
ATOM 3847 C CA . ALA B 1 170 ? 26.969 -7.625 -9.445 1 28.34 170 ALA B CA 1
ATOM 3848 C C . ALA B 1 170 ? 27.656 -6.574 -8.578 1 28.34 170 ALA B C 1
ATOM 3850 O O . ALA B 1 170 ? 28.812 -6.227 -8.805 1 28.34 170 ALA B O 1
ATOM 3851 N N . ASN B 1 171 ? 27.172 -5.477 -8.516 1 27.42 171 ASN B N 1
ATOM 3852 C CA . ASN B 1 171 ? 28 -4.473 -7.848 1 27.42 171 ASN B CA 1
ATOM 3853 C C . ASN B 1 171 ? 28.719 -5.055 -6.633 1 27.42 171 ASN B C 1
ATOM 3855 O O . ASN B 1 171 ? 29.438 -4.34 -5.926 1 27.42 171 ASN B O 1
ATOM 3859 N N . ASP B 1 172 ? 28.109 -5.617 -5.578 1 28.66 172 ASP B N 1
ATOM 3860 C CA . ASP B 1 172 ? 29.234 -5.922 -4.707 1 28.66 172 ASP B CA 1
ATOM 3861 C C . ASP B 1 172 ? 30.312 -6.715 -5.449 1 28.66 172 ASP B C 1
ATOM 3863 O O . ASP B 1 172 ? 29.984 -7.648 -6.191 1 28.66 172 ASP B O 1
ATOM 3867 N N . GLU B 1 173 ? 31.5 -6.312 -5.797 1 30.75 173 GLU B N 1
ATOM 3868 C CA . GLU B 1 173 ? 32.812 -6.902 -6.02 1 30.75 173 GLU B CA 1
ATOM 3869 C C . GLU B 1 173 ? 32.875 -8.328 -5.484 1 30.75 173 GLU B C 1
ATOM 3871 O O . GLU B 1 173 ? 33.562 -9.18 -6.047 1 30.75 173 GLU B O 1
ATOM 3876 N N . GLU B 1 174 ? 32.656 -8.594 -4.191 1 31.45 174 GLU B N 1
ATOM 3877 C CA . GLU B 1 174 ? 33.062 -9.875 -3.623 1 31.45 174 GLU B CA 1
ATOM 3878 C C . GLU B 1 174 ? 32.094 -10.977 -3.992 1 31.45 174 GLU B C 1
ATOM 3880 O O . GLU B 1 174 ? 32.375 -12.164 -3.805 1 31.45 174 GLU B O 1
ATOM 3885 N N . VAL B 1 175 ? 30.75 -10.898 -3.789 1 34.22 175 VAL B N 1
ATOM 3886 C CA . VAL B 1 175 ? 30.078 -12.109 -4.25 1 34.22 175 VAL B CA 1
ATOM 3887 C C . VAL B 1 175 ? 29.906 -12.055 -5.766 1 34.22 175 VAL B C 1
ATOM 3889 O O . VAL B 1 175 ? 29.25 -11.141 -6.285 1 34.22 175 VAL B O 1
ATOM 3892 N N . THR B 1 176 ? 30.797 -12.5 -6.754 1 32.19 176 THR B N 1
ATOM 3893 C CA . THR B 1 176 ? 31.078 -12.641 -8.18 1 32.19 176 THR B CA 1
ATOM 3894 C C . THR B 1 176 ? 29.812 -12.992 -8.945 1 32.19 176 THR B C 1
ATOM 3896 O O . THR B 1 176 ? 29.141 -13.984 -8.641 1 32.19 176 THR B O 1
ATOM 3899 N N . PRO B 1 177 ? 28.969 -12.203 -9.578 1 36.72 177 PRO B N 1
ATOM 3900 C CA . PRO B 1 177 ? 28.078 -12.562 -10.68 1 36.72 177 PRO B CA 1
ATOM 3901 C C . PRO B 1 177 ? 28.5 -13.836 -11.398 1 36.72 177 PRO B C 1
ATOM 3903 O O . PRO B 1 177 ? 27.703 -14.453 -12.109 1 36.72 177 PRO B O 1
ATOM 3906 N N . GLU B 1 178 ? 29.734 -13.984 -11.539 1 36.5 178 GLU B N 1
ATOM 3907 C CA . GLU B 1 178 ? 30.312 -15.125 -12.242 1 36.5 178 GLU B CA 1
ATOM 3908 C C . GLU B 1 178 ? 29.797 -16.438 -11.688 1 36.5 178 GLU B C 1
ATOM 3910 O O . GLU B 1 178 ? 29.609 -17.406 -12.43 1 36.5 178 GLU B O 1
ATOM 3915 N N . LYS B 1 179 ? 29.672 -16.391 -10.367 1 40.28 179 LYS B N 1
ATOM 3916 C CA . LYS B 1 179 ? 29.219 -17.672 -9.836 1 40.28 179 LYS B CA 1
ATOM 3917 C C . LYS B 1 179 ? 27.719 -17.844 -10.031 1 40.28 179 LYS B C 1
ATOM 3919 O O . LYS B 1 179 ? 27.234 -18.984 -10.172 1 40.28 179 LYS B O 1
ATOM 3924 N N . GLU B 1 180 ? 26.953 -16.688 -9.797 1 39.75 180 GLU B N 1
ATOM 3925 C CA . GLU B 1 180 ? 25.531 -16.812 -10.062 1 39.75 180 GLU B CA 1
ATOM 3926 C C . GLU B 1 180 ? 25.281 -17.266 -11.5 1 39.75 180 GLU B C 1
ATOM 3928 O O . GLU B 1 180 ? 24.422 -18.125 -11.742 1 39.75 180 GLU B O 1
ATOM 3933 N N . GLU B 1 181 ? 25.875 -16.5 -12.406 1 41.62 181 GLU B N 1
ATOM 3934 C CA . GLU B 1 181 ? 25.812 -16.875 -13.812 1 41.62 181 GLU B CA 1
ATOM 3935 C C . GLU B 1 181 ? 26.391 -18.266 -14.039 1 41.62 181 GLU B C 1
ATOM 3937 O O . GLU B 1 181 ? 25.875 -19.031 -14.875 1 41.62 181 GLU B O 1
ATOM 3942 N N . GLU B 1 182 ? 27.531 -18.453 -13.477 1 43.78 182 GLU B N 1
ATOM 3943 C CA . GLU B 1 182 ? 28.188 -19.734 -13.727 1 43.78 182 GLU B CA 1
ATOM 3944 C C . GLU B 1 182 ? 27.297 -20.891 -13.289 1 43.78 182 GLU B C 1
ATOM 3946 O O . GLU B 1 182 ? 27.203 -21.906 -13.977 1 43.78 182 GLU B O 1
ATOM 3951 N N . ARG B 1 183 ? 26.672 -20.656 -12.156 1 41.34 183 ARG B N 1
ATOM 3952 C CA . ARG B 1 183 ? 25.938 -21.812 -11.68 1 41.34 183 ARG B CA 1
ATOM 3953 C C . ARG B 1 183 ? 24.594 -21.938 -12.406 1 41.34 183 ARG B C 1
ATOM 3955 O O . ARG B 1 183 ? 24.156 -23.062 -12.711 1 41.34 183 ARG B O 1
ATOM 3962 N N . ALA B 1 184 ? 23.875 -20.719 -12.602 1 44.44 184 ALA B N 1
ATOM 3963 C CA . ALA B 1 184 ? 22.719 -20.812 -13.5 1 44.44 184 ALA B CA 1
ATOM 3964 C C . ALA B 1 184 ? 23.109 -21.469 -14.812 1 44.44 184 ALA B C 1
ATOM 3966 O O . ALA B 1 184 ? 22.328 -22.25 -15.383 1 44.44 184 ALA B O 1
ATOM 3967 N N . ARG B 1 185 ? 24.219 -21.125 -15.266 1 45.5 185 ARG B N 1
ATOM 3968 C CA . ARG B 1 185 ? 24.797 -21.797 -16.438 1 45.5 185 ARG B CA 1
ATOM 3969 C C . ARG B 1 185 ? 24.953 -23.281 -16.172 1 45.5 185 ARG B C 1
ATOM 3971 O O . ARG B 1 185 ? 24.719 -24.109 -17.062 1 45.5 185 ARG B O 1
ATOM 3978 N N . LYS B 1 186 ? 25.391 -23.656 -15.016 1 45.44 186 LYS B N 1
ATOM 3979 C CA . LYS B 1 186 ? 25.625 -25.078 -14.766 1 45.44 186 LYS B CA 1
ATOM 3980 C C . LYS B 1 186 ? 24.312 -25.859 -14.742 1 45.44 186 LYS B C 1
ATOM 3982 O O . LYS B 1 186 ? 24.234 -26.984 -15.227 1 45.44 186 LYS B O 1
ATOM 3987 N N . GLU B 1 187 ? 23.344 -25.203 -14.062 1 44.56 187 GLU B N 1
ATOM 3988 C CA . GLU B 1 187 ? 22.062 -25.938 -14.07 1 44.56 187 GLU B CA 1
ATOM 3989 C C . GLU B 1 187 ? 21.484 -26 -15.477 1 44.56 187 GLU B C 1
ATOM 3991 O O . GLU B 1 187 ? 20.844 -26.984 -15.836 1 44.56 187 GLU B O 1
ATOM 3996 N N . ALA B 1 188 ? 21.672 -24.906 -16.297 1 45.03 188 ALA B N 1
ATOM 3997 C CA . ALA B 1 188 ? 21.328 -24.891 -17.719 1 45.03 188 ALA B CA 1
ATOM 3998 C C . ALA B 1 188 ? 22.188 -25.875 -18.516 1 45.03 188 ALA B C 1
ATOM 4000 O O . ALA B 1 188 ? 21.969 -26.078 -19.703 1 45.03 188 ALA B O 1
ATOM 4001 N N . GLU B 1 189 ? 23.234 -26.109 -18.047 1 46.03 189 GLU B N 1
ATOM 4002 C CA . GLU B 1 189 ? 24.078 -27.031 -18.797 1 46.03 189 GLU B CA 1
ATOM 4003 C C . GLU B 1 189 ? 23.344 -28.328 -19.125 1 46.03 189 GLU B C 1
ATOM 4005 O O . GLU B 1 189 ? 23.547 -28.906 -20.203 1 46.03 189 GLU B O 1
ATOM 4010 N N . ASP B 1 190 ? 22.656 -28.875 -18.141 1 45.94 190 ASP B N 1
ATOM 4011 C CA . ASP B 1 190 ? 22.094 -30.172 -18.547 1 45.94 190 ASP B CA 1
ATOM 4012 C C . ASP B 1 190 ? 21.125 -30 -19.719 1 45.94 190 ASP B C 1
ATOM 4014 O O . ASP B 1 190 ? 20.984 -30.922 -20.547 1 45.94 190 ASP B O 1
ATOM 4018 N N . SER B 1 191 ? 20.422 -28.906 -19.734 1 50.62 191 SER B N 1
ATOM 4019 C CA . SER B 1 191 ? 19.453 -28.734 -20.812 1 50.62 191 SER B CA 1
ATOM 4020 C C . SER B 1 191 ? 20.125 -28.234 -22.078 1 50.62 191 SER B C 1
ATOM 4022 O O . SER B 1 191 ? 19.469 -28.016 -23.094 1 50.62 191 SER B O 1
ATOM 4024 N N . LYS B 1 192 ? 21.359 -27.781 -22 1 52.25 192 LYS B N 1
ATOM 4025 C CA . LYS B 1 192 ? 22.109 -27.297 -23.141 1 52.25 192 LYS B CA 1
ATOM 4026 C C . LYS B 1 192 ? 22.094 -28.312 -24.281 1 52.25 192 LYS B C 1
ATOM 4028 O O . LYS B 1 192 ? 22.25 -27.953 -25.453 1 52.25 192 LYS B O 1
ATOM 4033 N N . LYS B 1 193 ? 22.047 -29.594 -23.875 1 57.72 193 LYS B N 1
ATOM 4034 C CA . LYS B 1 193 ? 22.266 -30.516 -25 1 57.72 193 LYS B CA 1
ATOM 4035 C C . LYS B 1 193 ? 21 -30.656 -25.844 1 57.72 193 LYS B C 1
ATOM 4037 O O . LYS B 1 193 ? 21.031 -31.266 -26.906 1 57.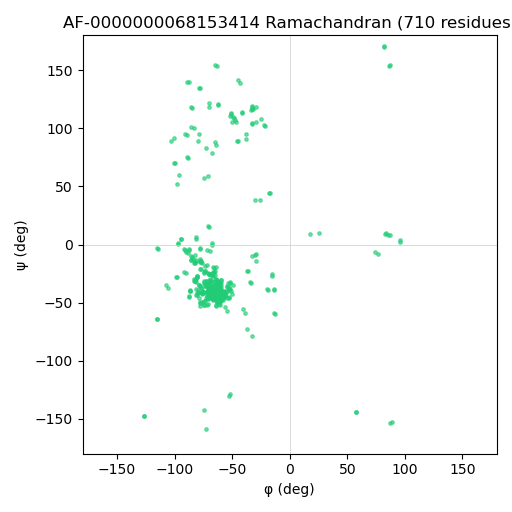72 193 LYS B O 1
ATOM 4042 N N . LYS B 1 194 ? 19.875 -30.188 -25.297 1 67.81 194 LYS B N 1
ATOM 4043 C CA . LYS B 1 194 ? 18.656 -30.422 -26.062 1 67.81 194 LYS B CA 1
ATOM 4044 C C . LYS B 1 194 ? 18.422 -29.297 -27.062 1 67.81 194 LYS B C 1
ATOM 4046 O O . LYS B 1 194 ? 18.812 -28.156 -26.828 1 67.81 194 LYS B O 1
ATOM 4051 N N . SER B 1 195 ? 17.969 -29.609 -28.297 1 78 195 SER B N 1
ATOM 4052 C CA . SER B 1 195 ? 17.656 -28.672 -29.359 1 78 195 SER B CA 1
ATOM 4053 C C . SER B 1 195 ? 16.5 -27.75 -28.969 1 78 195 SER B C 1
ATOM 4055 O O . SER B 1 195 ? 15.734 -28.078 -28.062 1 78 195 SER B O 1
ATOM 4057 N N . LEU B 1 196 ? 16.375 -26.562 -29.484 1 79.81 196 LEU B N 1
ATOM 4058 C CA . LEU B 1 196 ? 15.336 -25.578 -29.234 1 79.81 196 LEU B CA 1
ATOM 4059 C C . LEU B 1 196 ? 13.953 -26.156 -29.469 1 79.81 196 LEU B C 1
ATOM 4061 O O . LEU B 1 196 ? 13 -25.844 -28.75 1 79.81 196 LEU B O 1
ATOM 4065 N N . ARG B 1 197 ? 13.945 -27.016 -30.484 1 82.12 197 ARG B N 1
ATOM 4066 C CA . ARG B 1 197 ? 12.664 -27.641 -30.812 1 82.12 197 ARG B CA 1
ATOM 4067 C C . ARG B 1 197 ? 12.234 -28.609 -29.719 1 82.12 197 ARG B C 1
ATOM 4069 O O . ARG B 1 197 ? 11.062 -28.656 -29.344 1 82.12 197 ARG B O 1
ATOM 4076 N N . GLU B 1 198 ? 13.164 -29.281 -29.234 1 84.31 198 GLU B N 1
ATOM 4077 C CA . GLU B 1 198 ? 12.859 -30.25 -28.172 1 84.31 198 GLU B CA 1
ATOM 4078 C C . GLU B 1 198 ? 12.445 -29.547 -26.891 1 84.31 198 GLU B C 1
ATOM 4080 O O . GLU B 1 198 ? 11.516 -29.984 -26.203 1 84.31 198 GLU B O 1
ATOM 4085 N N . VAL B 1 199 ? 13.078 -28.484 -26.656 1 83.5 199 VAL B N 1
ATOM 4086 C CA . VAL B 1 199 ? 12.766 -27.719 -25.453 1 83.5 199 VAL B CA 1
ATOM 4087 C C . VAL B 1 199 ? 11.398 -27.047 -25.609 1 83.5 199 VAL B C 1
ATOM 4089 O O . VAL B 1 199 ? 10.641 -26.953 -24.641 1 83.5 199 VAL B O 1
ATOM 4092 N N . GLY B 1 200 ? 11.125 -26.703 -26.781 1 82.69 200 GLY B N 1
ATOM 4093 C CA . GLY B 1 200 ? 9.82 -26.125 -27.062 1 82.69 200 GLY B CA 1
ATOM 4094 C C . GLY B 1 200 ? 8.672 -27.078 -26.859 1 82.69 200 GLY B C 1
ATOM 4095 O O . GLY B 1 200 ? 7.66 -26.719 -26.25 1 82.69 200 GLY B O 1
ATOM 4096 N N . TRP B 1 201 ? 8.898 -28.281 -27.359 1 87.81 201 TRP B N 1
ATOM 4097 C CA . TRP B 1 201 ? 7.848 -29.297 -27.219 1 87.81 201 TRP B CA 1
ATOM 4098 C C . TRP B 1 201 ? 7.691 -29.719 -25.75 1 87.81 201 TRP B C 1
ATOM 4100 O O . TRP B 1 201 ? 6.578 -29.969 -25.297 1 87.81 201 TRP B O 1
ATOM 4110 N N . ALA B 1 202 ? 8.797 -29.766 -25.109 1 86.81 202 ALA B N 1
ATOM 4111 C CA . ALA B 1 202 ? 8.742 -30.109 -23.688 1 86.81 202 ALA B CA 1
ATOM 4112 C C . ALA B 1 202 ? 8.031 -29.031 -22.891 1 86.81 202 ALA B C 1
ATOM 4114 O O . ALA B 1 202 ? 7.27 -29.328 -21.969 1 86.81 202 ALA B O 1
ATOM 4115 N N . THR B 1 203 ? 8.297 -27.859 -23.297 1 84.5 203 THR B N 1
ATOM 4116 C CA . THR B 1 203 ? 7.641 -26.734 -22.656 1 84.5 203 THR B CA 1
ATOM 4117 C C . THR B 1 203 ? 6.137 -26.766 -22.922 1 84.5 203 THR B C 1
ATOM 4119 O O . THR B 1 203 ? 5.34 -26.562 -22 1 84.5 203 THR B O 1
ATOM 4122 N N . ALA B 1 204 ? 5.77 -27.047 -24.094 1 86.31 204 ALA B N 1
ATOM 4123 C CA . ALA B 1 204 ? 4.355 -27.141 -24.453 1 86.31 204 ALA B CA 1
ATOM 4124 C C . ALA B 1 204 ? 3.672 -28.297 -23.703 1 86.31 204 ALA B C 1
ATOM 4126 O O . ALA B 1 204 ? 2.512 -28.172 -23.297 1 86.31 204 ALA B O 1
ATOM 4127 N N . GLY B 1 205 ? 4.371 -29.375 -23.641 1 90.12 205 GLY B N 1
ATOM 4128 C CA . GLY B 1 205 ? 3.848 -30.5 -22.891 1 90.12 205 GLY B CA 1
ATOM 4129 C C . GLY B 1 205 ? 3.598 -30.188 -21.438 1 90.12 205 GLY B C 1
ATOM 4130 O O . GLY B 1 205 ? 2.543 -30.531 -20.891 1 90.12 205 GLY B O 1
ATOM 4131 N N . CYS B 1 206 ? 4.531 -29.547 -20.781 1 89.62 206 CYS B N 1
ATOM 4132 C CA . CYS B 1 206 ? 4.371 -29.125 -19.406 1 89.62 206 CYS B CA 1
ATOM 4133 C C . CYS B 1 206 ? 3.225 -28.125 -19.25 1 89.62 206 CYS B C 1
ATOM 4135 O O . CYS B 1 206 ? 2.457 -28.188 -18.297 1 89.62 206 CYS B O 1
ATOM 4137 N N . GLY B 1 207 ? 3.141 -27.266 -20.188 1 88.12 207 GLY B N 1
ATOM 4138 C CA . GLY B 1 207 ? 2.047 -26.312 -20.188 1 88.12 207 GLY B CA 1
ATOM 4139 C C . GLY B 1 207 ? 0.681 -26.969 -20.266 1 88.12 207 GLY B C 1
ATOM 4140 O O . GLY B 1 207 ? -0.248 -26.562 -19.562 1 88.12 207 GLY B O 1
ATOM 4141 N N . ALA B 1 208 ? 0.567 -27.984 -21.094 1 90.81 208 ALA B N 1
ATOM 4142 C CA . ALA B 1 208 ? -0.688 -28.719 -21.234 1 90.81 208 ALA B CA 1
ATOM 4143 C C . ALA B 1 208 ? -1.073 -29.391 -19.938 1 90.81 208 ALA B C 1
ATOM 4145 O O . ALA B 1 208 ? -2.246 -29.406 -19.547 1 90.81 208 ALA B O 1
ATOM 4146 N N . VAL B 1 209 ? -0.08 -29.953 -19.312 1 92.56 209 VAL B N 1
ATOM 4147 C CA . VAL B 1 209 ? -0.32 -30.609 -18.031 1 92.56 209 VAL B CA 1
ATOM 4148 C C . VAL B 1 209 ? -0.824 -29.594 -17.016 1 92.56 209 VAL B C 1
ATOM 4150 O O . VAL B 1 209 ? -1.756 -29.875 -16.25 1 92.56 209 VAL B O 1
ATOM 4153 N N . ILE B 1 210 ? -0.293 -28.422 -17.047 1 90.5 210 ILE B N 1
ATOM 4154 C CA . ILE B 1 210 ? -0.651 -27.375 -16.094 1 90.5 210 ILE B CA 1
ATOM 4155 C C . ILE B 1 210 ? -2.078 -26.906 -16.359 1 90.5 210 ILE B C 1
ATOM 4157 O O . ILE B 1 210 ? -2.85 -26.688 -15.414 1 90.5 210 ILE B O 1
ATOM 4161 N N . ILE B 1 211 ? -2.424 -26.828 -17.578 1 89.12 211 ILE B N 1
ATOM 4162 C CA . ILE B 1 211 ? -3.762 -26.375 -17.938 1 89.12 211 ILE B CA 1
ATOM 4163 C C . ILE B 1 211 ? -4.801 -27.391 -17.469 1 89.12 211 ILE B C 1
ATOM 4165 O O . ILE B 1 211 ? -5.797 -27.016 -16.844 1 89.12 211 ILE B O 1
ATOM 4169 N N . VAL B 1 212 ? -4.547 -28.625 -17.734 1 92.56 212 VAL B N 1
ATOM 4170 C CA . VAL B 1 212 ? -5.469 -29.688 -17.328 1 92.56 212 VAL B CA 1
ATOM 4171 C C . VAL B 1 212 ? -5.523 -29.75 -15.805 1 92.56 212 VAL B C 1
ATOM 4173 O O . VAL B 1 212 ? -6.605 -29.875 -15.219 1 92.56 212 VAL B O 1
ATOM 4176 N N . ALA B 1 213 ? -4.402 -29.719 -15.195 1 93.56 213 ALA B N 1
ATOM 4177 C CA . ALA B 1 213 ? -4.344 -29.734 -13.734 1 93.56 213 ALA B CA 1
ATOM 4178 C C . ALA B 1 213 ? -5.039 -28.516 -13.133 1 93.56 213 ALA B C 1
ATOM 4180 O O . ALA B 1 213 ? -5.691 -28.625 -12.094 1 93.56 213 ALA B O 1
ATOM 4181 N N . GLY B 1 214 ? -4.84 -27.406 -13.773 1 91.06 214 GLY B N 1
ATOM 4182 C CA . GLY B 1 214 ? -5.531 -26.203 -13.328 1 91.06 214 GLY B CA 1
ATOM 4183 C C . GLY B 1 214 ? -7.043 -26.344 -13.367 1 91.06 214 GLY B C 1
ATOM 4184 O O . GLY B 1 214 ? -7.734 -25.875 -12.469 1 91.06 214 GLY B O 1
ATOM 4185 N N . TYR B 1 215 ? -7.512 -26.969 -14.414 1 90.94 215 TYR B N 1
ATOM 4186 C CA . TYR B 1 215 ? -8.945 -27.234 -14.531 1 90.94 215 TYR B CA 1
ATOM 4187 C C . TYR B 1 215 ? -9.422 -28.125 -13.383 1 90.94 215 TYR B C 1
ATOM 4189 O O . TYR B 1 215 ? -10.445 -27.844 -12.758 1 90.94 215 TYR B O 1
ATOM 4197 N N . LEU B 1 216 ? -8.672 -29.109 -13.141 1 93.31 216 LEU B N 1
ATOM 4198 C CA . LEU B 1 216 ? -9.039 -30.031 -12.07 1 93.31 216 LEU B CA 1
ATOM 4199 C C . LEU B 1 216 ? -8.977 -29.344 -10.711 1 93.31 216 LEU B C 1
ATOM 4201 O O . LEU B 1 216 ? -9.812 -29.609 -9.844 1 93.31 216 LEU B O 1
ATOM 4205 N N . LEU B 1 217 ? -8.031 -28.469 -10.531 1 93.38 217 LEU B N 1
ATOM 4206 C CA . LEU B 1 217 ? -7.93 -27.719 -9.289 1 93.38 217 LEU B CA 1
ATOM 4207 C C . LEU B 1 217 ? -9.148 -26.812 -9.102 1 93.38 217 LEU B C 1
ATOM 4209 O O . LEU B 1 217 ? -9.695 -26.734 -8 1 93.38 217 LEU B O 1
ATOM 4213 N N . SER B 1 218 ? -9.5 -26.172 -10.141 1 91.31 218 SER B N 1
ATOM 4214 C CA . SER B 1 218 ? -10.641 -25.266 -10.102 1 91.31 218 SER B CA 1
ATOM 4215 C C . SER B 1 218 ? -11.93 -26 -9.742 1 91.31 218 SER B C 1
ATOM 4217 O O . SER B 1 218 ? -12.633 -25.609 -8.812 1 91.31 218 SER B O 1
ATOM 4219 N N . ARG B 1 219 ? -12.164 -27.094 -10.414 1 91.69 219 ARG B N 1
ATOM 4220 C CA . ARG B 1 219 ? -13.414 -27.828 -10.227 1 91.69 219 ARG B CA 1
ATOM 4221 C C . ARG B 1 219 ? -13.438 -28.531 -8.875 1 91.69 219 ARG B C 1
ATOM 4223 O O . ARG B 1 219 ? -14.461 -28.516 -8.18 1 91.69 219 ARG B O 1
ATOM 4230 N N . SER B 1 220 ? -12.391 -29.109 -8.586 1 93.44 220 SER B N 1
ATOM 4231 C CA . SER B 1 220 ? -12.328 -29.781 -7.285 1 93.44 220 SER B CA 1
ATOM 4232 C C . SER B 1 220 ? -12.336 -28.766 -6.145 1 93.44 220 SER B C 1
ATOM 4234 O O . SER B 1 220 ? -12.922 -29.016 -5.09 1 93.44 220 SER B O 1
ATOM 4236 N N . GLY B 1 221 ? -11.656 -27.641 -6.359 1 92.75 221 GLY B N 1
ATOM 4237 C CA . GLY B 1 221 ? -11.688 -26.578 -5.363 1 92.75 221 GLY B CA 1
ATOM 4238 C C . GLY B 1 221 ? -13.086 -26.078 -5.086 1 92.75 221 GLY B C 1
ATOM 4239 O O . GLY B 1 221 ? -13.453 -25.828 -3.93 1 92.75 221 GLY B O 1
ATOM 4240 N N . ASP B 1 222 ? -13.805 -25.906 -6.105 1 90.5 222 ASP B N 1
ATOM 4241 C CA . ASP B 1 222 ? -15.188 -25.469 -5.988 1 90.5 222 ASP B CA 1
ATOM 4242 C C . ASP B 1 222 ? -16.031 -26.484 -5.223 1 90.5 222 ASP B C 1
ATOM 4244 O O . ASP B 1 222 ? -16.828 -26.109 -4.367 1 90.5 222 ASP B O 1
ATOM 4248 N N . ALA B 1 223 ? -15.867 -27.719 -5.547 1 91.56 223 ALA B N 1
ATOM 4249 C CA . ALA B 1 223 ? -16.609 -28.781 -4.891 1 91.56 223 ALA B CA 1
ATOM 4250 C C . ALA B 1 223 ? -16.25 -28.875 -3.408 1 91.56 223 ALA B C 1
ATOM 4252 O O . ALA B 1 223 ? -17.125 -29.094 -2.564 1 91.56 223 ALA B O 1
ATOM 4253 N N . ILE B 1 224 ? -15 -28.703 -3.104 1 92.25 224 ILE B N 1
ATOM 4254 C CA . ILE B 1 224 ? -14.547 -28.734 -1.718 1 92.25 224 ILE B CA 1
ATOM 4255 C C . ILE B 1 224 ? -15.141 -27.547 -0.956 1 92.25 224 ILE B C 1
ATOM 4257 O O . ILE B 1 224 ? -15.547 -27.688 0.199 1 92.25 224 ILE B O 1
ATOM 4261 N N . ALA B 1 225 ? -15.172 -26.391 -1.6 1 91.12 225 ALA B N 1
ATOM 4262 C CA . ALA B 1 225 ? -15.758 -25.203 -0.991 1 91.12 225 ALA B CA 1
ATOM 4263 C C . ALA B 1 225 ? -17.219 -25.438 -0.623 1 91.12 225 ALA B C 1
ATOM 4265 O O . ALA B 1 225 ? -17.656 -25.078 0.471 1 91.12 225 ALA B O 1
ATOM 4266 N N . GLU B 1 226 ? -17.953 -26.062 -1.48 1 88.5 226 GLU B N 1
ATOM 4267 C CA . GLU B 1 226 ? -19.375 -26.344 -1.262 1 88.5 226 GLU B CA 1
ATOM 4268 C C . GLU B 1 226 ? -19.578 -27.422 -0.193 1 88.5 226 GLU B C 1
ATOM 4270 O O . GLU B 1 226 ? -20.453 -27.297 0.665 1 88.5 226 GLU B O 1
ATOM 4275 N N . ALA B 1 227 ? -18.766 -28.359 -0.248 1 90.06 227 ALA B N 1
ATOM 4276 C CA . ALA B 1 227 ? -18.922 -29.5 0.659 1 90.06 227 ALA B CA 1
ATOM 4277 C C . ALA B 1 227 ? -18.531 -29.109 2.084 1 90.06 227 ALA B C 1
ATOM 4279 O O . ALA B 1 227 ? -19.141 -29.594 3.049 1 90.06 227 ALA B O 1
ATOM 4280 N N . THR B 1 228 ? -17.531 -28.266 2.289 1 90.62 228 THR B N 1
ATOM 4281 C CA . THR B 1 228 ? -17.031 -27.906 3.611 1 90.62 228 THR B CA 1
ATOM 4282 C C . THR B 1 228 ? -17.766 -26.688 4.156 1 90.62 228 THR B C 1
ATOM 4284 O O . THR B 1 228 ? -17.734 -26.422 5.359 1 90.62 228 THR B O 1
ATOM 4287 N N . GLY B 1 229 ? -18.312 -25.859 3.26 1 88.69 229 GLY B N 1
ATOM 4288 C CA . GLY B 1 229 ? -18.984 -24.625 3.672 1 88.69 229 GLY B CA 1
ATOM 4289 C C . GLY B 1 229 ? -18.016 -23.484 3.896 1 88.69 229 GLY B C 1
ATOM 4290 O O . GLY B 1 229 ? -18.406 -22.422 4.41 1 88.69 229 GLY B O 1
ATOM 4291 N N . LEU B 1 230 ? -16.812 -23.703 3.514 1 90.06 230 LEU B N 1
ATOM 4292 C CA . LEU B 1 230 ? -15.812 -22.672 3.734 1 90.06 230 LEU B CA 1
ATOM 4293 C C . LEU B 1 230 ? -15.93 -21.562 2.693 1 90.06 230 LEU B C 1
ATOM 4295 O O . LEU B 1 230 ? -15.406 -20.469 2.889 1 90.06 230 LEU B O 1
ATOM 4299 N N . GLY B 1 231 ? -16.656 -21.828 1.666 1 89.5 231 GLY B N 1
ATOM 4300 C CA . GLY B 1 231 ? -16.875 -20.812 0.643 1 89.5 231 GLY B CA 1
ATOM 4301 C C . GLY B 1 231 ? -15.781 -20.797 -0.413 1 89.5 231 GLY B C 1
ATOM 4302 O O . GLY B 1 231 ? -14.648 -21.219 -0.153 1 89.5 231 GLY B O 1
ATOM 4303 N N . GLN B 1 232 ? -16.094 -20.359 -1.511 1 89.75 232 GLN B N 1
ATOM 4304 C CA . GLN B 1 232 ? -15.188 -20.312 -2.654 1 89.75 232 GLN B CA 1
ATOM 4305 C C . GLN B 1 232 ? -14.07 -19.297 -2.436 1 89.75 232 GLN B C 1
ATOM 4307 O O . GLN B 1 232 ? -12.938 -19.5 -2.881 1 89.75 232 GLN B O 1
ATOM 4312 N N . SER B 1 233 ? -14.391 -18.266 -1.708 1 90.94 233 SER B N 1
ATOM 4313 C CA . SER B 1 233 ? -13.398 -17.234 -1.456 1 90.94 233 SER B CA 1
ATOM 4314 C C . SER B 1 233 ? -12.258 -17.75 -0.595 1 90.94 233 SER B C 1
ATOM 4316 O O . SER B 1 233 ? -11.086 -17.578 -0.932 1 90.94 233 SER B O 1
ATOM 4318 N N . PHE B 1 234 ? -12.609 -18.422 0.41 1 92.94 234 PHE B N 1
ATOM 4319 C CA . PHE B 1 234 ? -11.594 -18.906 1.336 1 92.94 234 PHE B CA 1
ATOM 4320 C C . PHE B 1 234 ? -10.797 -20.047 0.71 1 92.94 234 PHE B C 1
ATOM 4322 O O . PHE B 1 234 ? -9.57 -20.094 0.818 1 92.94 234 PHE B O 1
ATOM 4329 N N . ILE B 1 235 ? -11.461 -21.016 0.092 1 92.31 235 ILE B N 1
ATOM 4330 C CA . ILE B 1 235 ? -10.789 -22.125 -0.559 1 92.31 235 ILE B CA 1
ATOM 4331 C C . ILE B 1 235 ? -9.867 -21.609 -1.662 1 92.31 235 ILE B C 1
ATOM 4333 O O . ILE B 1 235 ? -8.766 -22.125 -1.858 1 92.31 235 ILE B O 1
ATOM 4337 N N . GLY B 1 236 ? -10.258 -20.625 -2.369 1 93 236 GLY B N 1
ATOM 4338 C CA . GLY B 1 236 ? -9.422 -20 -3.381 1 93 236 GLY B CA 1
ATOM 4339 C C . GLY B 1 236 ? -8.188 -19.328 -2.803 1 93 236 GLY B C 1
ATOM 4340 O O . GLY B 1 236 ? -7.078 -19.516 -3.295 1 93 236 GLY B O 1
ATOM 4341 N N . ALA B 1 237 ? -8.414 -18.594 -1.742 1 93.25 237 ALA B N 1
ATOM 4342 C CA . ALA B 1 237 ? -7.359 -17.766 -1.164 1 93.25 237 ALA B CA 1
ATOM 4343 C C . ALA B 1 237 ? -6.332 -18.625 -0.429 1 93.25 237 ALA B C 1
ATOM 4345 O O . ALA B 1 237 ? -5.184 -18.203 -0.242 1 93.25 237 ALA B O 1
ATOM 4346 N N . VAL B 1 238 ? -6.719 -19.812 -0.021 1 93.56 238 VAL B N 1
ATOM 4347 C CA . VAL B 1 238 ? -5.816 -20.609 0.816 1 93.56 238 VAL B CA 1
ATOM 4348 C C . VAL B 1 238 ? -5.402 -21.875 0.077 1 93.56 238 VAL B C 1
ATOM 4350 O O . VAL B 1 238 ? -4.262 -21.984 -0.38 1 93.56 238 VAL B O 1
ATOM 4353 N N . LEU B 1 239 ? -6.418 -22.781 -0.206 1 93.81 239 LEU B N 1
ATOM 4354 C CA . LEU B 1 239 ? -6.113 -24.109 -0.74 1 93.81 239 LEU B CA 1
ATOM 4355 C C . LEU B 1 239 ? -5.625 -24.016 -2.182 1 93.81 239 LEU B C 1
ATOM 4357 O O . LEU B 1 239 ? -4.566 -24.547 -2.521 1 93.81 239 LEU B O 1
ATOM 4361 N N . VAL B 1 240 ? -6.363 -23.344 -3 1 94.25 240 VAL B N 1
ATOM 4362 C CA . VAL B 1 240 ? -6.004 -23.234 -4.41 1 94.25 240 VAL B CA 1
ATOM 4363 C C . VAL B 1 240 ? -4.727 -22.406 -4.555 1 94.25 240 VAL B C 1
ATOM 4365 O O . VAL B 1 240 ? -3.855 -22.734 -5.363 1 94.25 240 VAL B O 1
ATOM 4368 N N . ALA B 1 241 ? -4.648 -21.328 -3.752 1 93.81 241 ALA B N 1
ATOM 4369 C CA . ALA B 1 241 ? -3.453 -20.5 -3.764 1 93.81 241 ALA B CA 1
ATOM 4370 C C . ALA B 1 241 ? -2.209 -21.312 -3.416 1 93.81 241 ALA B C 1
ATOM 4372 O O . ALA B 1 241 ? -1.159 -21.141 -4.043 1 93.81 241 ALA B O 1
ATOM 4373 N N . ILE B 1 242 ? -2.307 -22.188 -2.465 1 92.88 242 ILE B N 1
ATOM 4374 C CA . ILE B 1 242 ? -1.191 -23.047 -2.072 1 92.88 242 ILE B CA 1
ATOM 4375 C C . ILE B 1 242 ? -0.804 -23.953 -3.234 1 92.88 242 ILE B C 1
ATOM 4377 O O . ILE B 1 242 ? 0.375 -24.078 -3.572 1 92.88 242 ILE B O 1
ATOM 4381 N N . ALA B 1 243 ? -1.775 -24.547 -3.838 1 93.88 243 ALA B N 1
ATOM 4382 C CA . ALA B 1 243 ? -1.545 -25.516 -4.914 1 93.88 243 ALA B CA 1
ATOM 4383 C C . ALA B 1 243 ? -0.862 -24.859 -6.105 1 93.88 243 ALA B C 1
ATOM 4385 O O . ALA B 1 243 ? 0.054 -25.422 -6.703 1 93.88 243 ALA B O 1
ATOM 4386 N N . THR B 1 244 ? -1.262 -23.609 -6.441 1 92.5 244 THR B N 1
ATOM 4387 C CA . THR B 1 244 ? -0.739 -22.938 -7.629 1 92.5 244 THR B CA 1
ATOM 4388 C C . THR B 1 244 ? 0.613 -22.297 -7.336 1 92.5 244 THR B C 1
ATOM 4390 O O . THR B 1 244 ? 1.343 -21.922 -8.258 1 92.5 244 THR B O 1
ATOM 4393 N N . SER B 1 245 ? 0.981 -22.156 -6.066 1 91.5 245 SER B N 1
ATOM 4394 C CA . SER B 1 245 ? 2.227 -21.484 -5.707 1 91.5 245 SER B CA 1
ATOM 4395 C C . SER B 1 245 ? 3.346 -22.5 -5.457 1 91.5 245 SER B C 1
ATOM 4397 O O . SER B 1 245 ? 4.469 -22.109 -5.129 1 91.5 245 SER B O 1
ATOM 4399 N N . LEU B 1 246 ? 3.08 -23.828 -5.605 1 89.81 246 LEU B N 1
ATOM 4400 C CA . LEU B 1 246 ? 4.051 -24.875 -5.305 1 89.81 246 LEU B CA 1
ATOM 4401 C C . LEU B 1 246 ? 5.258 -24.766 -6.23 1 89.81 246 LEU B C 1
ATOM 4403 O O . LEU B 1 246 ? 6.398 -24.953 -5.793 1 89.81 246 LEU B O 1
ATOM 4407 N N . PRO B 1 247 ? 5.09 -24.531 -7.531 1 85.38 247 PRO B N 1
ATOM 4408 C CA . PRO B 1 247 ? 6.258 -24.328 -8.391 1 85.38 247 PRO B CA 1
ATOM 4409 C C . PRO B 1 247 ? 7.176 -23.219 -7.891 1 85.38 247 PRO B C 1
ATOM 4411 O O . PRO B 1 247 ? 8.398 -23.359 -7.926 1 85.38 247 PRO B O 1
ATOM 4414 N N . GLU B 1 248 ? 6.609 -22.125 -7.418 1 85.94 248 GLU B N 1
ATOM 4415 C CA . GLU B 1 248 ? 7.391 -21.016 -6.891 1 85.94 248 GLU B CA 1
ATOM 4416 C C . GLU B 1 248 ? 8.141 -21.422 -5.625 1 85.94 248 GLU B C 1
ATOM 4418 O O . GLU B 1 248 ? 9.258 -20.938 -5.379 1 85.94 248 GLU B O 1
ATOM 4423 N N . VAL B 1 249 ? 7.488 -22.266 -4.797 1 87.56 249 VAL B N 1
ATOM 4424 C CA . VAL B 1 249 ? 8.172 -22.75 -3.6 1 87.56 249 VAL B CA 1
ATOM 4425 C C . VAL B 1 249 ? 9.484 -23.422 -3.992 1 87.56 249 VAL B C 1
ATOM 4427 O O . VAL B 1 249 ? 10.531 -23.141 -3.412 1 87.56 249 VAL B O 1
ATOM 4430 N N . SER B 1 250 ? 9.508 -24.219 -4.969 1 86 250 SER B N 1
ATOM 4431 C CA . SER B 1 250 ? 10.688 -24.953 -5.406 1 86 250 SER B CA 1
ATOM 4432 C C . SER B 1 250 ? 11.75 -24.016 -5.973 1 86 250 SER B C 1
ATOM 4434 O O . SER B 1 250 ? 12.938 -24.156 -5.66 1 86 250 SER B O 1
ATOM 4436 N N . THR B 1 251 ? 11.312 -23.078 -6.762 1 79.44 251 THR B N 1
ATOM 4437 C CA . THR B 1 251 ? 12.25 -22.156 -7.395 1 79.44 251 THR B CA 1
ATOM 4438 C C . THR B 1 251 ? 12.875 -21.219 -6.363 1 79.44 251 THR B C 1
ATOM 4440 O O . THR B 1 251 ? 14.07 -20.938 -6.406 1 79.44 251 THR B O 1
ATOM 4443 N N . VAL B 1 252 ? 12.023 -20.75 -5.465 1 83.19 252 VAL B N 1
ATOM 4444 C CA . VAL B 1 252 ? 12.508 -19.828 -4.445 1 83.19 252 VAL B CA 1
ATOM 4445 C C . VAL B 1 252 ? 13.492 -20.531 -3.523 1 83.19 252 VAL B C 1
ATOM 4447 O O . VAL B 1 252 ? 14.555 -20 -3.203 1 83.19 252 VAL B O 1
ATOM 4450 N N . PHE B 1 253 ? 13.188 -21.75 -3.137 1 84.94 253 PHE B N 1
ATOM 4451 C CA . PHE B 1 253 ? 14.07 -22.484 -2.232 1 84.94 253 PHE B CA 1
ATOM 4452 C C . PHE B 1 253 ? 15.375 -22.859 -2.926 1 84.94 253 PHE B C 1
ATOM 4454 O O . PHE B 1 253 ? 16.453 -22.781 -2.322 1 84.94 253 PHE B O 1
ATOM 4461 N N . SER B 1 254 ? 15.32 -23.172 -4.168 1 78.31 254 SER B N 1
ATOM 4462 C CA . SER B 1 254 ? 16.531 -23.5 -4.93 1 78.31 254 SER B CA 1
ATOM 4463 C C . SER B 1 254 ? 17.406 -22.266 -5.113 1 78.31 254 SER B C 1
ATOM 4465 O O . SER B 1 254 ? 18.625 -22.344 -4.914 1 78.31 254 SER B O 1
ATOM 4467 N N . ALA B 1 255 ? 16.797 -21.172 -5.488 1 75.69 255 ALA B N 1
ATOM 4468 C CA . ALA B 1 255 ? 17.547 -19.938 -5.684 1 75.69 255 ALA B CA 1
ATOM 4469 C C . ALA B 1 255 ? 18.156 -19.453 -4.375 1 75.69 255 ALA B C 1
ATOM 4471 O O . ALA B 1 255 ? 19.312 -19.016 -4.344 1 75.69 255 ALA B O 1
ATOM 4472 N N . THR B 1 256 ? 17.375 -19.547 -3.328 1 78.69 256 THR B N 1
ATOM 4473 C CA . THR B 1 256 ? 17.859 -19.094 -2.025 1 78.69 256 THR B CA 1
ATOM 4474 C C . THR B 1 256 ? 19 -19.984 -1.536 1 78.69 256 THR B C 1
ATOM 4476 O O . THR B 1 256 ? 19.984 -19.5 -0.979 1 78.69 256 THR B O 1
ATOM 4479 N N . ARG B 1 257 ? 18.938 -21.297 -1.812 1 80.44 257 ARG B N 1
ATOM 4480 C CA . ARG B 1 257 ? 20 -22.219 -1.433 1 80.44 257 ARG B CA 1
ATOM 4481 C C . ARG B 1 257 ? 21.266 -21.953 -2.225 1 80.44 257 ARG B C 1
ATOM 4483 O O . ARG B 1 257 ? 22.375 -22.141 -1.715 1 80.44 257 ARG B O 1
ATOM 4490 N N . ALA B 1 258 ? 21.062 -21.406 -3.33 1 74 258 ALA B N 1
ATOM 4491 C CA . ALA B 1 258 ? 22.203 -21.078 -4.195 1 74 258 ALA B CA 1
ATOM 4492 C C . ALA B 1 258 ? 22.734 -19.672 -3.896 1 74 258 ALA B C 1
ATOM 4494 O O . ALA B 1 258 ? 23.672 -19.219 -4.543 1 74 258 ALA B O 1
ATOM 4495 N N . GLY B 1 259 ? 22.047 -19 -3.068 1 73.69 259 GLY B N 1
ATOM 4496 C CA . GLY B 1 259 ? 22.469 -17.656 -2.682 1 73.69 259 GLY B CA 1
ATOM 4497 C C . GLY B 1 259 ? 22 -16.578 -3.633 1 73.69 259 GLY B C 1
ATOM 4498 O O . GLY B 1 259 ? 22.516 -15.461 -3.615 1 73.69 259 GLY B O 1
ATOM 4499 N N . LEU B 1 260 ? 21.203 -16.969 -4.484 1 74.44 260 LEU B N 1
ATOM 4500 C CA . LEU B 1 260 ? 20.672 -16.016 -5.457 1 74.44 260 LEU B CA 1
ATOM 4501 C C . LEU B 1 260 ? 19.406 -15.344 -4.93 1 74.44 260 LEU B C 1
ATOM 4503 O O . LEU B 1 260 ? 18.328 -15.523 -5.488 1 74.44 260 LEU B O 1
ATOM 4507 N N . TYR B 1 261 ? 19.594 -14.469 -4.051 1 75.62 261 TYR B N 1
ATOM 4508 C CA . TYR B 1 261 ? 18.484 -13.875 -3.328 1 75.62 261 TYR B CA 1
ATOM 4509 C C . TYR B 1 261 ? 17.734 -12.867 -4.199 1 75.62 261 TYR B C 1
ATOM 4511 O O . TYR B 1 261 ? 16.5 -12.812 -4.184 1 75.62 261 TYR B O 1
ATOM 4519 N N . THR B 1 262 ? 18.469 -12.102 -4.934 1 76.12 262 THR B N 1
ATOM 4520 C CA . THR B 1 262 ? 17.859 -11.125 -5.828 1 76.12 262 THR B CA 1
ATOM 4521 C C . THR B 1 262 ? 16.984 -11.82 -6.871 1 76.12 262 THR B C 1
ATOM 4523 O O . THR B 1 262 ? 15.898 -11.336 -7.203 1 76.12 262 THR B O 1
ATOM 4526 N N . MET B 1 263 ? 17.516 -12.938 -7.25 1 75.12 263 MET B N 1
ATOM 4527 C CA . MET B 1 263 ? 16.75 -13.695 -8.234 1 75.12 263 MET B CA 1
ATOM 4528 C C . MET B 1 263 ? 15.461 -14.25 -7.621 1 75.12 263 MET B C 1
ATOM 4530 O O . MET B 1 263 ? 14.406 -14.234 -8.258 1 75.12 263 MET B O 1
ATOM 4534 N N . ALA B 1 264 ? 15.562 -14.758 -6.418 1 79.56 264 ALA B N 1
ATOM 4535 C CA . ALA B 1 264 ? 14.398 -15.297 -5.715 1 79.56 264 ALA B CA 1
ATOM 4536 C C . ALA B 1 264 ? 13.328 -14.227 -5.52 1 79.56 264 ALA B C 1
ATOM 4538 O O . ALA B 1 264 ? 12.148 -14.461 -5.773 1 79.56 264 ALA B O 1
ATOM 4539 N N . MET B 1 265 ? 13.758 -13.07 -5.168 1 84.25 265 MET B N 1
ATOM 4540 C CA . MET B 1 265 ? 12.828 -11.961 -4.926 1 84.25 265 MET B CA 1
ATOM 4541 C C . MET B 1 265 ? 12.211 -11.477 -6.23 1 84.25 265 MET B C 1
ATOM 4543 O O . MET B 1 265 ? 11.008 -11.219 -6.297 1 84.25 265 MET B O 1
ATOM 4547 N N . SER B 1 266 ? 13.031 -11.367 -7.16 1 80.88 266 SER B N 1
ATOM 4548 C CA . SER B 1 266 ? 12.555 -10.898 -8.453 1 80.88 266 SER B CA 1
ATOM 4549 C C . SER B 1 266 ? 11.57 -11.883 -9.07 1 80.88 266 SER B C 1
ATOM 4551 O O . SER B 1 266 ? 10.625 -11.484 -9.75 1 80.88 266 SER B O 1
ATOM 4553 N N . ASP B 1 267 ? 11.844 -13.109 -8.836 1 80.5 267 ASP B N 1
ATOM 4554 C CA . ASP B 1 267 ? 10.938 -14.141 -9.344 1 80.5 267 ASP B CA 1
ATOM 4555 C C . ASP B 1 267 ? 9.555 -14 -8.719 1 80.5 267 ASP B C 1
ATOM 4557 O O . ASP B 1 267 ? 8.547 -14 -9.43 1 80.5 267 ASP B O 1
ATOM 4561 N N . ILE B 1 268 ? 9.5 -13.828 -7.465 1 87.44 268 ILE B N 1
ATOM 4562 C CA . ILE B 1 268 ? 8.227 -13.75 -6.746 1 87.44 268 ILE B CA 1
ATOM 4563 C C . ILE B 1 268 ? 7.527 -12.438 -7.086 1 87.44 268 ILE B C 1
ATOM 4565 O O . ILE B 1 268 ? 6.348 -12.43 -7.441 1 87.44 268 ILE B O 1
ATOM 4569 N N . PHE B 1 269 ? 8.227 -11.352 -7.062 1 88.88 269 PHE B N 1
ATOM 4570 C CA . PHE B 1 269 ? 7.613 -10.055 -7.309 1 88.88 269 PHE B CA 1
ATOM 4571 C C . PHE B 1 269 ? 7.219 -9.914 -8.773 1 88.88 269 PHE B C 1
ATOM 4573 O O . PHE B 1 269 ? 6.176 -9.328 -9.086 1 88.88 269 PHE B O 1
ATOM 4580 N N . GLY B 1 270 ? 8.078 -10.445 -9.641 1 84.94 270 GLY B N 1
ATOM 4581 C CA . GLY B 1 270 ? 7.73 -10.453 -11.055 1 84.94 270 GLY B CA 1
ATOM 4582 C C . GLY B 1 270 ? 6.48 -11.258 -11.352 1 84.94 270 GLY B C 1
ATOM 4583 O O . GLY B 1 270 ? 5.609 -10.805 -12.102 1 84.94 270 GLY B O 1
ATOM 4584 N N . THR B 1 271 ? 6.453 -12.383 -10.758 1 87.62 271 THR B N 1
ATOM 4585 C CA . THR B 1 271 ? 5.289 -13.234 -10.938 1 87.62 271 THR B CA 1
ATOM 4586 C C . THR B 1 271 ? 4.031 -12.562 -10.391 1 87.62 271 THR B C 1
ATOM 4588 O O . THR B 1 271 ? 2.955 -12.68 -10.984 1 87.62 271 THR B O 1
ATOM 4591 N N . ASN B 1 272 ? 4.152 -11.867 -9.328 1 93.12 272 ASN B N 1
ATOM 4592 C CA . ASN B 1 272 ? 3.012 -11.18 -8.727 1 93.12 272 ASN B CA 1
ATOM 4593 C C . ASN B 1 272 ? 2.461 -10.094 -9.648 1 93.12 272 ASN B C 1
ATOM 4595 O O . ASN B 1 272 ? 1.252 -9.867 -9.695 1 93.12 272 ASN B O 1
ATOM 4599 N N . LEU B 1 273 ? 3.326 -9.461 -10.359 1 91.62 273 LEU B N 1
ATOM 4600 C CA . LEU B 1 273 ? 2.873 -8.438 -11.305 1 91.62 273 LEU B CA 1
ATOM 4601 C C . LEU B 1 273 ? 2.035 -9.062 -12.414 1 91.62 273 LEU B C 1
ATOM 4603 O O . LEU B 1 273 ? 0.983 -8.531 -12.773 1 91.62 273 LEU B O 1
ATOM 4607 N N . ILE B 1 274 ? 2.498 -10.148 -12.836 1 89.06 274 ILE B N 1
ATOM 4608 C CA . ILE B 1 274 ? 1.785 -10.844 -13.898 1 89.06 274 ILE B CA 1
ATOM 4609 C C . ILE B 1 274 ? 0.466 -11.398 -13.367 1 89.06 274 ILE B C 1
ATOM 4611 O O . ILE B 1 274 ? -0.573 -11.281 -14.023 1 89.06 274 ILE B O 1
ATOM 4615 N N . ASP B 1 275 ? 0.509 -11.977 -12.211 1 92.88 275 ASP B N 1
ATOM 4616 C CA . ASP B 1 275 ? -0.694 -12.531 -11.594 1 92.88 275 ASP B CA 1
ATOM 4617 C C . ASP B 1 275 ? -1.775 -11.461 -11.445 1 92.88 275 ASP B C 1
ATOM 4619 O O . ASP B 1 275 ? -2.959 -11.734 -11.664 1 92.88 275 ASP B O 1
ATOM 4623 N N . LEU B 1 276 ? -1.373 -10.305 -11.07 1 93.38 276 LEU B N 1
ATOM 4624 C CA . LEU B 1 276 ? -2.342 -9.227 -10.898 1 93.38 276 LEU B CA 1
ATOM 4625 C C . LEU B 1 276 ? -2.975 -8.852 -12.234 1 93.38 276 LEU B C 1
ATOM 4627 O O . LEU B 1 276 ? -4.156 -8.5 -12.289 1 93.38 276 LEU B O 1
ATOM 4631 N N . SER B 1 277 ? -2.23 -8.977 -13.281 1 88.94 277 SER B N 1
ATOM 4632 C CA . SER B 1 277 ? -2.768 -8.688 -14.609 1 88.94 277 SER B CA 1
ATOM 4633 C C . SER B 1 277 ? -3.787 -9.734 -15.031 1 88.94 277 SER B C 1
ATOM 4635 O O . SER B 1 277 ? -4.66 -9.469 -15.859 1 88.94 277 SER B O 1
ATOM 4637 N N . LEU B 1 278 ? -3.645 -10.883 -14.477 1 90.31 278 LEU B N 1
ATOM 4638 C CA . LEU B 1 278 ? -4.578 -11.953 -14.812 1 90.31 278 LEU B CA 1
ATOM 4639 C C . LEU B 1 278 ? -5.984 -11.617 -14.32 1 90.31 278 LEU B C 1
ATOM 4641 O O . LEU B 1 278 ? -6.969 -12.172 -14.812 1 90.31 278 LEU B O 1
ATOM 4645 N N . LEU B 1 279 ? -6.051 -10.742 -13.297 1 90.25 279 LEU B N 1
ATOM 4646 C CA . LEU B 1 279 ? -7.367 -10.328 -12.828 1 90.25 279 LEU B CA 1
ATOM 4647 C C . LEU B 1 279 ? -8.164 -9.664 -13.945 1 90.25 279 LEU B C 1
ATOM 4649 O O . LEU B 1 279 ? -9.391 -9.781 -14 1 90.25 279 LEU B O 1
ATOM 4653 N N . PHE B 1 280 ? -7.426 -9.031 -14.828 1 86.69 280 PHE B N 1
ATOM 4654 C CA . PHE B 1 280 ? -8.062 -8.438 -16 1 86.69 280 PHE B CA 1
ATOM 4655 C C . PHE B 1 280 ? -8.625 -9.523 -16.906 1 86.69 280 PHE B C 1
ATOM 4657 O O . PHE B 1 280 ? -9.758 -9.414 -17.391 1 86.69 280 PHE B O 1
ATOM 4664 N N . ILE B 1 281 ? -7.855 -10.492 -17.141 1 84.81 281 ILE B N 1
ATOM 4665 C CA . ILE B 1 281 ? -8.266 -11.594 -18 1 84.81 281 ILE B CA 1
ATOM 4666 C C . ILE B 1 281 ? -9.461 -12.32 -17.375 1 84.81 281 ILE B C 1
ATOM 4668 O O . ILE B 1 281 ? -10.414 -12.664 -18.078 1 84.81 281 ILE B O 1
ATOM 4672 N N . ILE B 1 282 ? -9.422 -12.516 -16.109 1 85.88 282 ILE B N 1
ATOM 4673 C CA . ILE B 1 282 ? -10.492 -13.188 -15.383 1 85.88 282 ILE B CA 1
ATOM 4674 C C . ILE B 1 282 ? -11.773 -12.352 -15.461 1 85.88 282 ILE B C 1
ATOM 4676 O O . ILE B 1 282 ? -12.867 -12.898 -15.609 1 85.88 282 ILE B O 1
ATOM 4680 N N . ASP B 1 283 ? -11.609 -11.07 -15.336 1 82.5 283 ASP B N 1
ATOM 4681 C CA . ASP B 1 283 ? -12.766 -10.188 -15.398 1 82.5 283 ASP B CA 1
ATOM 4682 C C . ASP B 1 283 ? -13.414 -10.227 -16.781 1 82.5 283 ASP B C 1
ATOM 4684 O O . ASP B 1 283 ? -14.641 -10.242 -16.891 1 82.5 283 ASP B O 1
ATOM 4688 N N . VAL B 1 284 ? -12.641 -10.242 -17.844 1 80.06 284 VAL B N 1
ATOM 4689 C CA . VAL B 1 284 ? -13.133 -10.242 -19.219 1 80.06 284 VAL B CA 1
ATOM 4690 C C . VAL B 1 284 ? -13.781 -11.586 -19.531 1 80.06 284 VAL B C 1
ATOM 4692 O O . VAL B 1 284 ? -14.789 -11.648 -20.234 1 80.06 284 VAL B O 1
ATOM 4695 N N . THR B 1 285 ? -13.273 -12.633 -18.969 1 81.75 285 THR B N 1
ATOM 4696 C CA . THR B 1 285 ? -13.781 -13.961 -19.266 1 81.75 285 THR B CA 1
ATOM 4697 C C . THR B 1 285 ? -15.023 -14.273 -18.438 1 81.75 285 THR B C 1
ATOM 4699 O O . THR B 1 285 ? -15.82 -15.141 -18.797 1 81.75 285 THR B O 1
ATOM 4702 N N . GLY B 1 286 ? -15.125 -13.688 -17.188 1 75.44 286 GLY B N 1
ATOM 4703 C CA . GLY B 1 286 ? -16.266 -13.93 -16.328 1 75.44 286 GLY B CA 1
ATOM 4704 C C . GLY B 1 286 ? -17.562 -13.344 -16.859 1 75.44 286 GLY B C 1
ATOM 4705 O O . GLY B 1 286 ? -18.641 -13.695 -16.406 1 75.44 286 GLY B O 1
ATOM 4706 N N . GLY B 1 287 ? -17.609 -12.656 -18.047 1 65 287 GLY B N 1
ATOM 4707 C CA . GLY B 1 287 ? -18.812 -12.195 -18.719 1 65 287 GLY B CA 1
ATOM 4708 C C . GLY B 1 287 ? -19.25 -10.812 -18.266 1 65 287 GLY B C 1
ATOM 4709 O O . GLY B 1 287 ? -18.422 -10.008 -17.828 1 65 287 GLY B O 1
ATOM 4710 N N . ALA B 1 288 ? -20.672 -10.492 -18.359 1 53.19 288 ALA B N 1
ATOM 4711 C CA . ALA B 1 288 ? -21.328 -9.188 -18.281 1 53.19 288 ALA B CA 1
ATOM 4712 C C . ALA B 1 288 ? -21.172 -8.578 -16.891 1 53.19 288 ALA B C 1
ATOM 4714 O O . ALA B 1 288 ? -21.109 -7.359 -16.75 1 53.19 288 ALA B O 1
ATOM 4715 N N . ASP B 1 289 ? -21.25 -9.484 -15.828 1 56.06 289 ASP B N 1
ATOM 4716 C CA . ASP B 1 289 ? -21.172 -8.891 -14.492 1 56.06 289 ASP B CA 1
ATOM 4717 C C . ASP B 1 289 ? -19.719 -8.844 -14.008 1 56.06 289 ASP B C 1
ATOM 4719 O O . ASP B 1 289 ? -19.031 -9.875 -13.969 1 56.06 289 ASP B O 1
ATOM 4723 N N . ALA B 1 290 ? -19.109 -7.695 -14.242 1 58.78 290 ALA B N 1
ATOM 4724 C CA . ALA B 1 290 ? -17.719 -7.488 -13.828 1 58.78 290 ALA B CA 1
ATOM 4725 C C . ALA B 1 290 ? -17.422 -8.258 -12.547 1 58.78 290 ALA B C 1
ATOM 4727 O O . ALA B 1 290 ? -18.125 -8.109 -11.547 1 58.78 290 ALA B O 1
ATOM 4728 N N . VAL B 1 291 ? -16.609 -9.516 -12.68 1 62.25 291 VAL B N 1
ATOM 4729 C CA . VAL B 1 291 ? -16.219 -10.406 -11.594 1 62.25 291 VAL B CA 1
ATOM 4730 C C . VAL B 1 291 ? -15.891 -9.594 -10.344 1 62.25 291 VAL B C 1
ATOM 4732 O O . VAL B 1 291 ? -16.234 -9.992 -9.227 1 62.25 291 VAL B O 1
ATOM 4735 N N . MET B 1 292 ? -15.57 -8.367 -10.648 1 65.44 292 MET B N 1
ATOM 4736 C CA . MET B 1 292 ? -15.133 -7.555 -9.516 1 65.44 292 MET B CA 1
ATOM 4737 C C . MET B 1 292 ? -16.328 -6.938 -8.797 1 65.44 292 MET B C 1
ATOM 4739 O O . MET B 1 292 ? -16.203 -6.492 -7.652 1 65.44 292 MET B O 1
ATOM 4743 N N . ASN B 1 293 ? -17.438 -7.059 -9.43 1 64.75 293 ASN B N 1
ATOM 4744 C CA . ASN B 1 293 ? -18.641 -6.562 -8.781 1 64.75 293 ASN B CA 1
ATOM 4745 C C . ASN B 1 293 ? -19.094 -7.484 -7.648 1 64.75 293 ASN B C 1
ATOM 4747 O O . ASN B 1 293 ? -19.797 -7.055 -6.734 1 64.75 293 ASN B O 1
ATOM 4751 N N . GLY B 1 294 ? -18.672 -8.758 -7.762 1 68.56 294 GLY B N 1
ATOM 4752 C CA . GLY B 1 294 ? -19 -9.703 -6.715 1 68.56 294 GLY B CA 1
ATOM 4753 C C . GLY B 1 294 ? -17.984 -9.727 -5.586 1 68.56 294 GLY B C 1
ATOM 4754 O O . GLY B 1 294 ? -18.219 -10.352 -4.547 1 68.56 294 GLY B O 1
ATOM 4755 N N . ALA B 1 295 ? -16.906 -8.922 -5.816 1 77.81 295 ALA B N 1
ATOM 4756 C CA . ALA B 1 295 ? -15.867 -8.875 -4.789 1 77.81 295 ALA B CA 1
ATOM 4757 C C . ALA B 1 295 ? -16.297 -7.992 -3.619 1 77.81 295 ALA B C 1
ATOM 4759 O O . ALA B 1 295 ? -16.906 -6.941 -3.818 1 77.81 295 ALA B O 1
ATOM 4760 N N . GLY B 1 296 ? -16.078 -8.484 -2.383 1 85.88 296 GLY B N 1
ATOM 4761 C CA . GLY B 1 296 ? -16.5 -7.77 -1.189 1 85.88 296 GLY B CA 1
ATOM 4762 C C . GLY B 1 296 ? -15.375 -7.551 -0.194 1 85.88 296 GLY B C 1
ATOM 4763 O O . GLY B 1 296 ? -14.227 -7.348 -0.585 1 85.88 296 GLY B O 1
ATOM 4764 N N . ARG B 1 297 ? -15.758 -7.562 0.997 1 86.69 297 ARG B N 1
ATOM 4765 C CA . ARG B 1 297 ? -14.844 -7.262 2.098 1 86.69 297 ARG B CA 1
ATOM 4766 C C . ARG B 1 297 ? -13.719 -8.289 2.176 1 86.69 297 ARG B C 1
ATOM 4768 O O . ARG B 1 297 ? -12.586 -7.945 2.512 1 86.69 297 ARG B O 1
ATOM 4775 N N . PHE B 1 298 ? -14.086 -9.531 1.83 1 89.81 298 PHE B N 1
ATOM 4776 C CA . PHE B 1 298 ? -13.102 -10.602 1.885 1 89.81 298 PHE B CA 1
ATOM 4777 C C . PHE B 1 298 ? -11.953 -10.328 0.918 1 89.81 298 PHE B C 1
ATOM 4779 O O . PHE B 1 298 ? -10.781 -10.383 1.304 1 89.81 298 PHE B O 1
ATOM 4786 N N . GLU B 1 299 ? -12.273 -10 -0.285 1 91.12 299 GLU B N 1
ATOM 4787 C CA . GLU B 1 299 ? -11.281 -9.758 -1.329 1 91.12 299 GLU B CA 1
ATOM 4788 C C . GLU B 1 299 ? -10.477 -8.5 -1.041 1 91.12 299 GLU B C 1
ATOM 4790 O O . GLU B 1 299 ? -9.273 -8.453 -1.299 1 91.12 299 GLU B O 1
ATOM 4795 N N . ALA B 1 300 ? -11.172 -7.492 -0.586 1 91.31 300 ALA B N 1
ATOM 4796 C CA . ALA B 1 300 ? -10.484 -6.25 -0.237 1 91.31 300 ALA B CA 1
ATOM 4797 C C . ALA B 1 300 ? -9.445 -6.488 0.851 1 91.31 300 ALA B C 1
ATOM 4799 O O . ALA B 1 300 ? -8.32 -5.988 0.762 1 91.31 300 ALA B O 1
ATOM 4800 N N . PHE B 1 301 ? -9.836 -7.223 1.819 1 92.88 301 PHE B N 1
ATOM 4801 C CA . PHE B 1 301 ? -8.914 -7.527 2.914 1 92.88 301 PHE B CA 1
ATOM 4802 C C . PHE B 1 301 ? -7.75 -8.375 2.424 1 92.88 301 PHE B C 1
ATOM 4804 O O . PHE B 1 301 ? -6.609 -8.172 2.848 1 92.88 301 PHE B O 1
ATOM 4811 N N . ALA B 1 302 ? -8.055 -9.328 1.602 1 94.31 302 ALA B N 1
ATOM 4812 C CA . ALA B 1 302 ? -6.996 -10.156 1.035 1 94.31 302 ALA B CA 1
ATOM 4813 C C . ALA B 1 302 ? -5.961 -9.305 0.308 1 94.31 302 ALA B C 1
ATOM 4815 O O . ALA B 1 302 ? -4.758 -9.539 0.436 1 94.31 302 ALA B O 1
ATOM 4816 N N . ALA B 1 303 ? -6.414 -8.32 -0.472 1 95 303 ALA B N 1
ATOM 4817 C CA . ALA B 1 303 ? -5.516 -7.402 -1.168 1 95 303 ALA B CA 1
ATOM 4818 C C . ALA B 1 303 ? -4.676 -6.602 -0.178 1 95 303 ALA B C 1
ATOM 4820 O O . ALA B 1 303 ? -3.488 -6.371 -0.406 1 95 303 ALA B O 1
ATOM 4821 N N . LEU B 1 304 ? -5.281 -6.227 0.898 1 95.56 304 LEU B N 1
ATOM 4822 C CA . LEU B 1 304 ? -4.598 -5.418 1.902 1 95.56 304 LEU B CA 1
ATOM 4823 C C . LEU B 1 304 ? -3.533 -6.238 2.625 1 95.56 304 LEU B C 1
ATOM 4825 O O . LEU B 1 304 ? -2.48 -5.711 2.992 1 95.56 304 LEU B O 1
ATOM 4829 N N . ILE B 1 305 ? -3.783 -7.531 2.865 1 95.62 305 ILE B N 1
ATOM 4830 C CA . ILE B 1 305 ? -2.77 -8.406 3.441 1 95.62 305 ILE B CA 1
ATOM 4831 C C . ILE B 1 305 ? -1.546 -8.445 2.527 1 95.62 305 ILE B C 1
ATOM 4833 O O . ILE B 1 305 ? -0.409 -8.367 3 1 95.62 305 ILE B O 1
ATOM 4837 N N . ALA B 1 306 ? -1.838 -8.57 1.27 1 96.19 306 ALA B N 1
ATOM 4838 C CA . ALA B 1 306 ? -0.751 -8.633 0.295 1 96.19 306 ALA B CA 1
ATOM 4839 C C . ALA B 1 306 ? 0.071 -7.344 0.307 1 96.19 306 ALA B C 1
ATOM 4841 O O . ALA B 1 306 ? 1.301 -7.387 0.227 1 96.19 306 ALA B O 1
ATOM 4842 N N . ILE B 1 307 ? -0.572 -6.191 0.428 1 96.25 307 ILE B N 1
ATOM 4843 C CA . ILE B 1 307 ? 0.125 -4.914 0.522 1 96.25 307 ILE B CA 1
ATOM 4844 C C . ILE B 1 307 ? 0.967 -4.879 1.796 1 96.25 307 ILE B C 1
ATOM 4846 O O . ILE B 1 307 ? 2.135 -4.48 1.765 1 96.25 307 ILE B O 1
ATOM 4850 N N . THR B 1 308 ? 0.344 -5.324 2.881 1 96.06 308 THR B N 1
ATOM 4851 C CA . THR B 1 308 ? 0.974 -5.262 4.195 1 96.06 308 THR B CA 1
ATOM 4852 C C . THR B 1 308 ? 2.24 -6.113 4.23 1 96.06 308 THR B C 1
ATOM 4854 O O . THR B 1 308 ? 3.297 -5.645 4.656 1 96.06 308 THR B O 1
ATOM 4857 N N . VAL B 1 309 ? 2.176 -7.344 3.766 1 95.12 309 VAL B N 1
ATOM 4858 C CA . VAL B 1 309 ? 3.332 -8.234 3.814 1 95.12 309 VAL B CA 1
ATOM 4859 C C . VAL B 1 309 ? 4.422 -7.715 2.883 1 95.12 309 VAL B C 1
ATOM 4861 O O . VAL B 1 309 ? 5.613 -7.84 3.18 1 95.12 309 VAL B O 1
ATOM 4864 N N . THR B 1 310 ? 4.043 -7.148 1.751 1 93.06 310 THR B N 1
ATOM 4865 C CA . THR B 1 310 ? 5.016 -6.578 0.828 1 93.06 310 THR B CA 1
ATOM 4866 C C . THR B 1 310 ? 5.723 -5.383 1.46 1 93.06 310 THR B C 1
ATOM 4868 O O . THR B 1 310 ? 6.941 -5.234 1.335 1 93.06 310 THR B O 1
ATOM 4871 N N . ALA B 1 311 ? 4.922 -4.523 2.129 1 93.5 311 ALA B N 1
ATOM 4872 C CA . ALA B 1 311 ? 5.5 -3.361 2.803 1 93.5 311 ALA B CA 1
ATOM 4873 C C . ALA B 1 311 ? 6.496 -3.789 3.875 1 93.5 311 ALA B C 1
ATOM 4875 O O . ALA B 1 311 ? 7.578 -3.207 3.992 1 93.5 311 ALA B O 1
ATOM 4876 N N . ILE B 1 312 ? 6.16 -4.805 4.652 1 92.5 312 ILE B N 1
ATOM 4877 C CA . ILE B 1 312 ? 7.051 -5.309 5.691 1 92.5 312 ILE B CA 1
ATOM 4878 C C . ILE B 1 312 ? 8.336 -5.828 5.062 1 92.5 312 ILE B C 1
ATOM 4880 O O . ILE B 1 312 ? 9.438 -5.555 5.562 1 92.5 312 ILE B O 1
ATOM 4884 N N . PHE B 1 313 ? 8.156 -6.559 3.986 1 87.56 313 PHE B N 1
ATOM 4885 C CA . PHE B 1 313 ? 9.32 -7.082 3.287 1 87.56 313 PHE B CA 1
ATOM 4886 C C . PHE B 1 313 ? 10.219 -5.949 2.801 1 87.56 313 PHE B C 1
ATOM 4888 O O . PHE B 1 313 ? 11.438 -6.016 2.934 1 87.56 313 PHE B O 1
ATOM 4895 N N . PHE B 1 314 ? 9.594 -4.883 2.334 1 83.88 314 PHE B N 1
ATOM 4896 C CA . PHE B 1 314 ? 10.32 -3.721 1.838 1 83.88 314 PHE B CA 1
ATOM 4897 C C . PHE B 1 314 ? 11.07 -3.029 2.969 1 83.88 314 PHE B C 1
ATOM 4899 O O . PHE B 1 314 ? 12.234 -2.65 2.809 1 83.88 314 PHE B O 1
ATOM 4906 N N . ILE B 1 315 ? 10.43 -2.814 4.039 1 87 315 ILE B N 1
ATOM 4907 C CA . ILE B 1 315 ? 11.039 -2.188 5.207 1 87 315 ILE B CA 1
ATOM 4908 C C . ILE B 1 315 ? 12.25 -3 5.656 1 87 315 ILE B C 1
ATOM 4910 O O . ILE B 1 315 ? 13.305 -2.438 5.969 1 87 315 ILE B O 1
ATOM 4914 N N . GLY B 1 316 ? 12.117 -4.316 5.645 1 83.19 316 GLY B N 1
ATOM 4915 C CA . GLY B 1 316 ? 13.219 -5.188 6.004 1 83.19 316 GLY B CA 1
ATOM 4916 C C . GLY B 1 316 ? 14.398 -5.082 5.051 1 83.19 316 GLY B C 1
ATOM 4917 O O . GLY B 1 316 ? 15.555 -5.094 5.477 1 83.19 316 GLY B O 1
ATOM 4918 N N . LEU B 1 317 ? 14.141 -4.938 3.779 1 78.44 317 LEU B N 1
ATOM 4919 C CA . LEU B 1 317 ? 15.188 -4.844 2.764 1 78.44 317 LEU B CA 1
ATOM 4920 C C . LEU B 1 317 ? 15.969 -3.547 2.91 1 78.44 317 LEU B C 1
ATOM 4922 O O . LEU B 1 317 ? 17.188 -3.535 2.75 1 78.44 317 LEU B O 1
ATOM 4926 N N . VAL B 1 318 ? 15.297 -2.447 3.207 1 76.5 318 VAL B N 1
ATOM 4927 C CA . VAL B 1 318 ? 15.922 -1.134 3.289 1 76.5 318 VAL B CA 1
ATOM 4928 C C . VAL B 1 318 ? 16.703 -1.018 4.598 1 76.5 318 VAL B C 1
ATOM 4930 O O . VAL B 1 318 ? 17.781 -0.424 4.633 1 76.5 318 VAL B O 1
ATOM 4933 N N . GLU B 1 319 ? 16.141 -1.471 5.637 1 75 319 GLU B N 1
ATOM 4934 C CA . GLU B 1 319 ? 16.797 -1.397 6.938 1 75 319 GLU B CA 1
ATOM 4935 C C . GLU B 1 319 ? 18.094 -2.191 6.949 1 75 319 GLU B C 1
ATOM 4937 O O . GLU B 1 319 ? 19.062 -1.812 7.625 1 75 319 GLU B O 1
ATOM 4942 N N . ARG B 1 320 ? 18.031 -3.281 6.297 1 61.75 320 ARG B N 1
ATOM 4943 C CA . ARG B 1 320 ? 19.203 -4.156 6.246 1 61.75 320 ARG B CA 1
ATOM 4944 C C . ARG B 1 320 ? 20.359 -3.471 5.539 1 61.75 320 ARG B C 1
ATOM 4946 O O . ARG B 1 320 ? 21.531 -3.748 5.84 1 61.75 320 ARG B O 1
ATOM 4953 N N . ARG B 1 321 ? 20.078 -2.789 4.594 1 54.72 321 ARG B N 1
ATOM 4954 C CA . ARG B 1 321 ? 21.141 -2.057 3.922 1 54.72 321 ARG B CA 1
ATOM 4955 C C . ARG B 1 321 ? 21.953 -1.228 4.914 1 54.72 321 ARG B C 1
ATOM 4957 O O . ARG B 1 321 ? 23.172 -1.111 4.785 1 54.72 321 ARG B O 1
ATOM 4964 N N . ASP B 1 322 ? 21.266 -0.683 5.848 1 49.59 322 ASP B N 1
ATOM 4965 C CA . ASP B 1 322 ? 21.984 0.184 6.777 1 49.59 322 ASP B CA 1
ATOM 4966 C C . ASP B 1 322 ? 22.375 -0.574 8.047 1 49.59 322 ASP B C 1
ATOM 4968 O O . ASP B 1 322 ? 22.688 0.037 9.062 1 49.59 322 ASP B O 1
ATOM 4972 N N . ARG B 1 323 ? 23.156 -1.638 7.902 1 48.91 323 ARG B N 1
ATOM 4973 C CA . ARG B 1 323 ? 23.766 -2.479 8.93 1 48.91 323 ARG B CA 1
ATOM 4974 C C . ARG B 1 323 ? 23.078 -2.277 10.273 1 48.91 323 ARG B C 1
ATOM 4976 O O . ARG B 1 323 ? 23.641 -2.596 11.32 1 48.91 323 ARG B O 1
ATOM 4983 N N . THR B 1 324 ? 22.047 -1.614 10.281 1 45.75 324 THR B N 1
ATOM 4984 C CA . THR B 1 324 ? 21.703 -1.284 11.656 1 45.75 324 THR B CA 1
ATOM 4985 C C . THR B 1 324 ? 21.141 -2.508 12.383 1 45.75 324 THR B C 1
ATOM 4987 O O . THR B 1 324 ? 21.094 -3.6 11.812 1 45.75 324 THR B O 1
ATOM 4990 N N . ILE B 1 325 ? 20.047 -2.416 13.352 1 44.56 325 ILE B N 1
ATOM 4991 C CA . ILE B 1 325 ? 19.734 -3.137 14.586 1 44.56 325 ILE B CA 1
ATOM 4992 C C . ILE B 1 325 ? 18.953 -4.406 14.25 1 44.56 325 ILE B C 1
ATOM 4994 O O . ILE B 1 325 ? 19.047 -5.41 14.961 1 44.56 325 ILE B O 1
ATOM 4998 N N . LEU B 1 326 ? 18.078 -4.418 13.375 1 46.19 326 LEU B N 1
ATOM 4999 C CA . LEU B 1 326 ? 17.203 -5.59 13.461 1 46.19 326 LEU B CA 1
ATOM 5000 C C . LEU B 1 326 ? 17.812 -6.766 12.703 1 46.19 326 LEU B C 1
ATOM 5002 O O . LEU B 1 326 ? 18.188 -6.629 11.539 1 46.19 326 LEU B O 1
ATOM 5006 N N . ARG B 1 327 ? 18.391 -7.66 13.414 1 44.03 327 ARG B N 1
ATOM 5007 C CA . ARG B 1 327 ? 18.938 -8.906 12.883 1 44.03 327 ARG B CA 1
ATOM 5008 C C . ARG B 1 327 ? 17.953 -9.555 11.906 1 44.03 327 ARG B C 1
ATOM 5010 O O . ARG B 1 327 ? 16.75 -9.312 11.969 1 44.03 327 ARG B O 1
ATOM 5017 N N . MET B 1 328 ? 18.484 -10.234 10.672 1 48.09 328 MET B N 1
ATOM 5018 C CA . MET B 1 328 ? 18.016 -10.914 9.469 1 48.09 328 MET B CA 1
ATOM 5019 C C . MET B 1 328 ? 16.719 -11.672 9.734 1 48.09 328 MET B C 1
ATOM 5021 O O . MET B 1 328 ? 15.859 -11.781 8.852 1 48.09 328 MET B O 1
ATOM 5025 N N . GLY B 1 329 ? 16.188 -11.883 10.883 1 56.91 329 GLY B N 1
ATOM 5026 C CA . GLY B 1 329 ? 15.188 -12.867 11.242 1 56.91 329 GLY B CA 1
ATOM 5027 C C . GLY B 1 329 ? 13.875 -12.25 11.695 1 56.91 329 GLY B C 1
ATOM 5028 O O . GLY B 1 329 ? 12.812 -12.859 11.547 1 56.91 329 GLY B O 1
ATOM 5029 N N . TYR B 1 330 ? 13.953 -11.023 11.719 1 68.25 330 TYR B N 1
ATOM 5030 C CA . TYR B 1 330 ? 12.758 -10.469 12.352 1 68.25 330 TYR B CA 1
ATOM 5031 C C . TYR B 1 330 ? 11.758 -9.992 11.312 1 68.25 330 TYR B C 1
ATOM 5033 O O . TYR B 1 330 ? 10.547 -10.078 11.516 1 68.25 330 TYR B O 1
ATOM 5041 N N . ASP B 1 331 ? 12.281 -9.609 10.18 1 78.94 331 ASP B N 1
ATOM 5042 C CA . ASP B 1 331 ? 11.375 -9.164 9.125 1 78.94 331 ASP B CA 1
ATOM 5043 C C . ASP B 1 331 ? 10.609 -10.344 8.531 1 78.94 331 ASP B C 1
ATOM 5045 O O . ASP B 1 331 ? 9.398 -10.25 8.305 1 78.94 331 ASP B O 1
ATOM 5049 N N . SER B 1 332 ? 11.359 -11.461 8.352 1 83.38 332 SER B N 1
ATOM 5050 C CA . SER B 1 332 ? 10.719 -12.664 7.82 1 83.38 332 SER B CA 1
ATOM 5051 C C . SER B 1 332 ? 9.664 -13.203 8.789 1 83.38 332 SER B C 1
ATOM 5053 O O . SER B 1 332 ? 8.602 -13.656 8.367 1 83.38 332 SER B O 1
ATOM 5055 N N . PHE B 1 333 ? 9.977 -13.086 10.008 1 85.81 333 PHE B N 1
ATOM 5056 C CA . PHE B 1 333 ? 9.023 -13.523 11.023 1 85.81 333 PHE B CA 1
ATOM 5057 C C . PHE B 1 333 ? 7.785 -12.633 11.016 1 85.81 333 PHE B C 1
ATOM 5059 O O . PHE B 1 333 ? 6.664 -13.117 11.172 1 85.81 333 PHE B O 1
ATOM 5066 N N . ALA B 1 334 ? 8.07 -11.367 10.844 1 89.69 334 ALA B N 1
ATOM 5067 C CA . ALA B 1 334 ? 6.949 -10.43 10.805 1 89.69 334 ALA B CA 1
ATOM 5068 C C . ALA B 1 334 ? 6.039 -10.711 9.617 1 89.69 334 ALA B C 1
ATOM 5070 O O . ALA B 1 334 ? 4.812 -10.703 9.742 1 89.69 334 ALA B O 1
ATOM 5071 N N . VAL B 1 335 ? 6.652 -11 8.516 1 91.88 335 VAL B N 1
ATOM 5072 C CA . VAL B 1 335 ? 5.891 -11.297 7.305 1 91.88 335 VAL B CA 1
ATOM 5073 C C . VAL B 1 335 ? 5.043 -12.547 7.523 1 91.88 335 VAL B C 1
ATOM 5075 O O . VAL B 1 335 ? 3.844 -12.555 7.234 1 91.88 335 VAL B O 1
ATOM 5078 N N . LEU B 1 336 ? 5.621 -13.617 8.102 1 92.25 336 LEU B N 1
ATOM 5079 C CA . LEU B 1 336 ? 4.93 -14.883 8.312 1 92.25 336 LEU B CA 1
ATOM 5080 C C . LEU B 1 336 ? 3.814 -14.719 9.344 1 92.25 336 LEU B C 1
ATOM 5082 O O . LEU B 1 336 ? 2.717 -15.25 9.172 1 92.25 336 LEU B O 1
ATOM 5086 N N . SER B 1 337 ? 4.07 -13.977 10.359 1 93.5 337 SER B N 1
ATOM 5087 C CA . SER B 1 337 ? 3.074 -13.742 11.398 1 93.5 337 SER B CA 1
ATOM 5088 C C . SER B 1 337 ? 1.875 -12.977 10.859 1 93.5 337 SER B C 1
ATOM 5090 O O . SER B 1 337 ? 0.728 -13.312 11.156 1 93.5 337 SER B O 1
ATOM 5092 N N . VAL B 1 338 ? 2.158 -11.961 10.109 1 92.88 338 VAL B N 1
ATOM 5093 C CA . VAL B 1 338 ? 1.092 -11.148 9.539 1 92.88 338 VAL B CA 1
ATOM 5094 C C . VAL B 1 338 ? 0.286 -11.977 8.539 1 92.88 338 VAL B C 1
ATOM 5096 O O . VAL B 1 338 ? -0.941 -11.875 8.484 1 92.88 338 VAL B O 1
ATOM 5099 N N . TYR B 1 339 ? 0.956 -12.797 7.75 1 94.19 339 TYR B N 1
ATOM 5100 C CA . TYR B 1 339 ? 0.263 -13.656 6.797 1 94.19 339 TYR B CA 1
ATOM 5101 C C . TYR B 1 339 ? -0.678 -14.617 7.512 1 94.19 339 TYR B C 1
ATOM 5103 O O . TYR B 1 339 ? -1.855 -14.719 7.16 1 94.19 339 TYR B O 1
ATOM 5111 N N . LEU B 1 340 ? -0.196 -15.25 8.531 1 94.25 340 LEU B N 1
ATOM 5112 C CA . LEU B 1 340 ? -0.995 -16.219 9.266 1 94.25 340 LEU B CA 1
ATOM 5113 C C . LEU B 1 340 ? -2.148 -15.539 9.992 1 94.25 340 LEU B C 1
ATOM 5115 O O . LEU B 1 340 ? -3.271 -16.047 10 1 94.25 340 LEU B O 1
ATOM 5119 N N . ALA B 1 341 ? -1.845 -14.422 10.594 1 92.5 341 ALA B N 1
ATOM 5120 C CA . ALA B 1 341 ? -2.904 -13.656 11.242 1 92.5 341 ALA B CA 1
ATOM 5121 C C . ALA B 1 341 ? -3.961 -13.211 10.242 1 92.5 341 ALA B C 1
ATOM 5123 O O . ALA B 1 341 ? -5.156 -13.203 10.547 1 92.5 341 ALA B O 1
ATOM 5124 N N . GLY B 1 342 ? -3.49 -12.828 9.062 1 92.69 342 GLY B N 1
ATOM 5125 C CA . GLY B 1 342 ? -4.414 -12.445 8 1 92.69 342 GLY B CA 1
ATOM 5126 C C . GLY B 1 342 ? -5.336 -13.57 7.582 1 92.69 342 GLY B C 1
ATOM 5127 O O . GLY B 1 342 ? -6.52 -13.352 7.316 1 92.69 342 GLY B O 1
ATOM 5128 N N . LEU B 1 343 ? -4.812 -14.797 7.551 1 92.88 343 LEU B N 1
ATOM 5129 C CA . LEU B 1 343 ? -5.625 -15.953 7.184 1 92.88 343 LEU B CA 1
ATOM 5130 C C . LEU B 1 343 ? -6.711 -16.203 8.219 1 92.88 343 LEU B C 1
ATOM 5132 O O . LEU B 1 343 ? -7.832 -16.578 7.871 1 92.88 343 LEU B O 1
ATOM 5136 N N . VAL B 1 344 ? -6.363 -15.961 9.43 1 91.25 344 VAL B N 1
ATOM 5137 C CA . VAL B 1 344 ? -7.336 -16.141 10.508 1 91.25 344 VAL B CA 1
ATOM 5138 C C . VAL B 1 344 ? -8.469 -15.133 10.359 1 91.25 344 VAL B C 1
ATOM 5140 O O . VAL B 1 344 ? -9.641 -15.477 10.484 1 91.25 344 VAL B O 1
ATOM 5143 N N . VAL B 1 345 ? -8.133 -13.922 10.094 1 89.25 345 VAL B N 1
ATOM 5144 C CA . VAL B 1 345 ? -9.148 -12.891 9.906 1 89.25 345 VAL B CA 1
ATOM 5145 C C . VAL B 1 345 ? -10.008 -13.219 8.688 1 89.25 345 VAL B C 1
ATOM 5147 O O . VAL B 1 345 ? -11.227 -13.047 8.719 1 89.25 345 VAL B O 1
ATOM 5150 N N . LEU B 1 346 ? -9.359 -13.688 7.629 1 91.5 346 LEU B N 1
ATOM 5151 C CA . LEU B 1 346 ? -10.094 -14.07 6.426 1 91.5 346 LEU B CA 1
ATOM 5152 C C . LEU B 1 346 ? -11.094 -15.18 6.73 1 91.5 346 LEU B C 1
ATOM 5154 O O . LEU B 1 346 ? -12.195 -15.195 6.168 1 91.5 346 LEU B O 1
ATOM 5158 N N . TYR B 1 347 ? -10.727 -16.062 7.598 1 89.94 347 TYR B N 1
ATOM 5159 C CA . TYR B 1 347 ? -11.625 -17.141 7.988 1 89.94 347 TYR B CA 1
ATOM 5160 C C . TYR B 1 347 ? -12.891 -16.594 8.633 1 89.94 347 TYR B C 1
ATOM 5162 O O . TYR B 1 347 ? -13.992 -17.078 8.359 1 89.94 347 TYR B O 1
ATOM 5170 N N . PHE B 1 348 ? -12.75 -15.555 9.398 1 85.75 348 PHE B N 1
ATOM 5171 C CA . PHE B 1 348 ? -13.898 -14.969 10.086 1 85.75 348 PHE B CA 1
ATOM 5172 C C . PHE B 1 348 ? -14.695 -14.07 9.148 1 85.75 348 PHE B C 1
ATOM 5174 O O . PHE B 1 348 ? -15.891 -13.867 9.344 1 85.75 348 PHE B O 1
ATOM 5181 N N . LEU B 1 349 ? -14.094 -13.5 8.172 1 85.25 349 LEU B N 1
ATOM 5182 C CA . LEU B 1 349 ? -14.766 -12.617 7.223 1 85.25 349 LEU B CA 1
ATOM 5183 C C . LEU B 1 349 ? -15.562 -13.43 6.207 1 85.25 349 LEU B C 1
ATOM 5185 O O . LEU B 1 349 ? -16.453 -12.898 5.547 1 85.25 349 LEU B O 1
ATOM 5189 N N . ARG B 1 350 ? -15.289 -14.68 5.984 1 77.06 350 ARG B N 1
ATOM 5190 C CA . ARG B 1 350 ? -15.961 -15.523 5.004 1 77.06 350 ARG B CA 1
ATOM 5191 C C . ARG B 1 350 ? -17.438 -15.672 5.332 1 77.06 350 ARG B C 1
ATOM 5193 O O . ARG B 1 350 ? -18.266 -15.891 4.441 1 77.06 350 ARG B O 1
ATOM 5200 N N . ASP B 1 351 ? -17.828 -15.672 6.566 1 61.44 351 ASP B N 1
ATOM 5201 C CA . ASP B 1 351 ? -19.172 -15.922 7.074 1 61.44 351 ASP B CA 1
ATOM 5202 C C . ASP B 1 351 ? -20.094 -14.727 6.816 1 61.44 351 ASP B C 1
ATOM 5204 O O . ASP B 1 351 ? -21.297 -14.898 6.645 1 61.44 351 ASP B O 1
ATOM 5208 N N . THR B 1 352 ? -19.625 -13.562 6.805 1 50.16 352 THR B N 1
ATOM 5209 C CA . THR B 1 352 ? -20.484 -12.391 6.746 1 50.16 352 THR B CA 1
ATOM 5210 C C . THR B 1 352 ? -20.906 -12.102 5.312 1 50.16 352 THR B C 1
ATOM 5212 O O . THR B 1 352 ? -21.891 -11.391 5.086 1 50.16 352 THR B O 1
ATOM 5215 N N . GLY B 1 353 ? -20.219 -12.336 4.289 1 46.22 353 GLY B N 1
ATOM 5216 C CA . GLY B 1 353 ? -20.641 -12.086 2.918 1 46.22 353 GLY B CA 1
ATOM 5217 C C . GLY B 1 353 ? -21.688 -13.078 2.43 1 46.22 353 GLY B C 1
ATOM 5218 O O . GLY B 1 353 ? -22.234 -12.914 1.34 1 46.22 353 GLY B O 1
ATOM 5219 N N . GLY B 1 354 ? -21.781 -14.297 2.797 1 37.09 354 GLY B N 1
ATOM 5220 C CA . GLY B 1 354 ? -22.75 -15.289 2.359 1 37.09 354 GLY B CA 1
ATOM 5221 C C . GLY B 1 354 ? -24.172 -14.961 2.781 1 37.09 354 GLY B C 1
ATOM 5222 O O . GLY B 1 354 ? -25.078 -15.75 2.562 1 37.09 354 GLY B O 1
ATOM 5223 N N . GLY B 1 355 ? -24.484 -14.156 3.744 1 32.25 355 GLY B N 1
ATOM 5224 C CA . GLY B 1 355 ? -25.906 -14.141 4.043 1 32.25 355 GLY B CA 1
ATOM 5225 C C . GLY B 1 355 ? -26.75 -13.617 2.895 1 32.25 355 GLY B C 1
ATOM 5226 O O . GLY B 1 355 ? -27.969 -13.43 3.041 1 32.25 355 GLY B O 1
ATOM 5227 N N . GLY B 1 356 ? -26.297 -12.891 1.909 1 29.48 356 GLY B N 1
ATOM 5228 C CA . GLY B 1 356 ? -27.391 -12.602 0.995 1 29.48 356 GLY B CA 1
ATOM 5229 C C . GLY B 1 356 ? -27.844 -13.812 0.208 1 29.48 356 GLY B C 1
ATOM 5230 O O . GLY B 1 356 ? -28.484 -13.68 -0.833 1 29.48 356 GLY B O 1
ATOM 5231 N N . GLY B 1 357 ? -27.562 -15.016 0.483 1 24.31 357 GLY B N 1
ATOM 5232 C CA . GLY B 1 357 ? -28.578 -15.906 -0.06 1 24.31 357 GLY B CA 1
ATOM 5233 C C . GLY B 1 357 ? -29.922 -15.781 0.645 1 24.31 357 GLY B C 1
ATOM 5234 O O . GLY B 1 357 ? -29.969 -15.383 1.811 1 24.31 357 GLY B O 1
#

Nearest PDB structures (foldseek):
  4k1c-assembly1_A  TM=6.621E-01  e=4.199E-06  Saccharomyces cerevisiae S288C
  4k1c-assembly2_B  TM=6.433E-01  e=3.120E-06  Saccharomyces cerevisiae S288C
  5jdm-assembly1_A  TM=6.997E-01  e=2.958E-05  Methanocaldococcus jannaschii DSM 2661
  5jdg-assembly1_A  TM=6.729E-01  e=2.392E-05  Methanocaldococcus jannaschii DSM 2661
  4kjs-assembly1_A  TM=6.963E-01  e=7.134E-04  Bacillus subtilis subsp. subtilis str. 168